Protein AF-0000000074670482 (afdb_homodimer)

pLDDT: mean 87.35, std 6.34, range [47.97, 95.31]

Secondary structure (DSSP, 8-state):
-EEE-TT-EEES-EEEEEEE-SS-EEES-EEEEEEE-SS-EEES-EEEEEEE-TT-EEES-EEEEEEE-TT-EEES-EEEEEEE-TT-EEES-EEEEEEE-TT-EEES-EEEEEEE-TT-EEES-EEEEEEE-TT-EEES-EEEEEEE-TT-EEES-EEEEEEE-TT-EEES-EEEEEEE-TT-EEES-EEEEEEE-TT-EEES-EEEEEEE-TT-EEE---/-EEE-TT-EEES-EEEEEEE-SS-EEES-EEEEEEE-TT-EEES-EEEEEEE-TT-EEES-EEEEEEE-TT-EEES-EEEEEEE-TT-EEES-EEEEEEE-TT-EEES-EEEEEEE-TT-EEES-EEEEEEE-TT-EEES-EEEEEEE-TT-EEES-EEEEEEE-TT-EEES-EEEEEEE-TT-EEES-EEEEEEE-TT-EEES-EEEEEEE-TT-EEE---

Sequence (444 aa):
MLVLDNRGVCEGGEFRMSWLDERGVCEGGKSRMVMLDERGVCEGGKLRMIILDERGVCEEGKSRMVMLDEKGLCEGGKSRMIILDERGVCEGGKSRMIILDERGVCEGGKSRMIILDERGVCEGGKSRMIILDERGVCEGGKSRMVMLDEKGLCEGGKSRMVMLDEKGLCEGGKSRMVMLDEKGLCEGGKSRKSLLNESGVCEGGKSRMFVLDERGVYERGEMLVLDNRGVCEGGEFRMSWLDERGVCEGGKSRMVMLDERGVCEGGKLRMIILDERGVCEEGKSRMVMLDEKGLCEGGKSRMIILDERGVCEGGKSRMIILDERGVCEGGKSRMIILDERGVCEGGKSRMIILDERGVCEGGKSRMVMLDEKGLCEGGKSRMVMLDEKGLCEGGKSRMVMLDEKGLCEGGKSRKSLLNESGVCEGGKSRMFVLDERGVYERGE

Foldseek 3Di:
DAEAADQDEAEEEEEAEYEFAHQYEYEEYEYAEYEYAHQHEYEEYEYAEYEYAHAHEYEQYEYAEYEYAHAHEYEEHEYAEYEYAHQYEYEEYEYAEYEYANAYEYEEYEYAEYEYAHAYEYEEYEYAEYEYANAYEYEEYEYAEYEFAHAHEYEEYEYAEYEYAHAHEYEEYEYAEYEYAHQYEYEAYEYAEYEFEHQYEYECYHYVYYHYDPRGYYYHYD/DAEAADCDEAEEEEEAEYEFAHQYEYEEYEYAEYEFAHQHEYEEYEYAEYEYAHAHEYEAYEYAEYEYAHQHEYEEHEYAEYEYAHQYEYEEYEYAEYEYANAYEYEEYEYAEYEYANAYEYEEYEYAEYEYANAHEYEEYEYAEYEYAHAHEYEEYEYAEYEYANAHEYEEYEYAEYEYAHAYEYEAYEYAEYEFEHQYEYECYHYVYYHYDPRGYYYHYD

Nearest PDB structures (foldseek):
  8c50-assembly1_A  TM=2.369E-01  e=5.495E+00  Pontibacter korlensis
  7muq-assembly1_IM  TM=2.214E-01  e=3.674E+00  Legionella pneumophila

Structure (mmCIF, N/CA/C/O backbone):
data_AF-0000000074670482-model_v1
#
loop_
_entity.id
_entity.type
_entity.pdbx_description
1 polymer 'Uncharacterized protein'
#
loop_
_atom_site.group_PDB
_atom_site.id
_atom_site.type_symbol
_atom_site.label_atom_id
_atom_site.label_alt_id
_atom_site.label_comp_id
_atom_site.label_asym_id
_atom_site.label_entity_id
_atom_site.label_seq_id
_atom_site.pdbx_PDB_ins_code
_atom_site.Cartn_x
_atom_site.Cartn_y
_atom_site.Cartn_z
_atom_site.occupancy
_atom_site.B_iso_or_equiv
_atom_site.auth_seq_id
_atom_site.auth_comp_id
_atom_site.auth_asym_id
_atom_site.auth_atom_id
_atom_site.pdbx_PDB_model_num
ATOM 1 N N . MET A 1 1 ? -5.156 -24.359 -16.969 1 80.06 1 MET A N 1
ATOM 2 C CA . MET A 1 1 ? -3.826 -23.859 -16.625 1 80.06 1 MET A CA 1
ATOM 3 C C . MET A 1 1 ? -2.908 -23.906 -17.844 1 80.06 1 MET A C 1
ATOM 5 O O . MET A 1 1 ? -2.914 -24.875 -18.594 1 80.06 1 MET A O 1
ATOM 9 N N . LEU A 1 2 ? -2.326 -22.766 -17.969 1 85.12 2 LEU A N 1
ATOM 10 C CA . LEU A 1 2 ? -1.362 -22.672 -19.062 1 85.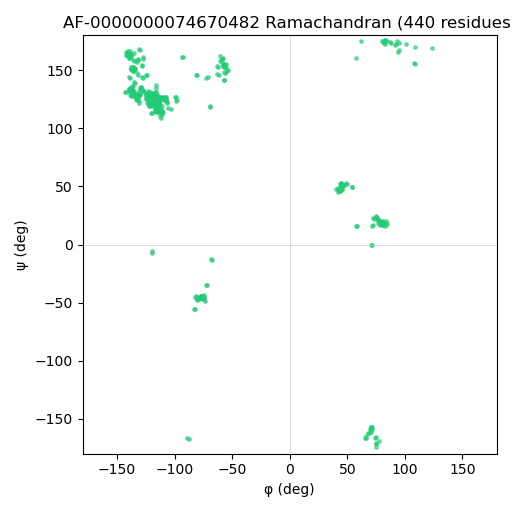12 2 LEU A CA 1
ATOM 11 C C . LEU A 1 2 ? 0.065 -22.656 -18.531 1 85.12 2 LEU A C 1
ATOM 13 O O . LEU A 1 2 ? 0.37 -21.906 -17.594 1 85.12 2 LEU A O 1
ATOM 17 N N . VAL A 1 3 ? 0.882 -23.562 -18.922 1 86 3 VAL A N 1
ATOM 18 C CA . VAL A 1 3 ? 2.305 -23.531 -18.594 1 86 3 VAL A CA 1
ATOM 19 C C . VAL A 1 3 ? 3.125 -23.422 -19.875 1 86 3 VAL A C 1
ATOM 21 O O . VAL A 1 3 ? 2.986 -24.25 -20.781 1 86 3 VAL A O 1
ATOM 24 N N . LEU A 1 4 ? 3.84 -22.328 -19.906 1 88.62 4 LEU A N 1
ATOM 25 C CA . LEU A 1 4 ? 4.711 -22.125 -21.062 1 88.62 4 LEU A CA 1
ATOM 26 C C . LEU A 1 4 ? 6.176 -22.078 -20.625 1 88.62 4 LEU A C 1
ATOM 28 O O . LEU A 1 4 ? 6.539 -21.328 -19.719 1 88.62 4 LEU A O 1
ATOM 32 N N . ASP A 1 5 ? 6.961 -22.953 -21.156 1 86.56 5 ASP A N 1
ATOM 33 C CA . ASP A 1 5 ? 8.398 -22.938 -20.922 1 86.56 5 ASP A CA 1
ATOM 34 C C . ASP A 1 5 ? 9.172 -23.047 -22.234 1 86.56 5 ASP A C 1
ATOM 36 O O . ASP A 1 5 ? 8.57 -23.094 -23.312 1 86.56 5 ASP A O 1
ATOM 40 N N . ASN A 1 6 ? 10.484 -22.812 -22.188 1 89.44 6 ASN A N 1
ATOM 41 C CA . ASN A 1 6 ? 11.391 -23 -23.312 1 89.44 6 ASN A CA 1
ATOM 42 C C . ASN A 1 6 ? 10.922 -22.234 -24.547 1 89.44 6 ASN A C 1
ATOM 44 O O . ASN A 1 6 ? 10.82 -22.797 -25.625 1 89.44 6 ASN A O 1
ATOM 48 N N . ARG A 1 7 ? 10.609 -21 -24.375 1 86.62 7 ARG A N 1
ATOM 49 C CA . ARG A 1 7 ? 10.289 -20.031 -25.422 1 86.62 7 ARG A CA 1
ATOM 50 C C . ARG A 1 7 ? 8.938 -20.328 -26.047 1 86.62 7 ARG A C 1
ATOM 52 O O . ARG A 1 7 ? 8.664 -19.906 -27.188 1 86.62 7 ARG A O 1
ATOM 59 N N . GLY A 1 8 ? 8.133 -21.188 -25.328 1 89.62 8 GLY A N 1
ATOM 60 C CA . GLY A 1 8 ? 6.773 -21.375 -25.828 1 89.62 8 GLY A CA 1
ATOM 61 C C . GLY A 1 8 ? 6.004 -20.062 -25.953 1 89.62 8 GLY A C 1
ATOM 62 O O . GLY A 1 8 ? 6.258 -19.109 -25.219 1 89.62 8 GLY A O 1
ATOM 63 N N . VAL A 1 9 ? 5.086 -19.875 -26.906 1 90.62 9 VAL A N 1
ATOM 64 C CA . VAL A 1 9 ? 4.316 -18.656 -27.156 1 90.62 9 VAL A CA 1
ATOM 65 C C . VAL A 1 9 ? 2.826 -18.984 -27.172 1 90.62 9 VAL A C 1
ATOM 67 O O . VAL A 1 9 ? 2.412 -20 -27.75 1 90.62 9 VAL A O 1
ATOM 70 N N . CYS A 1 10 ? 2.062 -18.344 -26.547 1 91.5 10 CYS A N 1
ATOM 71 C CA . CYS A 1 10 ? 0.607 -18.422 -26.578 1 91.5 10 CYS A CA 1
ATOM 72 C C . CYS A 1 10 ? -0.017 -17.094 -26.969 1 91.5 10 CYS A C 1
ATOM 74 O O . CYS A 1 10 ? 0.394 -16.047 -26.484 1 91.5 10 CYS A O 1
ATOM 76 N N . GLU A 1 11 ? -0.958 -17.172 -27.953 1 90.31 11 GLU A N 1
ATOM 77 C CA . GLU A 1 11 ? -1.669 -15.969 -28.391 1 90.31 11 GLU A CA 1
ATOM 78 C C . GLU A 1 11 ? -3.143 -16.031 -28 1 90.31 11 GLU A C 1
ATOM 80 O O . GLU A 1 11 ? -3.867 -16.922 -28.422 1 90.31 11 GLU A O 1
ATOM 85 N N . GLY A 1 12 ? -3.506 -15.172 -27.172 1 87.5 12 GLY A N 1
ATOM 86 C CA . GLY A 1 12 ? -4.887 -15.109 -26.719 1 87.5 12 GLY A CA 1
ATOM 87 C C . GLY A 1 12 ? -5.242 -16.219 -25.734 1 87.5 12 GLY A C 1
ATOM 88 O O . GLY A 1 12 ? -4.383 -16.703 -25 1 87.5 12 GLY A O 1
ATOM 89 N N . GLY A 1 13 ? -6.504 -16.391 -25.391 1 88.06 13 GLY A N 1
ATOM 90 C CA . GLY A 1 13 ? -6.992 -17.453 -24.531 1 88.06 13 GLY A CA 1
ATOM 91 C C . GLY A 1 13 ? -7.414 -16.969 -23.156 1 88.06 13 GLY A C 1
ATOM 92 O O . GLY A 1 13 ? -7.164 -15.82 -22.797 1 88.06 13 GLY A O 1
ATOM 93 N N . GLU A 1 14 ? -8.289 -17.781 -22.578 1 88.38 14 GLU A N 1
ATOM 94 C CA . GLU A 1 14 ? -8.727 -17.5 -21.219 1 88.38 14 GLU A CA 1
ATOM 95 C C . GLU A 1 14 ? -8.305 -18.625 -20.266 1 88.38 14 GLU A C 1
ATOM 97 O O . GLU A 1 14 ? -8.633 -19.781 -20.469 1 88.38 14 GLU A O 1
ATOM 102 N N . PHE A 1 15 ? -7.492 -18.203 -19.297 1 82.25 15 PHE A N 1
ATOM 103 C CA . PHE A 1 15 ? -6.941 -19.203 -18.391 1 82.25 15 PHE A CA 1
ATOM 104 C C . PHE A 1 15 ? -7.176 -18.812 -16.938 1 82.25 15 PHE A C 1
ATOM 106 O O . PHE A 1 15 ? -7.258 -17.625 -16.609 1 82.25 15 PHE A O 1
ATOM 113 N N . ARG A 1 16 ? -7.211 -19.797 -16.203 1 81.44 16 ARG A N 1
ATOM 114 C CA . ARG A 1 16 ? -7.242 -19.5 -14.773 1 81.44 16 ARG A CA 1
ATOM 115 C C . ARG A 1 16 ? -5.848 -19.172 -14.25 1 81.44 16 ARG A C 1
ATOM 117 O O . ARG A 1 16 ? -5.668 -18.203 -13.516 1 81.44 16 ARG A O 1
ATOM 124 N N . MET A 1 17 ? -4.906 -19.891 -14.586 1 81.12 17 MET A N 1
ATOM 125 C CA . MET A 1 17 ? -3.52 -19.656 -14.188 1 81.12 17 MET A CA 1
ATOM 126 C C . MET A 1 17 ? -2.576 -19.875 -15.367 1 81.12 17 MET A C 1
ATOM 128 O O . MET A 1 17 ? -2.736 -20.828 -16.141 1 81.12 17 MET A O 1
ATOM 132 N N . SER A 1 18 ? -1.693 -18.875 -15.492 1 84.19 18 SER A N 1
ATOM 133 C CA . SER A 1 18 ? -0.627 -18.984 -16.484 1 84.19 18 SER A CA 1
ATOM 134 C C . SER A 1 18 ? 0.747 -18.906 -15.82 1 84.19 18 SER A C 1
ATOM 136 O O . SER A 1 18 ? 0.999 -18.016 -15.008 1 84.19 18 SER A O 1
ATOM 138 N N . TRP A 1 19 ? 1.491 -19.844 -16.078 1 86.12 19 TRP A N 1
ATOM 139 C CA . TRP A 1 19 ? 2.883 -19.812 -15.648 1 86.12 19 TRP A CA 1
ATOM 140 C C . TRP A 1 19 ? 3.828 -19.766 -16.844 1 86.12 19 TRP A C 1
ATOM 142 O O . TRP A 1 19 ? 3.861 -20.703 -17.656 1 86.12 19 TRP A O 1
ATOM 152 N N . LEU A 1 20 ? 4.496 -18.672 -16.938 1 89.69 20 LEU A N 1
ATOM 153 C CA . LEU A 1 20 ? 5.434 -18.453 -18.047 1 89.69 20 LEU A CA 1
ATOM 154 C C . LEU A 1 20 ? 6.871 -18.469 -17.531 1 89.69 20 LEU A C 1
ATOM 156 O O . LEU A 1 20 ? 7.277 -17.562 -16.797 1 89.69 20 LEU A O 1
ATOM 160 N N . ASP A 1 21 ? 7.641 -19.516 -17.984 1 88.12 21 ASP A N 1
ATOM 161 C CA . ASP A 1 21 ? 9.016 -19.672 -17.516 1 88.12 21 ASP A CA 1
ATOM 162 C C . ASP A 1 21 ? 9.961 -19.906 -18.703 1 88.12 21 ASP A C 1
ATOM 164 O O . ASP A 1 21 ? 9.523 -20.266 -19.797 1 88.12 21 ASP A O 1
ATOM 168 N N . GLU A 1 22 ? 11.281 -19.625 -18.484 1 89.62 22 GLU A N 1
ATOM 169 C CA . GLU A 1 22 ? 12.32 -19.828 -19.484 1 89.62 22 GLU A CA 1
ATOM 170 C C . GLU A 1 22 ? 11.922 -19.219 -20.828 1 89.62 22 GLU A C 1
ATOM 172 O O . GLU A 1 22 ? 11.93 -19.906 -21.859 1 89.62 22 GLU A O 1
ATOM 177 N N . ARG A 1 23 ? 11.57 -17.938 -20.719 1 89.06 23 ARG A N 1
ATOM 178 C CA . ARG A 1 23 ? 11.32 -17.047 -21.844 1 89.06 23 ARG A CA 1
ATOM 179 C C . ARG A 1 23 ? 10.008 -17.406 -22.531 1 89.06 23 ARG A C 1
ATOM 181 O O . ARG A 1 23 ? 9.852 -17.188 -23.734 1 89.06 23 ARG A O 1
ATOM 188 N N . GLY A 1 24 ? 9.133 -18.078 -21.781 1 90.69 24 GLY A N 1
ATOM 189 C CA . GLY A 1 24 ? 7.789 -18.203 -22.312 1 90.69 24 GLY A CA 1
ATOM 190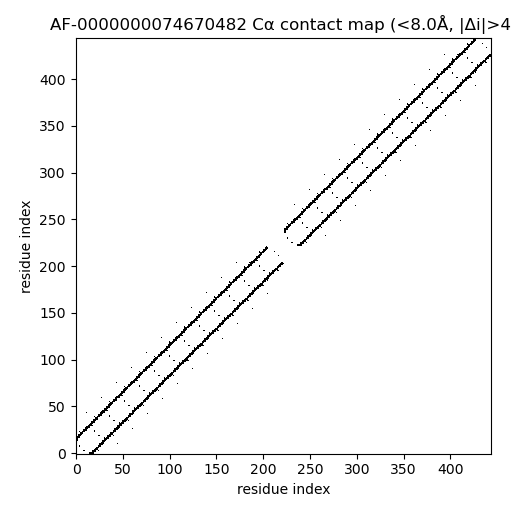 C C . GLY A 1 24 ? 7.09 -16.875 -22.516 1 90.69 24 GLY A C 1
ATOM 191 O O . GLY A 1 24 ? 7.277 -15.945 -21.719 1 90.69 24 GLY A O 1
ATOM 192 N N . VAL A 1 25 ? 6.242 -16.688 -23.531 1 90.88 25 VAL A N 1
ATOM 193 C CA . VAL A 1 25 ? 5.621 -15.406 -23.875 1 90.88 25 VAL A CA 1
ATOM 194 C C . VAL A 1 25 ? 4.117 -15.602 -24.062 1 90.88 25 VAL A C 1
ATOM 196 O O . VAL A 1 25 ? 3.684 -16.547 -24.719 1 90.88 25 VAL A O 1
ATOM 199 N N . CYS A 1 26 ? 3.338 -14.852 -23.438 1 91.06 26 CYS A N 1
ATOM 200 C CA . CYS A 1 26 ? 1.902 -14.805 -23.688 1 91.06 26 CYS A CA 1
ATOM 201 C C . CYS A 1 26 ? 1.481 -13.422 -24.172 1 91.06 26 CYS A C 1
ATOM 203 O O . CYS A 1 26 ? 1.764 -12.414 -23.516 1 91.06 26 CYS A O 1
ATOM 205 N N . GLU A 1 27 ? 0.784 -13.398 -25.359 1 90.94 27 GLU A N 1
ATOM 206 C CA . GLU A 1 27 ? 0.324 -12.148 -25.953 1 90.94 27 GLU A CA 1
ATOM 207 C C . GLU A 1 27 ? -1.197 -12.031 -25.891 1 90.94 27 GLU A C 1
ATOM 209 O O . GLU A 1 27 ? -1.905 -12.844 -26.5 1 90.94 27 GLU A O 1
ATOM 214 N N . GLY A 1 28 ? -1.51 -11.117 -25.188 1 87.56 28 GLY A N 1
ATOM 215 C CA . GLY A 1 28 ? -2.947 -10.945 -25.062 1 87.56 28 GLY A CA 1
ATOM 216 C C . GLY A 1 28 ? -3.586 -11.945 -24.109 1 87.56 28 GLY A C 1
ATOM 217 O O . GLY A 1 28 ? -2.943 -12.43 -23.172 1 87.56 28 GLY A O 1
ATOM 218 N N . GLY A 1 29 ? -4.906 -12.078 -24.031 1 85.06 29 GLY A N 1
ATOM 219 C CA . GLY A 1 29 ? -5.652 -13.086 -23.281 1 85.06 29 GLY A CA 1
ATOM 220 C C . GLY A 1 29 ? -6.07 -12.617 -21.906 1 85.06 29 GLY A C 1
ATOM 221 O O . GLY A 1 29 ? -5.863 -11.453 -21.547 1 85.06 29 GLY A O 1
ATOM 222 N N . LYS A 1 30 ? -6.844 -13.461 -21.312 1 87.38 30 LYS A N 1
ATOM 223 C CA . LYS A 1 30 ? -7.336 -13.203 -19.969 1 87.38 30 LYS A CA 1
ATOM 224 C C . LYS A 1 30 ? -6.867 -14.281 -18.984 1 87.38 30 LYS A C 1
ATOM 226 O O . LYS A 1 30 ? -6.883 -15.469 -19.312 1 87.38 30 LYS A O 1
ATOM 231 N N . SER A 1 31 ? -6.289 -13.875 -17.953 1 84.75 31 SER A N 1
ATOM 232 C CA . SER A 1 31 ? -5.887 -14.828 -16.922 1 84.75 31 SER A CA 1
ATOM 233 C C . SER A 1 31 ? -6.156 -14.289 -15.531 1 84.75 31 SER A C 1
ATOM 235 O O . SER A 1 31 ? -6.008 -13.086 -15.281 1 84.75 31 SER A O 1
ATOM 237 N N . ARG A 1 32 ? -6.527 -15.211 -14.75 1 82.06 32 ARG A N 1
ATOM 238 C CA . ARG A 1 32 ? -6.719 -14.789 -13.367 1 82.06 32 ARG A CA 1
ATOM 239 C C . ARG A 1 32 ? -5.379 -14.57 -12.664 1 82.06 32 ARG A C 1
ATOM 241 O O . ARG A 1 32 ? -5.199 -13.578 -11.961 1 82.06 32 ARG A O 1
ATOM 248 N N . MET A 1 33 ? -4.508 -15.477 -12.859 1 83.19 33 MET A N 1
ATOM 249 C CA . MET A 1 33 ? -3.178 -15.344 -12.273 1 83.19 33 MET A CA 1
ATOM 250 C C . MET A 1 33 ? -2.096 -15.695 -13.289 1 83.19 33 MET A C 1
ATOM 252 O O . MET A 1 33 ? -2.188 -16.719 -13.969 1 83.19 33 MET A O 1
ATOM 256 N N . VAL A 1 34 ? -1.128 -14.742 -13.344 1 86.62 34 VAL A N 1
ATOM 257 C CA . VAL A 1 34 ? 0.016 -15 -14.211 1 86.62 34 VAL A CA 1
ATOM 258 C C . VAL A 1 34 ? 1.308 -14.93 -13.406 1 86.62 34 VAL A C 1
ATOM 260 O O . VAL A 1 34 ? 1.531 -13.969 -12.664 1 86.62 34 VAL A O 1
ATOM 263 N N . MET A 1 35 ? 2.111 -15.945 -13.523 1 86.38 35 MET A N 1
ATOM 264 C CA . MET A 1 35 ? 3.451 -15.953 -12.938 1 86.38 35 MET A CA 1
ATOM 265 C C . MET A 1 35 ? 4.52 -15.945 -14.031 1 86.38 35 MET A C 1
ATOM 267 O O . MET A 1 35 ? 4.508 -16.797 -14.922 1 86.38 35 MET A O 1
ATOM 271 N N . LEU A 1 36 ? 5.27 -14.938 -13.914 1 89.44 36 LEU A N 1
ATOM 272 C CA . LEU A 1 36 ? 6.371 -14.812 -14.859 1 89.44 36 LEU A CA 1
ATOM 273 C C . LEU A 1 36 ? 7.711 -15.008 -14.164 1 89.44 36 LEU A C 1
ATOM 275 O O . LEU A 1 36 ? 8.047 -14.266 -13.234 1 89.44 36 LEU A O 1
ATOM 279 N N . ASP A 1 37 ? 8.438 -16.047 -14.625 1 86.31 37 ASP A N 1
ATOM 280 C CA . ASP A 1 37 ? 9.758 -16.328 -14.07 1 86.31 37 ASP A CA 1
ATOM 281 C C . ASP A 1 37 ? 10.766 -16.625 -15.172 1 86.31 37 ASP A C 1
ATOM 283 O O . ASP A 1 37 ? 10.391 -16.984 -16.297 1 86.31 37 ASP A O 1
ATOM 287 N N . GLU A 1 38 ? 12.094 -16.438 -14.859 1 88.25 38 GLU A N 1
ATOM 288 C CA . GLU A 1 38 ? 13.195 -16.719 -15.773 1 88.25 38 GLU A CA 1
ATOM 289 C C . GLU A 1 38 ? 12.922 -16.125 -17.156 1 88.25 38 GLU A C 1
ATOM 291 O O . GLU A 1 38 ? 12.938 -16.859 -18.156 1 88.25 38 GLU A O 1
ATOM 296 N N . ARG A 1 39 ? 12.578 -14.828 -17.188 1 88.94 39 ARG A N 1
ATOM 297 C CA . ARG A 1 39 ? 12.461 -13.977 -18.359 1 88.94 39 ARG A CA 1
ATOM 298 C C . ARG A 1 39 ? 11.188 -14.289 -19.141 1 88.94 39 ARG A C 1
ATOM 300 O O . ARG A 1 39 ? 11.133 -14.117 -20.359 1 88.94 39 ARG A O 1
ATOM 307 N N . GLY A 1 40 ? 10.219 -14.844 -18.422 1 90.69 40 GLY A N 1
ATOM 308 C CA . GLY A 1 40 ? 8.914 -14.914 -19.062 1 90.69 40 GLY A CA 1
ATOM 309 C C . GLY A 1 40 ? 8.336 -13.547 -19.391 1 90.69 40 GLY A C 1
ATOM 310 O O . GLY A 1 40 ? 8.617 -12.562 -18.688 1 90.69 40 GLY A O 1
ATOM 311 N N . VAL A 1 41 ? 7.461 -13.359 -20.406 1 92.12 41 VAL A N 1
ATOM 312 C CA . VAL A 1 41 ? 6.98 -12.062 -20.875 1 92.12 41 VAL A CA 1
ATOM 313 C C . VAL A 1 41 ? 5.473 -12.125 -21.094 1 92.12 41 VAL A C 1
ATOM 315 O O . VAL A 1 41 ? 4.965 -13.086 -21.688 1 92.12 41 VAL A O 1
ATOM 318 N N . CYS A 1 42 ? 4.762 -11.219 -20.562 1 92.25 42 CYS A N 1
ATOM 319 C CA . CYS A 1 42 ? 3.342 -11.031 -20.859 1 92.25 42 CYS A CA 1
ATOM 320 C C . CYS A 1 42 ? 3.098 -9.68 -21.531 1 92.25 42 CYS A C 1
ATOM 322 O O . CYS A 1 42 ? 3.428 -8.641 -20.969 1 92.25 42 CYS A O 1
ATOM 324 N N . GLU A 1 43 ? 2.48 -9.758 -22.766 1 92.06 43 GLU A N 1
ATOM 325 C CA . GLU A 1 43 ? 2.215 -8.531 -23.516 1 92.06 43 GLU A CA 1
ATOM 326 C C . GLU A 1 43 ? 0.716 -8.312 -23.703 1 92.06 43 GLU A C 1
ATOM 328 O O . GLU A 1 43 ? 0.039 -9.102 -24.344 1 92.06 43 GLU A O 1
ATOM 333 N N . GLY A 1 44 ? 0.371 -7.289 -23.125 1 89.38 44 GLY A N 1
ATOM 334 C CA . GLY A 1 44 ? -1.048 -6.992 -23.234 1 89.38 44 GLY A CA 1
ATOM 335 C C . GLY A 1 44 ? -1.914 -7.883 -22.359 1 89.38 44 GLY A C 1
ATOM 336 O O . GLY A 1 44 ? -1.474 -8.344 -21.312 1 89.38 44 GLY A O 1
ATOM 337 N N . GLY A 1 45 ? -3.25 -7.922 -22.578 1 87.56 45 GLY A N 1
ATOM 338 C CA . GLY A 1 45 ? -4.184 -8.805 -21.891 1 87.56 45 GLY A CA 1
ATOM 339 C C . GLY A 1 45 ? -4.836 -8.172 -20.688 1 87.56 45 GLY A C 1
ATOM 340 O O . GLY A 1 45 ? -4.543 -7.016 -20.344 1 87.56 45 GLY A O 1
ATOM 341 N N . LYS A 1 46 ? -5.832 -8.797 -20.25 1 87.75 46 LYS A N 1
ATOM 342 C CA . LYS A 1 46 ? -6.551 -8.398 -19.047 1 87.75 46 LYS A CA 1
ATOM 343 C C . LYS A 1 46 ? -6.352 -9.422 -17.922 1 87.75 46 LYS A C 1
ATOM 345 O O . LYS A 1 46 ? -6.859 -10.539 -18 1 87.75 46 LYS A O 1
ATOM 350 N N . LEU A 1 47 ? -5.609 -9.047 -16.922 1 87 47 LEU A N 1
ATOM 351 C CA . LEU A 1 47 ? -5.188 -10.008 -15.922 1 87 47 LEU A CA 1
ATOM 352 C C . LEU A 1 47 ? -5.605 -9.555 -14.523 1 87 47 LEU A C 1
ATOM 354 O O . LEU A 1 47 ? -5.656 -8.359 -14.25 1 87 47 LEU A O 1
ATOM 358 N N . ARG A 1 48 ? -5.914 -10.531 -13.766 1 86.44 48 ARG A N 1
ATOM 359 C CA . ARG A 1 48 ? -6.258 -10.156 -12.398 1 86.44 48 ARG A CA 1
ATOM 360 C C . ARG A 1 48 ? -5.004 -9.969 -11.547 1 86.44 48 ARG A C 1
ATOM 362 O O . ARG A 1 48 ? -4.789 -8.898 -10.977 1 86.44 48 ARG A O 1
ATOM 369 N N . MET A 1 49 ? -4.133 -10.961 -11.453 1 87.12 49 MET A N 1
ATOM 370 C CA . MET A 1 49 ? -2.908 -10.891 -10.664 1 87.12 49 MET A CA 1
ATOM 371 C C . MET A 1 49 ? -1.704 -11.336 -11.484 1 87.12 49 MET A C 1
ATOM 373 O O . MET A 1 49 ? -1.738 -12.398 -12.117 1 87.12 49 MET A O 1
ATOM 377 N N . ILE A 1 50 ? -0.721 -10.5 -11.445 1 89.44 50 ILE A N 1
ATOM 378 C CA . ILE A 1 50 ? 0.534 -10.836 -12.109 1 89.44 50 ILE A CA 1
ATOM 379 C C . ILE A 1 50 ? 1.67 -10.859 -11.086 1 89.44 50 ILE A C 1
ATOM 381 O O . ILE A 1 50 ? 1.814 -9.93 -10.289 1 89.44 50 ILE A O 1
ATOM 385 N N . ILE A 1 51 ? 2.418 -11.875 -11.047 1 87.31 51 ILE A N 1
ATOM 386 C CA . ILE A 1 51 ? 3.625 -11.969 -10.227 1 87.31 51 ILE A CA 1
ATOM 387 C C . ILE A 1 51 ? 4.848 -12.102 -11.133 1 87.31 51 ILE A C 1
ATOM 389 O O . ILE A 1 51 ? 4.934 -13.031 -11.938 1 87.31 51 ILE A O 1
ATOM 393 N N . LEU A 1 52 ? 5.699 -11.109 -11.031 1 89.5 52 LEU A N 1
ATOM 394 C CA . LEU A 1 52 ? 6.934 -11.133 -11.812 1 89.5 52 LEU A CA 1
ATOM 395 C C . LEU A 1 52 ? 8.141 -11.414 -10.922 1 89.5 52 LEU A C 1
ATOM 397 O O . LEU A 1 52 ? 8.367 -10.711 -9.93 1 89.5 52 LEU A O 1
ATOM 401 N N . ASP A 1 53 ? 8.859 -12.469 -11.336 1 84.25 53 ASP A N 1
ATOM 402 C CA . ASP A 1 53 ? 10.102 -12.812 -10.648 1 84.25 53 ASP A CA 1
ATOM 403 C C . ASP A 1 53 ? 11.195 -13.195 -11.648 1 84.25 53 ASP A C 1
ATOM 405 O O . ASP A 1 53 ? 10.906 -13.508 -12.805 1 84.25 53 ASP A O 1
ATOM 409 N N . GLU A 1 54 ? 12.484 -13.172 -11.172 1 84.94 54 GLU A N 1
ATOM 410 C CA . GLU A 1 54 ? 13.641 -13.586 -11.953 1 84.94 54 GLU A CA 1
ATOM 411 C C . GLU A 1 54 ? 13.578 -13.016 -13.367 1 84.94 54 GLU A C 1
ATOM 413 O O . GLU A 1 54 ? 13.633 -13.766 -14.352 1 84.94 54 GLU A O 1
ATOM 418 N N . ARG A 1 55 ? 13.375 -11.656 -13.508 1 88.19 55 ARG A N 1
ATOM 419 C CA . ARG A 1 55 ? 13.492 -10.836 -14.711 1 88.19 55 ARG A CA 1
ATOM 420 C C . ARG A 1 55 ? 12.297 -11.039 -15.633 1 88.19 55 ARG A C 1
ATOM 422 O O . ARG A 1 55 ? 12.406 -10.891 -16.844 1 88.19 55 ARG A O 1
ATOM 429 N N . GLY A 1 56 ? 11.164 -11.5 -15.047 1 89.69 56 GLY A N 1
ATOM 430 C CA . GLY A 1 56 ? 9.953 -11.492 -15.852 1 89.69 56 GLY A CA 1
ATOM 431 C C . GLY A 1 56 ? 9.555 -10.102 -16.312 1 89.69 56 GLY A C 1
ATOM 432 O O . GLY A 1 56 ? 9.891 -9.109 -15.672 1 89.69 56 GLY A O 1
ATOM 433 N N . VAL A 1 57 ? 8.742 -9.914 -17.422 1 92.31 57 VAL A N 1
ATOM 434 C CA . VAL A 1 57 ? 8.414 -8.617 -18 1 92.31 57 VAL A CA 1
ATOM 435 C C . VAL A 1 57 ? 6.934 -8.57 -18.359 1 92.31 57 VAL A C 1
ATOM 437 O O . VAL A 1 57 ? 6.402 -9.508 -18.969 1 92.31 57 VAL A O 1
ATOM 440 N N . CYS A 1 58 ? 6.25 -7.551 -17.891 1 92.56 58 CYS A N 1
ATOM 441 C CA . CYS A 1 58 ? 4.875 -7.293 -18.312 1 92.56 58 CYS A CA 1
ATOM 442 C C . CYS A 1 58 ? 4.77 -5.961 -19.047 1 92.56 58 CYS A C 1
ATOM 444 O O . CYS A 1 58 ? 5.207 -4.93 -18.531 1 92.56 58 CYS A O 1
ATOM 446 N N . GLU A 1 59 ? 4.039 -5.957 -20.344 1 92.06 59 GLU A N 1
ATOM 447 C CA . GLU A 1 59 ? 3.949 -4.75 -21.156 1 92.06 59 GLU A CA 1
ATOM 448 C C . GLU A 1 59 ? 2.504 -4.457 -21.547 1 92.06 59 GLU A C 1
ATOM 450 O O . GLU A 1 59 ? 1.81 -5.328 -22.078 1 92.06 59 GLU A O 1
ATOM 455 N N . GLU A 1 60 ? 1.969 -3.135 -21.469 1 83.44 60 GLU A N 1
ATOM 456 C CA . GLU A 1 60 ? 0.781 -2.488 -22.016 1 83.44 60 GLU A CA 1
ATOM 457 C C . GLU A 1 60 ? -0.492 -3.207 -21.578 1 83.44 60 GLU A C 1
ATOM 459 O O . GLU A 1 60 ? -1.552 -3.023 -22.172 1 83.44 60 GLU A O 1
ATOM 464 N N . GLY A 1 61 ? -0.606 -4.07 -20.609 1 86.69 61 GLY A N 1
ATOM 465 C CA . GLY A 1 61 ? -1.774 -4.812 -20.156 1 86.69 61 GLY A CA 1
ATOM 466 C C . GLY A 1 61 ? -2.529 -4.125 -19.031 1 86.69 61 GLY A C 1
ATOM 467 O O . GLY A 1 61 ? -2.137 -3.045 -18.594 1 86.69 61 GLY A O 1
ATOM 468 N N . LYS A 1 62 ? -3.803 -4.539 -18.828 1 90.62 62 LYS A N 1
ATOM 469 C CA . LYS A 1 62 ? -4.609 -4.098 -17.688 1 90.62 62 LYS A CA 1
ATOM 470 C C . LYS A 1 62 ? -4.613 -5.148 -16.578 1 90.62 62 LYS A C 1
ATOM 472 O O . LYS A 1 62 ? -4.816 -6.332 -16.844 1 90.62 62 LYS A O 1
ATOM 477 N N . SER A 1 63 ? -4.285 -4.738 -15.414 1 90.12 63 SER A N 1
ATOM 478 C CA . SER A 1 63 ? -4.223 -5.695 -14.312 1 90.12 63 SER A CA 1
ATOM 479 C C . SER A 1 63 ? -4.832 -5.117 -13.039 1 90.12 63 SER A C 1
ATOM 481 O O . SER A 1 63 ? -4.914 -3.898 -12.883 1 90.12 63 SER A O 1
ATOM 483 N N . ARG A 1 64 ? -5.324 -6.023 -12.289 1 88.12 64 ARG A N 1
ATOM 484 C CA . ARG A 1 64 ? -5.738 -5.582 -10.961 1 88.12 64 ARG A CA 1
ATOM 485 C C . ARG A 1 64 ? -4.539 -5.445 -10.023 1 88.12 64 ARG A C 1
ATOM 487 O O . ARG A 1 64 ? -4.371 -4.414 -9.375 1 88.12 64 ARG A O 1
ATOM 494 N N . MET A 1 65 ? -3.686 -6.422 -10 1 89.5 65 MET A N 1
ATOM 495 C CA . MET A 1 65 ? -2.529 -6.395 -9.102 1 89.5 65 MET A CA 1
ATOM 496 C C . MET A 1 65 ? -1.281 -6.906 -9.812 1 89.5 65 MET A C 1
ATOM 498 O O . MET A 1 65 ? -1.32 -7.949 -10.469 1 89.5 65 MET A O 1
ATOM 502 N N . VAL A 1 66 ? -0.179 -6.199 -9.68 1 91.62 66 VAL A N 1
ATOM 503 C CA . VAL A 1 66 ? 1.126 -6.613 -10.188 1 91.62 66 VAL A CA 1
ATOM 504 C C . VAL A 1 66 ? 2.139 -6.641 -9.047 1 91.62 66 VAL A C 1
ATOM 506 O O . VAL A 1 66 ? 2.297 -5.656 -8.32 1 91.62 66 VAL A O 1
ATOM 509 N N . MET A 1 67 ? 2.797 -7.711 -8.852 1 90.12 67 MET A N 1
ATOM 510 C CA . MET A 1 67 ? 3.889 -7.844 -7.891 1 90.12 67 MET A CA 1
ATOM 511 C C . MET A 1 67 ? 5.207 -8.125 -8.602 1 90.12 67 MET A C 1
ATOM 513 O O . MET A 1 67 ? 5.328 -9.117 -9.328 1 90.12 67 MET A O 1
ATOM 517 N N . LEU A 1 68 ? 6.094 -7.23 -8.391 1 90.25 68 LEU A N 1
ATOM 518 C CA . LEU A 1 68 ? 7.406 -7.379 -9.008 1 90.25 68 LEU A CA 1
ATOM 519 C C . LEU A 1 68 ? 8.469 -7.684 -7.953 1 90.25 68 LEU A C 1
ATOM 521 O O . LEU A 1 68 ? 8.602 -6.953 -6.969 1 90.25 68 LEU A O 1
ATOM 525 N N . ASP A 1 69 ? 9.18 -8.773 -8.227 1 83.94 69 ASP A N 1
ATOM 526 C CA . ASP A 1 69 ? 10.32 -9.141 -7.391 1 83.94 69 ASP A CA 1
ATOM 527 C C . ASP A 1 69 ? 11.5 -9.609 -8.242 1 83.94 69 ASP A C 1
ATOM 529 O O . ASP A 1 69 ? 11.328 -9.93 -9.422 1 83.94 69 ASP A O 1
ATOM 533 N N . GLU A 1 70 ? 12.727 -9.648 -7.633 1 81.81 70 GLU A N 1
ATOM 534 C CA . GLU A 1 70 ? 13.945 -10.156 -8.25 1 81.81 70 GLU A CA 1
ATOM 535 C C . GLU A 1 70 ? 14.102 -9.641 -9.68 1 81.81 70 GLU A C 1
ATOM 537 O O . GLU A 1 70 ? 14.188 -10.43 -10.625 1 81.81 70 GLU A O 1
ATOM 542 N N . LYS A 1 71 ? 14.023 -8.312 -9.875 1 86.56 71 LYS A N 1
ATOM 543 C CA . LYS A 1 71 ? 14.352 -7.566 -11.086 1 86.56 71 LYS A CA 1
ATOM 544 C C . LYS A 1 71 ? 13.258 -7.703 -12.141 1 86.56 71 LYS A C 1
ATOM 546 O O . LYS A 1 71 ? 13.539 -7.699 -13.336 1 86.56 71 LYS A O 1
ATOM 551 N N . GLY A 1 72 ? 12.039 -8.047 -11.68 1 89 72 GLY A N 1
ATOM 552 C CA . GLY A 1 72 ? 10.938 -7.969 -12.617 1 89 72 GLY A CA 1
ATOM 553 C C . GLY A 1 72 ? 10.734 -6.578 -13.195 1 89 72 GLY A C 1
ATOM 554 O O . GLY A 1 72 ? 11.109 -5.582 -12.57 1 89 72 GLY A O 1
ATOM 555 N N . LEU A 1 73 ? 10.023 -6.457 -14.391 1 94.06 73 LEU A N 1
ATOM 556 C CA . LEU A 1 73 ? 9.836 -5.176 -15.062 1 94.06 73 LEU A CA 1
ATOM 557 C C . LEU A 1 73 ? 8.406 -5.031 -15.57 1 94.06 73 LEU A C 1
ATOM 559 O O . LEU A 1 73 ? 7.871 -5.949 -16.188 1 94.06 73 LEU A O 1
ATOM 563 N N . CYS A 1 74 ? 7.797 -3.938 -15.203 1 93.44 74 CYS A N 1
ATOM 564 C CA . CYS A 1 74 ? 6.492 -3.576 -15.742 1 93.44 74 CYS A CA 1
ATOM 565 C C . CYS A 1 74 ? 6.566 -2.279 -16.547 1 93.44 74 CYS A C 1
ATOM 567 O O . CYS A 1 74 ? 6.98 -1.245 -16.016 1 93.44 74 CYS A O 1
ATOM 569 N N . GLU A 1 75 ? 6.121 -2.328 -17.859 1 93.5 75 GLU A N 1
ATOM 570 C CA . GLU A 1 75 ? 6.207 -1.162 -18.734 1 93.5 75 GLU A CA 1
ATOM 571 C C . GLU A 1 75 ? 4.832 -0.779 -19.266 1 93.5 75 GLU A C 1
ATOM 573 O O . GLU A 1 75 ? 4.188 -1.575 -19.953 1 93.5 75 GLU A O 1
ATOM 578 N N . GLY A 1 76 ? 4.578 0.409 -18.906 1 91.69 76 GLY A N 1
ATOM 579 C CA . GLY A 1 76 ? 3.289 0.881 -19.391 1 91.69 76 GLY A CA 1
ATOM 580 C C . GLY A 1 76 ? 2.113 0.207 -18.703 1 91.69 76 GLY A C 1
ATOM 581 O O . GLY A 1 76 ? 2.195 -0.159 -17.531 1 91.69 76 GLY A O 1
ATOM 582 N N . GLY A 1 77 ? 0.884 0.162 -19.234 1 89.69 77 GLY A N 1
ATOM 583 C CA . GLY A 1 77 ? -0.316 -0.532 -18.797 1 89.69 77 GLY A CA 1
ATOM 584 C C . GLY A 1 77 ? -1.077 0.215 -17.719 1 89.69 77 GLY A C 1
ATOM 585 O O . GLY A 1 77 ? -0.688 1.317 -17.328 1 89.69 77 GLY A O 1
ATOM 586 N N . LYS A 1 78 ? -2.141 -0.264 -17.422 1 92.94 78 LYS A N 1
ATOM 587 C CA . LYS A 1 78 ? -2.998 0.269 -16.375 1 92.94 78 LYS A CA 1
ATOM 588 C C . LYS A 1 78 ? -3.213 -0.76 -15.258 1 92.94 78 LYS A C 1
ATOM 590 O O . LYS A 1 78 ? -3.576 -1.905 -15.531 1 92.94 78 LYS A O 1
ATOM 595 N N . SER A 1 79 ? -2.867 -0.399 -14.055 1 91.81 79 SER A N 1
ATOM 596 C CA . SER A 1 79 ? -3.018 -1.337 -12.945 1 91.81 79 SER A CA 1
ATOM 597 C C . SER A 1 79 ? -3.705 -0.679 -11.75 1 91.81 79 SER A C 1
ATOM 599 O O . SER A 1 79 ? -3.523 0.516 -11.508 1 91.81 79 SER A O 1
ATOM 601 N N . ARG A 1 80 ? -4.434 -1.438 -11.109 1 90.38 80 ARG A N 1
ATOM 602 C CA . ARG A 1 80 ? -4.98 -0.923 -9.859 1 90.38 80 ARG A CA 1
ATOM 603 C C . ARG A 1 80 ? -3.906 -0.851 -8.781 1 90.38 80 ARG A C 1
ATOM 605 O O . ARG A 1 80 ? -3.725 0.191 -8.148 1 90.38 80 ARG A O 1
ATOM 612 N N . MET A 1 81 ? -3.146 -1.879 -8.578 1 91.94 81 MET A N 1
ATOM 613 C CA . MET A 1 81 ? -2.111 -1.907 -7.551 1 91.94 81 MET A CA 1
ATOM 614 C C . MET A 1 81 ? -0.826 -2.527 -8.086 1 91.94 81 MET A C 1
ATOM 616 O O . MET A 1 81 ? -0.862 -3.574 -8.742 1 91.94 81 MET A O 1
ATOM 620 N N . ILE A 1 82 ? 0.298 -1.922 -7.871 1 93.5 82 ILE A N 1
ATOM 621 C CA . ILE A 1 82 ? 1.617 -2.449 -8.203 1 93.5 82 ILE A CA 1
ATOM 622 C C . ILE A 1 82 ? 2.48 -2.506 -6.945 1 93.5 82 ILE A C 1
ATOM 624 O O . ILE A 1 82 ? 2.584 -1.52 -6.211 1 93.5 82 ILE A O 1
ATOM 628 N N . ILE A 1 83 ? 3.023 -3.564 -6.676 1 92.44 83 ILE A N 1
ATOM 629 C CA . ILE A 1 83 ? 3.975 -3.729 -5.582 1 92.44 83 ILE A CA 1
ATOM 630 C C . ILE A 1 83 ? 5.355 -4.062 -6.141 1 92.44 83 ILE A C 1
ATOM 632 O O . ILE A 1 83 ? 5.516 -5.051 -6.863 1 92.44 83 ILE A O 1
ATOM 636 N N . LEU A 1 84 ? 6.328 -3.234 -5.867 1 92.31 84 LEU A N 1
ATOM 637 C CA . LEU A 1 84 ? 7.703 -3.432 -6.312 1 92.31 84 LEU A CA 1
ATOM 638 C C . LEU A 1 84 ? 8.609 -3.789 -5.141 1 92.31 84 LEU A C 1
ATOM 640 O O . LEU A 1 84 ? 8.688 -3.045 -4.164 1 92.31 84 LEU A O 1
ATOM 644 N N . ASP A 1 85 ? 9.266 -4.93 -5.316 1 85.25 85 ASP A N 1
ATOM 645 C CA . ASP A 1 85 ? 10.234 -5.371 -4.32 1 85.25 85 ASP A CA 1
ATOM 646 C C . ASP A 1 85 ? 11.492 -5.938 -4.988 1 85.25 85 ASP A C 1
ATOM 648 O O . ASP A 1 85 ? 11.461 -6.289 -6.168 1 85.25 85 ASP A O 1
ATOM 652 N N . GLU A 1 86 ? 12.641 -6.047 -4.168 1 83.69 86 GLU A N 1
ATOM 653 C CA . GLU A 1 86 ? 13.891 -6.664 -4.602 1 83.69 86 GLU A CA 1
ATOM 654 C C . GLU A 1 86 ? 14.273 -6.203 -6.008 1 83.69 86 GLU A C 1
ATOM 656 O O . GLU A 1 86 ? 14.492 -7.027 -6.895 1 83.69 86 GLU A O 1
ATOM 661 N N . ARG A 1 87 ? 14.273 -4.852 -6.27 1 88 87 ARG A N 1
ATOM 662 C CA . ARG A 1 87 ? 14.789 -4.156 -7.441 1 88 87 ARG A CA 1
ATOM 663 C C . ARG A 1 87 ? 13.836 -4.281 -8.625 1 88 87 ARG A C 1
ATOM 665 O O . ARG A 1 87 ? 14.258 -4.215 -9.781 1 88 87 ARG A O 1
ATOM 672 N N . GLY A 1 88 ? 12.57 -4.621 -8.328 1 89.81 88 GLY A N 1
ATOM 673 C CA . GLY A 1 88 ? 11.602 -4.496 -9.398 1 89.81 88 GLY A CA 1
ATOM 674 C C . GLY A 1 88 ? 11.516 -3.094 -9.969 1 89.81 88 GLY A C 1
ATOM 675 O O . GLY A 1 88 ? 11.758 -2.115 -9.258 1 89.81 88 GLY A O 1
ATOM 676 N N . VAL A 1 89 ? 11.094 -2.936 -11.242 1 93.69 89 VAL A N 1
ATOM 677 C CA . VAL A 1 89 ? 11.07 -1.635 -11.898 1 93.69 89 VAL A CA 1
ATOM 678 C C . VAL A 1 89 ? 9.742 -1.448 -12.633 1 93.69 89 VAL A C 1
ATOM 680 O O . VAL A 1 89 ? 9.25 -2.373 -13.281 1 93.69 89 VAL A O 1
ATOM 683 N N . CYS A 1 90 ? 9.102 -0.384 -12.414 1 94 90 CYS A N 1
ATOM 684 C CA . CYS A 1 90 ? 7.918 0.003 -13.18 1 94 90 CYS A CA 1
ATOM 685 C C . CYS A 1 90 ? 8.164 1.297 -13.945 1 94 90 CYS A C 1
ATOM 687 O O . CYS A 1 90 ? 8.57 2.303 -13.359 1 94 90 CYS A O 1
ATOM 689 N N . GLU A 1 91 ? 7.875 1.266 -15.32 1 94.25 91 GLU A N 1
ATOM 690 C CA . GLU A 1 91 ? 8.109 2.432 -16.172 1 94.25 91 GLU A CA 1
ATOM 691 C C . GLU A 1 91 ? 6.828 2.879 -16.859 1 94.25 91 GLU A C 1
ATOM 693 O O . GLU A 1 91 ? 6.215 2.107 -17.609 1 94.25 91 GLU A O 1
ATOM 698 N N . GLY A 1 92 ? 6.555 4.078 -16.562 1 93.5 92 GLY A N 1
ATOM 699 C CA . GLY A 1 92 ? 5.363 4.621 -17.188 1 93.5 92 GLY A CA 1
ATOM 700 C C . GLY A 1 92 ? 4.078 4.027 -16.656 1 93.5 92 GLY A C 1
ATOM 701 O O . GLY A 1 92 ? 3.984 3.699 -15.469 1 93.5 92 GLY A O 1
ATOM 702 N N . GLY A 1 93 ? 2.93 4.051 -17.391 1 91.75 93 GLY A N 1
ATOM 703 C CA . GLY A 1 93 ? 1.643 3.447 -17.078 1 91.75 93 GLY A CA 1
ATOM 704 C C . GLY A 1 93 ? 0.817 4.27 -16.109 1 91.75 93 GLY A C 1
ATOM 705 O O . GLY A 1 93 ? 1.222 5.363 -15.711 1 91.75 93 GLY A O 1
ATOM 706 N N . LYS A 1 94 ? -0.302 3.861 -15.883 1 94.31 94 LYS A N 1
ATOM 707 C CA . LYS A 1 94 ? -1.234 4.473 -14.945 1 94.31 94 LYS A CA 1
ATOM 708 C C . LYS A 1 94 ? -1.634 3.488 -13.844 1 94.31 94 LYS A C 1
ATOM 710 O O . LYS A 1 94 ? -1.967 2.336 -14.133 1 94.31 94 LYS A O 1
ATOM 715 N N . SER A 1 95 ? -1.497 3.902 -12.594 1 92.75 95 SER A N 1
ATOM 716 C CA . SER A 1 95 ? -1.842 3.01 -11.492 1 92.75 95 SER A CA 1
ATOM 717 C C . SER A 1 95 ? -2.629 3.744 -10.406 1 92.75 95 SER A C 1
ATOM 719 O O . SER A 1 95 ? -2.477 4.953 -10.234 1 92.75 95 SER A O 1
ATOM 721 N N . ARG A 1 96 ? -3.424 3.051 -9.789 1 91.5 96 ARG A N 1
ATOM 722 C CA . ARG A 1 96 ? -4.074 3.631 -8.617 1 91.5 96 ARG A CA 1
ATOM 723 C C . ARG A 1 96 ? -3.129 3.664 -7.422 1 91.5 96 ARG A C 1
ATOM 725 O O . ARG A 1 96 ? -2.977 4.699 -6.77 1 91.5 96 ARG A O 1
ATOM 732 N N . MET A 1 97 ? -2.445 2.637 -7.156 1 92.12 97 MET A N 1
ATOM 733 C CA . MET A 1 97 ? -1.542 2.561 -6.012 1 92.12 97 MET A CA 1
ATOM 734 C C . MET A 1 97 ? -0.247 1.847 -6.387 1 92.12 97 MET A C 1
ATOM 736 O O . MET A 1 97 ? -0.276 0.792 -7.023 1 92.12 97 MET A O 1
ATOM 740 N N . ILE A 1 98 ? 0.903 2.354 -6.031 1 93.69 98 ILE A N 1
ATOM 741 C CA . ILE A 1 98 ? 2.213 1.729 -6.18 1 93.69 98 ILE A CA 1
ATOM 742 C C . ILE A 1 98 ? 2.9 1.643 -4.816 1 93.69 98 ILE A C 1
ATOM 744 O O . ILE A 1 98 ? 2.973 2.635 -4.086 1 93.69 98 ILE A O 1
ATOM 748 N N . ILE A 1 99 ? 3.342 0.578 -4.484 1 93.31 99 ILE A N 1
ATOM 749 C CA . ILE A 1 99 ? 4.129 0.374 -3.273 1 93.31 99 ILE A CA 1
ATOM 750 C C . ILE A 1 99 ? 5.543 -0.071 -3.646 1 93.31 99 ILE A C 1
ATOM 752 O O . ILE A 1 99 ? 5.723 -1.074 -4.34 1 93.31 99 ILE A O 1
ATOM 756 N N . LEU A 1 100 ? 6.52 0.673 -3.262 1 92.94 100 LEU A N 1
ATOM 757 C CA . LEU A 1 100 ? 7.926 0.37 -3.52 1 92.94 100 LEU A CA 1
ATOM 758 C C . LEU A 1 100 ? 8.641 -0.035 -2.232 1 92.94 100 LEU A C 1
ATOM 760 O O . LEU A 1 100 ? 8.617 0.707 -1.248 1 92.94 100 LEU A O 1
ATOM 764 N N . ASP A 1 101 ? 9.258 -1.202 -2.332 1 85.56 101 ASP A N 1
ATOM 765 C CA . ASP A 1 101 ? 10.07 -1.691 -1.219 1 85.56 101 ASP A CA 1
ATOM 766 C C . ASP A 1 101 ? 11.352 -2.342 -1.721 1 85.56 101 ASP A C 1
ATOM 768 O O . ASP A 1 101 ? 11.453 -2.703 -2.895 1 85.56 101 ASP A O 1
ATOM 772 N N . GLU A 1 102 ? 12.367 -2.539 -0.751 1 84.81 102 GLU A N 1
ATOM 773 C CA . GLU A 1 102 ? 13.625 -3.242 -1.012 1 84.81 102 GLU A CA 1
ATOM 774 C C . GLU A 1 102 ? 14.203 -2.854 -2.369 1 84.81 102 GLU A C 1
ATOM 776 O O . GLU A 1 102 ? 14.461 -3.717 -3.211 1 84.81 102 GLU A O 1
ATOM 781 N N . ARG A 1 103 ? 14.297 -1.496 -2.701 1 88.44 103 ARG A N 1
ATOM 782 C CA . ARG A 1 103 ? 15.008 -0.864 -3.809 1 88.44 103 ARG A CA 1
ATOM 783 C C . ARG A 1 103 ? 14.195 -0.953 -5.098 1 88.44 103 ARG A C 1
ATOM 785 O O . ARG A 1 103 ? 14.758 -0.954 -6.195 1 88.44 103 ARG A O 1
ATOM 792 N N . GLY A 1 104 ? 12.883 -1.184 -4.965 1 90.31 104 GLY A N 1
ATOM 793 C CA . GLY A 1 104 ? 12.055 -1.024 -6.148 1 90.31 104 GLY A CA 1
ATOM 794 C C . GLY A 1 104 ? 12.141 0.363 -6.754 1 90.31 104 GLY A C 1
ATOM 795 O O . GLY A 1 104 ? 12.375 1.343 -6.043 1 90.31 104 GLY A O 1
ATOM 796 N N . VAL A 1 105 ? 11.883 0.506 -8.078 1 94.38 105 VAL A N 1
ATOM 797 C CA . VAL A 1 105 ? 12.039 1.786 -8.758 1 94.38 105 VAL A CA 1
ATOM 798 C C . VAL A 1 105 ? 10.82 2.053 -9.648 1 94.38 105 VAL A C 1
ATOM 800 O O . VAL A 1 105 ? 10.367 1.164 -10.367 1 94.38 105 VAL A O 1
ATOM 803 N N . CYS A 1 106 ? 10.227 3.146 -9.508 1 94.75 106 CYS A N 1
ATOM 804 C CA . CYS A 1 106 ? 9.156 3.605 -10.383 1 94.75 106 CYS A CA 1
ATOM 805 C C . CYS A 1 106 ? 9.578 4.859 -11.141 1 94.75 106 CYS A C 1
ATOM 807 O O . CYS A 1 106 ? 9.961 5.859 -10.539 1 94.75 106 CYS A O 1
ATOM 809 N N . GLU A 1 107 ? 9.461 4.777 -12.547 1 94.5 107 GLU A N 1
ATOM 810 C CA . GLU A 1 107 ? 9.891 5.895 -13.383 1 94.5 107 GLU A CA 1
ATOM 811 C C . GLU A 1 107 ? 8.734 6.41 -14.242 1 94.5 107 GLU A C 1
ATOM 813 O O . GLU A 1 107 ? 8.195 5.672 -15.07 1 94.5 107 GLU A O 1
ATOM 818 N N . GLY A 1 108 ? 8.516 7.621 -13.984 1 93.88 108 GLY A N 1
ATOM 819 C CA . GLY A 1 108 ? 7.449 8.227 -14.766 1 93.88 108 GLY A CA 1
ATOM 820 C C . GLY A 1 108 ? 6.07 7.727 -14.383 1 93.88 108 GLY A C 1
ATOM 821 O O . GLY A 1 108 ? 5.82 7.422 -13.211 1 93.88 108 GLY A O 1
ATOM 822 N N . GLY A 1 109 ? 5.023 7.824 -15.242 1 92.06 109 GLY A N 1
ATOM 823 C CA . GLY A 1 109 ? 3.67 7.316 -15.078 1 92.06 109 GLY A CA 1
ATOM 824 C C . GLY A 1 109 ? 2.791 8.227 -14.242 1 92.06 109 GLY A C 1
ATOM 825 O O . GLY A 1 109 ? 3.225 9.297 -13.812 1 92.06 109 GLY A O 1
ATOM 826 N N . LYS A 1 110 ? 1.631 7.898 -14.172 1 94.94 110 LYS A N 1
ATOM 827 C CA . LYS A 1 110 ? 0.634 8.594 -13.367 1 94.94 110 LYS A CA 1
ATOM 828 C C . LYS A 1 110 ? 0.029 7.668 -12.312 1 94.94 110 LYS A C 1
ATOM 830 O O . LYS A 1 110 ? -0.367 6.543 -12.625 1 94.94 110 LYS A O 1
ATOM 835 N N . SER A 1 111 ? 0.044 8.094 -11.031 1 93.06 111 SER A N 1
ATOM 836 C CA . SER A 1 111 ? -0.494 7.254 -9.961 1 93.06 111 SER A CA 1
ATOM 837 C C . SER A 1 111 ? -1.345 8.07 -8.992 1 93.06 111 SER A C 1
ATOM 839 O O . SER A 1 111 ? -1.101 9.258 -8.797 1 93.06 111 SER A O 1
ATOM 841 N N . ARG A 1 112 ? -2.26 7.5 -8.453 1 91.44 112 ARG A N 1
ATOM 842 C CA . ARG A 1 112 ? -3.006 8.156 -7.383 1 91.44 112 ARG A CA 1
ATOM 843 C C . ARG A 1 112 ? -2.217 8.141 -6.078 1 91.44 112 ARG A C 1
ATOM 845 O O . ARG A 1 112 ? -2.068 9.18 -5.43 1 91.44 112 ARG A O 1
ATOM 852 N N . MET A 1 113 ? -1.661 7.082 -5.754 1 92.12 113 MET A N 1
ATOM 853 C CA . MET A 1 113 ? -0.921 6.969 -4.5 1 92.12 113 MET A CA 1
ATOM 854 C C . MET A 1 113 ? 0.359 6.164 -4.695 1 92.12 113 MET A C 1
ATOM 856 O O . MET A 1 113 ? 0.342 5.105 -5.328 1 92.12 113 MET A O 1
ATOM 860 N N . ILE A 1 114 ? 1.493 6.574 -4.207 1 93.5 114 ILE A N 1
ATOM 861 C CA . ILE A 1 114 ? 2.768 5.863 -4.18 1 93.5 114 ILE A CA 1
ATOM 862 C C . ILE A 1 114 ? 3.273 5.77 -2.74 1 93.5 114 ILE A C 1
ATOM 864 O O . ILE A 1 114 ? 3.334 6.777 -2.031 1 93.5 114 ILE A O 1
ATOM 868 N N . ILE A 1 115 ? 3.561 4.703 -2.324 1 93 115 ILE A N 1
ATOM 869 C CA . ILE A 1 115 ? 4.168 4.477 -1.019 1 93 115 ILE A CA 1
ATOM 870 C C . ILE A 1 115 ? 5.578 3.918 -1.195 1 93 115 ILE A C 1
ATOM 872 O O . ILE A 1 115 ? 5.77 2.879 -1.833 1 93 115 ILE A O 1
ATOM 876 N N . LEU A 1 116 ? 6.57 4.578 -0.746 1 92.5 116 LEU A N 1
ATOM 877 C CA . LEU A 1 116 ? 7.969 4.168 -0.816 1 92.5 116 LEU A CA 1
ATOM 878 C C . LEU A 1 116 ? 8.477 3.744 0.556 1 92.5 116 LEU A C 1
ATOM 880 O O . LEU A 1 116 ? 8.422 4.52 1.513 1 92.5 116 LEU A O 1
ATOM 884 N N . ASP A 1 117 ? 8.992 2.506 0.566 1 85 117 ASP A N 1
ATOM 885 C CA . ASP A 1 117 ? 9.609 1.987 1.781 1 85 117 ASP A CA 1
ATOM 886 C C . ASP A 1 117 ? 10.93 1.282 1.468 1 85 117 ASP A C 1
ATOM 888 O O . ASP A 1 117 ? 11.164 0.882 0.326 1 85 117 ASP A O 1
ATOM 892 N N . GLU A 1 118 ? 11.82 0.997 2.541 1 83.44 118 GLU A N 1
ATOM 893 C CA . GLU A 1 118 ? 13.062 0.236 2.482 1 83.44 118 GLU A CA 1
ATOM 894 C C . GLU A 1 118 ? 13.844 0.556 1.213 1 83.44 118 GLU A C 1
ATOM 896 O O . GLU A 1 118 ? 14.148 -0.34 0.422 1 83.44 118 GLU A O 1
ATOM 901 N N . ARG A 1 119 ? 14.047 1.896 0.832 1 87.62 119 ARG A N 1
ATOM 902 C CA . ARG A 1 119 ? 14.938 2.451 -0.184 1 87.62 119 ARG A CA 1
ATOM 903 C C . ARG A 1 119 ? 14.289 2.393 -1.565 1 87.62 119 ARG A C 1
ATOM 905 O O . ARG A 1 119 ? 14.992 2.318 -2.578 1 87.62 119 ARG A O 1
ATOM 912 N N . GLY A 1 120 ? 12.961 2.271 -1.602 1 90.69 120 GLY A N 1
ATOM 913 C CA . GLY A 1 120 ? 12.305 2.455 -2.887 1 90.69 120 GLY A CA 1
ATOM 914 C C . GLY A 1 120 ? 12.57 3.811 -3.508 1 90.69 120 GLY A C 1
ATOM 915 O O . GLY A 1 120 ? 12.805 4.789 -2.797 1 90.69 120 GLY A O 1
ATOM 916 N N . VAL A 1 121 ? 12.5 3.926 -4.848 1 95 121 VAL A N 1
ATOM 917 C CA . VAL A 1 121 ? 12.828 5.168 -5.539 1 95 121 VAL A CA 1
ATOM 918 C C . VAL A 1 121 ? 11.742 5.492 -6.562 1 95 121 VAL A C 1
ATOM 920 O O . VAL A 1 121 ? 11.328 4.625 -7.332 1 95 121 VAL A O 1
ATOM 923 N N . CYS A 1 122 ? 11.203 6.605 -6.504 1 94.56 122 CYS A N 1
ATOM 924 C CA . CYS A 1 122 ? 10.281 7.113 -7.516 1 94.56 122 CYS A CA 1
ATOM 925 C C . CYS A 1 122 ? 10.875 8.312 -8.242 1 94.56 122 CYS A C 1
ATOM 927 O O . CYS A 1 122 ? 11.242 9.305 -7.613 1 94.56 122 CYS A O 1
ATOM 929 N N . GLU A 1 123 ? 10.93 8.219 -9.641 1 94.75 123 GLU A N 1
ATOM 930 C CA . GLU A 1 123 ? 11.531 9.281 -10.445 1 94.75 123 GLU A CA 1
ATOM 931 C C . GLU A 1 123 ? 10.531 9.852 -11.445 1 94.75 123 GLU A C 1
ATOM 933 O O . GLU A 1 123 ? 10.062 9.141 -12.336 1 94.75 123 GLU A O 1
ATOM 938 N N . GLY A 1 124 ? 10.344 11.062 -11.242 1 94.06 124 GLY A N 1
ATOM 939 C CA . GLY A 1 124 ? 9.43 11.727 -12.148 1 94.06 124 GLY A CA 1
ATOM 940 C C . GLY A 1 124 ? 7.98 11.32 -11.938 1 94.06 124 GLY A C 1
ATOM 941 O O . GLY A 1 124 ? 7.566 11.055 -10.805 1 94.06 124 GLY A O 1
ATOM 942 N N . GLY A 1 125 ? 7.086 11.5 -12.93 1 92.12 125 GLY A N 1
ATOM 943 C CA . GLY A 1 125 ? 5.691 11.094 -12.93 1 92.12 125 GLY A CA 1
ATOM 944 C C . GLY A 1 125 ? 4.773 12.07 -12.227 1 92.12 125 GLY A C 1
ATOM 945 O O . GLY A 1 125 ? 5.219 13.133 -11.781 1 92.12 125 GLY A O 1
ATOM 946 N N . LYS A 1 126 ? 3.576 11.812 -12.273 1 94.81 126 LYS A N 1
ATOM 947 C CA . LYS A 1 126 ? 2.535 12.594 -11.609 1 94.81 126 LYS A CA 1
ATOM 948 C C . LYS A 1 126 ? 1.744 11.734 -10.625 1 94.81 126 LYS A C 1
ATOM 950 O O . LYS A 1 126 ? 1.3 10.641 -10.969 1 94.81 126 LYS A O 1
ATOM 955 N N . SER A 1 127 ? 1.623 12.203 -9.328 1 92.81 127 SER A N 1
ATOM 956 C CA . SER A 1 127 ? 0.902 11.422 -8.328 1 92.81 127 SER A CA 1
ATOM 957 C C . SER A 1 127 ? -0.001 12.312 -7.48 1 92.81 127 SER A C 1
ATOM 959 O O . SER A 1 127 ? 0.282 13.5 -7.301 1 92.81 127 SER A O 1
ATOM 961 N N . ARG A 1 128 ? -1 11.844 -7.016 1 90.69 128 ARG A N 1
ATOM 962 C CA . ARG A 1 128 ? -1.821 12.586 -6.059 1 90.69 128 ARG A CA 1
ATOM 963 C C . ARG A 1 128 ? -1.192 12.57 -4.672 1 90.69 128 ARG A C 1
ATOM 965 O O . ARG A 1 128 ? -1.059 13.617 -4.035 1 90.69 128 ARG A O 1
ATOM 972 N N . MET A 1 129 ? -0.761 11.477 -4.23 1 90.81 129 MET A N 1
ATOM 973 C CA . MET A 1 129 ? -0.186 11.352 -2.895 1 90.81 129 MET A CA 1
ATOM 974 C C . MET A 1 129 ? 1.053 10.461 -2.916 1 90.81 129 MET A C 1
ATOM 976 O O . MET A 1 129 ? 1.036 9.383 -3.508 1 90.81 129 MET A O 1
ATOM 980 N N . ILE A 1 130 ? 2.129 10.82 -2.342 1 93.06 130 ILE A N 1
ATOM 981 C CA . ILE A 1 130 ? 3.346 10.039 -2.141 1 93.06 130 ILE A CA 1
ATOM 982 C C . ILE A 1 130 ? 3.664 9.953 -0.649 1 93.06 130 ILE A C 1
ATOM 984 O O . ILE A 1 130 ? 3.688 10.969 0.046 1 93.06 130 ILE A O 1
ATOM 988 N N . ILE A 1 131 ? 3.822 8.883 -0.162 1 92.12 131 ILE A N 1
ATOM 989 C CA . ILE A 1 131 ? 4.25 8.648 1.212 1 92.12 131 ILE A CA 1
ATOM 990 C C . ILE A 1 131 ? 5.629 7.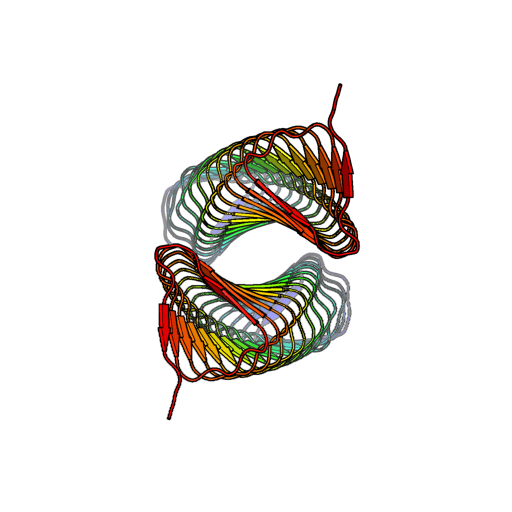992 1.219 1 92.12 131 ILE A C 1
ATOM 992 O O . ILE A 1 131 ? 5.82 6.926 0.629 1 92.12 131 ILE A O 1
ATOM 996 N N . LEU A 1 132 ? 6.609 8.57 1.738 1 91.94 132 LEU A N 1
ATOM 997 C CA . LEU A 1 132 ? 7.977 8.07 1.833 1 91.94 132 LEU A CA 1
ATOM 998 C C . LEU A 1 132 ? 8.312 7.668 3.266 1 91.94 132 LEU A C 1
ATOM 1000 O O . LEU A 1 132 ? 8.227 8.492 4.184 1 91.94 132 LEU A O 1
ATOM 1004 N N . ASP A 1 133 ? 8.758 6.434 3.391 1 84.5 133 ASP A N 1
ATOM 1005 C CA . ASP A 1 133 ? 9.219 5.926 4.68 1 84.5 133 ASP A CA 1
ATOM 1006 C C . ASP A 1 133 ? 10.477 5.078 4.523 1 84.5 133 ASP A C 1
ATOM 1008 O O . ASP A 1 133 ? 10.82 4.664 3.412 1 84.5 133 ASP A O 1
ATOM 1012 N N . GLU A 1 134 ? 11.219 4.75 5.711 1 84.38 134 GLU A N 1
ATOM 1013 C CA . GLU A 1 134 ? 12.375 3.854 5.797 1 84.38 134 GLU A CA 1
ATOM 1014 C C . GLU A 1 134 ? 13.336 4.078 4.633 1 84.38 134 GLU A C 1
ATOM 1016 O O . GLU A 1 134 ? 13.695 3.133 3.93 1 84.38 134 GLU A O 1
ATOM 1021 N N . ARG A 1 135 ? 13.672 5.402 4.266 1 87.94 135 ARG A N 1
ATOM 1022 C CA . ARG A 1 135 ? 14.719 5.863 3.359 1 87.94 135 ARG A CA 1
ATOM 1023 C C . ARG A 1 135 ? 14.25 5.82 1.909 1 87.94 135 ARG A C 1
ATOM 1025 O O . ARG A 1 135 ? 15.062 5.699 0.991 1 87.94 135 ARG A O 1
ATOM 1032 N N . GLY A 1 136 ? 12.906 5.77 1.675 1 90.44 136 GLY A N 1
ATOM 1033 C CA . GLY A 1 136 ? 12.414 5.957 0.318 1 90.44 136 GLY A CA 1
ATOM 1034 C C . GLY A 1 136 ? 12.852 7.273 -0.296 1 90.44 136 GLY A C 1
ATOM 1035 O O . GLY A 1 136 ? 13.07 8.258 0.418 1 90.44 136 GLY A O 1
ATOM 1036 N N . VAL A 1 137 ? 12.977 7.367 -1.63 1 94.12 137 VAL A N 1
ATOM 1037 C CA . VAL A 1 137 ? 13.469 8.562 -2.307 1 94.12 137 VAL A CA 1
ATOM 1038 C C . VAL A 1 137 ? 12.531 8.93 -3.455 1 94.12 137 VAL A C 1
ATOM 1040 O O . VAL A 1 137 ? 12.148 8.07 -4.25 1 94.12 137 VAL A O 1
ATOM 1043 N N . CYS A 1 138 ? 12.078 10.094 -3.477 1 93.75 138 CYS A N 1
ATOM 1044 C CA . CYS A 1 138 ? 11.32 10.625 -4.602 1 93.75 138 CYS A CA 1
ATOM 1045 C C . CYS A 1 138 ? 12.078 11.773 -5.27 1 93.75 138 CYS A C 1
ATOM 1047 O O . CYS A 1 138 ? 12.414 12.758 -4.613 1 93.75 138 CYS A O 1
ATOM 1049 N N . GLU A 1 139 ? 12.289 11.617 -6.637 1 94.12 139 GLU A N 1
ATOM 1050 C CA . GLU A 1 139 ? 13.047 12.617 -7.375 1 94.12 139 GLU A CA 1
ATOM 1051 C C . GLU A 1 139 ? 12.219 13.227 -8.5 1 94.12 139 GLU A C 1
ATOM 1053 O O . GLU A 1 139 ? 11.797 12.516 -9.414 1 94.12 139 GLU A O 1
ATOM 1058 N N . GLY A 1 140 ? 12.094 14.469 -8.359 1 93.06 140 GLY A N 1
ATOM 1059 C CA . GLY A 1 140 ? 11.328 15.164 -9.391 1 93.06 140 GLY A CA 1
ATOM 1060 C C . GLY A 1 140 ? 9.844 14.844 -9.344 1 93.06 140 GLY A C 1
ATOM 1061 O O . GLY A 1 140 ? 9.289 14.586 -8.273 1 93.06 140 GLY A O 1
ATOM 1062 N N . GLY A 1 141 ? 9.078 15.062 -10.375 1 91.19 141 GLY A N 1
ATOM 1063 C CA . GLY A 1 141 ? 7.668 14.734 -10.547 1 91.19 141 GLY A CA 1
ATOM 1064 C C . GLY A 1 141 ? 6.738 15.789 -9.977 1 91.19 141 GLY A C 1
ATOM 1065 O O . GLY A 1 141 ? 7.191 16.812 -9.477 1 91.19 141 GLY A O 1
ATOM 1066 N N . LYS A 1 142 ? 5.551 15.617 -10.18 1 93.88 142 LYS A N 1
ATOM 1067 C CA . LYS A 1 142 ? 4.492 16.484 -9.664 1 93.88 142 LYS A CA 1
ATOM 1068 C C . LYS A 1 142 ? 3.525 15.703 -8.781 1 93.88 142 LYS A C 1
ATOM 1070 O O . LYS A 1 142 ? 3.07 14.617 -9.156 1 93.88 142 LYS A O 1
ATOM 1075 N N . SER A 1 143 ? 3.242 16.203 -7.504 1 92 143 SER A N 1
ATOM 1076 C CA . SER A 1 143 ? 2.34 15.5 -6.594 1 92 143 SER A CA 1
ATOM 1077 C C . SER A 1 143 ? 1.409 16.469 -5.883 1 92 143 SER A C 1
ATOM 1079 O O . SER A 1 143 ? 1.749 17.641 -5.703 1 92 143 SER A O 1
ATOM 1081 N N . ARG A 1 144 ? 0.329 16.094 -5.543 1 88.81 144 ARG A N 1
ATOM 1082 C CA . ARG A 1 144 ? -0.537 16.906 -4.699 1 88.81 144 ARG A CA 1
ATOM 1083 C C . ARG A 1 144 ? -0.063 16.891 -3.25 1 88.81 144 ARG A C 1
ATOM 1085 O O . ARG A 1 144 ? 0.073 17.953 -2.625 1 88.81 144 ARG A O 1
ATOM 1092 N N . MET A 1 145 ? 0.23 15.789 -2.732 1 88.75 145 MET A N 1
ATOM 1093 C CA . MET A 1 145 ? 0.672 15.672 -1.346 1 88.75 145 MET A CA 1
ATOM 1094 C C . MET A 1 145 ? 1.853 14.711 -1.23 1 88.75 145 MET A C 1
ATOM 1096 O O . MET A 1 145 ? 1.832 13.617 -1.807 1 88.75 145 MET A O 1
ATOM 1100 N N . VAL A 1 146 ? 2.908 15 -0.519 1 91.44 146 VAL A N 1
ATOM 1101 C CA . VAL A 1 146 ? 4.051 14.156 -0.177 1 91.44 146 VAL A CA 1
ATOM 1102 C C . VAL A 1 146 ? 4.223 14.109 1.34 1 91.44 146 VAL A C 1
ATOM 1104 O O . VAL A 1 146 ? 4.289 15.148 1.996 1 91.44 146 VAL A O 1
ATOM 1107 N N . MET A 1 147 ? 4.254 13.031 1.895 1 90.81 147 MET A N 1
ATOM 1108 C CA . MET A 1 147 ? 4.508 12.812 3.316 1 90.81 147 MET A CA 1
ATOM 1109 C C . MET A 1 147 ? 5.82 12.062 3.529 1 90.81 147 MET A C 1
ATOM 1111 O O . MET A 1 147 ? 6.004 10.969 2.994 1 90.81 147 MET A O 1
ATOM 1115 N N . LEU A 1 148 ? 6.688 12.555 4.148 1 90.75 148 LEU A N 1
ATOM 1116 C CA . LEU A 1 148 ? 7.992 11.969 4.426 1 90.75 148 LEU A CA 1
ATOM 1117 C C . LEU A 1 148 ? 8.125 11.609 5.906 1 90.75 148 LEU A C 1
ATOM 1119 O O . LEU A 1 148 ? 7.977 12.477 6.77 1 90.75 148 LEU A O 1
ATOM 1123 N N . ASP A 1 149 ? 8.461 10.383 6.141 1 83.75 149 ASP A N 1
ATOM 1124 C CA . ASP A 1 149 ? 8.734 9.922 7.496 1 83.75 149 ASP A CA 1
ATOM 1125 C C . ASP A 1 149 ? 9.922 8.961 7.52 1 83.75 149 ASP A C 1
ATOM 1127 O O . ASP A 1 149 ? 10.344 8.461 6.473 1 83.75 149 ASP A O 1
ATOM 1131 N N . GLU A 1 150 ? 10.508 8.641 8.781 1 82.19 150 GLU A N 1
ATOM 1132 C CA . GLU A 1 150 ? 11.57 7.668 9.031 1 82.19 150 GLU A CA 1
ATOM 1133 C C . GLU A 1 150 ? 12.672 7.773 7.988 1 82.19 150 GLU A C 1
ATOM 1135 O O . GLU A 1 150 ? 13 6.789 7.324 1 82.19 150 GLU A O 1
ATOM 1140 N N . LYS A 1 151 ? 13.141 9.031 7.664 1 85.81 151 LYS A N 1
ATOM 1141 C CA . LYS A 1 151 ? 14.328 9.367 6.879 1 85.81 151 LYS A CA 1
ATOM 1142 C C . LYS A 1 151 ? 14.023 9.336 5.387 1 85.81 151 LYS A C 1
ATOM 1144 O O . LYS A 1 151 ? 14.914 9.109 4.566 1 85.81 151 LYS A O 1
ATOM 1149 N N . GLY A 1 152 ? 12.727 9.375 4.965 1 89.25 152 GLY A N 1
ATOM 1150 C CA . GLY A 1 152 ? 12.414 9.555 3.559 1 89.25 152 GLY A CA 1
ATOM 1151 C C . GLY A 1 152 ? 13.039 10.805 2.963 1 89.25 152 GLY A C 1
ATOM 1152 O O . GLY A 1 152 ? 13.273 11.781 3.672 1 89.25 152 GLY A O 1
ATOM 1153 N N . LEU A 1 153 ? 13.266 10.82 1.607 1 93.94 153 LEU A N 1
ATOM 1154 C CA . LEU A 1 153 ? 13.914 11.945 0.941 1 93.94 153 LEU A CA 1
ATOM 1155 C C . LEU A 1 153 ? 13.141 12.359 -0.306 1 93.94 153 LEU A C 1
ATOM 1157 O O . LEU A 1 153 ? 12.797 11.516 -1.139 1 93.94 153 LEU A O 1
ATOM 1161 N N . CYS A 1 154 ? 12.773 13.516 -0.396 1 92.69 154 CYS A N 1
ATOM 1162 C CA . CYS A 1 154 ? 12.18 14.086 -1.602 1 92.69 154 CYS A CA 1
ATOM 1163 C C . CYS A 1 154 ? 13.086 15.164 -2.195 1 92.69 154 CYS A C 1
ATOM 1165 O O . CYS A 1 154 ? 13.398 16.156 -1.53 1 92.69 154 CYS A O 1
ATOM 1167 N N . GLU A 1 155 ? 13.461 14.953 -3.539 1 93.31 155 GLU A N 1
ATOM 1168 C CA . GLU A 1 155 ? 14.367 15.883 -4.203 1 93.31 155 GLU A CA 1
ATOM 1169 C C . GLU A 1 155 ? 13.719 16.5 -5.434 1 93.31 155 GLU A C 1
ATOM 1171 O O . GLU A 1 155 ? 13.375 15.797 -6.383 1 93.31 155 GLU A O 1
ATOM 1176 N N . GLY A 1 156 ? 13.688 17.75 -5.355 1 91.75 156 GLY A N 1
ATOM 1177 C CA . GLY A 1 156 ? 13.086 18.469 -6.477 1 91.75 156 GLY A CA 1
ATOM 1178 C C . GLY A 1 156 ? 11.594 18.234 -6.602 1 91.75 156 GLY A C 1
ATOM 1179 O O . GLY A 1 156 ? 10.914 18 -5.602 1 91.75 156 GLY A O 1
ATOM 1180 N N . GLY A 1 157 ? 10.938 18.484 -7.672 1 89.88 157 GLY A N 1
ATOM 1181 C CA . GLY A 1 157 ? 9.539 18.234 -7.988 1 89.88 157 GLY A CA 1
ATOM 1182 C C . GLY A 1 157 ? 8.625 19.375 -7.566 1 89.88 157 GLY A C 1
ATOM 1183 O O . GLY A 1 157 ? 9.086 20.375 -7.016 1 89.88 157 GLY A O 1
ATOM 1184 N N . LYS A 1 158 ? 7.477 19.281 -7.918 1 92.94 158 LYS A N 1
ATOM 1185 C CA . LYS A 1 158 ? 6.43 20.234 -7.562 1 92.94 158 LYS A CA 1
ATOM 1186 C C . LYS A 1 158 ? 5.293 19.547 -6.809 1 92.94 158 LYS A C 1
ATOM 1188 O O . LYS A 1 158 ? 4.785 18.516 -7.246 1 92.94 158 LYS A O 1
ATOM 1193 N N . SER A 1 159 ? 4.906 20.094 -5.547 1 90.31 159 SER A N 1
ATOM 1194 C CA . SER A 1 159 ? 3.842 19.484 -4.754 1 90.31 159 SER A CA 1
ATOM 1195 C C . SER A 1 159 ? 2.902 20.547 -4.188 1 90.31 159 SER A C 1
ATOM 1197 O O . SER A 1 159 ? 3.311 21.688 -3.969 1 90.31 159 SER A O 1
ATOM 1199 N N . ARG A 1 160 ? 1.771 20.25 -4.012 1 87.06 160 ARG A N 1
ATOM 1200 C CA . ARG A 1 160 ? 0.873 21.156 -3.309 1 87.06 160 ARG A CA 1
ATOM 1201 C C . ARG A 1 160 ? 1.16 21.172 -1.811 1 87.06 160 ARG A C 1
ATOM 1203 O O . ARG A 1 160 ? 1.274 22.234 -1.199 1 87.06 160 ARG A O 1
ATOM 1210 N N . MET A 1 161 ? 1.33 20.047 -1.233 1 86.25 161 MET A N 1
ATOM 1211 C CA . MET A 1 161 ? 1.587 19.953 0.201 1 86.25 161 MET A CA 1
ATOM 1212 C C . MET A 1 161 ? 2.672 18.922 0.489 1 86.25 161 MET A C 1
ATOM 1214 O O . MET A 1 161 ? 2.645 17.812 -0.057 1 86.25 161 MET A O 1
ATOM 1218 N N . VAL A 1 162 ? 3.646 19.219 1.323 1 89.44 162 VAL A N 1
ATOM 1219 C CA . VAL A 1 162 ? 4.68 18.312 1.819 1 89.44 162 VAL A CA 1
ATOM 1220 C C . VAL A 1 162 ? 4.641 18.266 3.346 1 89.44 162 VAL A C 1
ATOM 1222 O O . VAL A 1 162 ? 4.641 19.312 4 1 89.44 162 VAL A O 1
ATOM 1225 N N . MET A 1 163 ? 4.535 17.172 3.891 1 88.69 163 MET A N 1
ATOM 1226 C CA . MET A 1 163 ? 4.594 16.953 5.332 1 88.69 163 MET A CA 1
ATOM 1227 C C . MET A 1 163 ? 5.832 16.141 5.711 1 88.69 163 MET A C 1
ATOM 1229 O O . MET A 1 163 ? 6.039 15.039 5.195 1 88.69 163 MET A O 1
ATOM 1233 N N . LEU A 1 164 ? 6.641 16.609 6.488 1 89.69 164 LEU A N 1
ATOM 1234 C CA . LEU A 1 164 ? 7.867 15.953 6.945 1 89.69 164 LEU A CA 1
ATOM 1235 C C . LEU A 1 164 ? 7.781 15.609 8.43 1 89.69 164 LEU A C 1
ATOM 1237 O O . LEU A 1 164 ? 7.551 16.5 9.266 1 89.69 164 LEU A O 1
ATOM 1241 N N . ASP A 1 165 ? 8.023 14.367 8.742 1 83.38 165 ASP A N 1
ATOM 1242 C CA . ASP A 1 165 ? 8.055 13.898 10.125 1 83.38 165 ASP A CA 1
ATOM 1243 C C . ASP A 1 165 ? 9.164 12.867 10.328 1 83.38 165 ASP A C 1
ATOM 1245 O O . ASP A 1 165 ? 9.672 12.297 9.359 1 83.38 165 ASP A O 1
ATOM 1249 N N . GLU A 1 166 ? 9.57 12.594 11.688 1 81.06 166 GLU A N 1
ATOM 1250 C CA . GLU A 1 166 ? 10.531 11.578 12.094 1 81.06 166 GLU A CA 1
ATOM 1251 C C . GLU A 1 166 ? 11.766 11.586 11.195 1 81.06 166 GLU A C 1
ATOM 1253 O O . GLU A 1 166 ? 12.109 10.562 10.602 1 81.06 166 GLU A O 1
ATOM 1258 N N . LYS A 1 167 ? 12.367 12.789 10.938 1 85.12 167 LYS A N 1
ATOM 1259 C CA . LYS A 1 167 ? 13.648 13.023 10.289 1 85.12 167 LYS A CA 1
ATOM 1260 C C . LYS A 1 167 ? 13.523 12.945 8.766 1 85.12 167 LYS A C 1
ATOM 1262 O O . LYS A 1 167 ? 14.492 12.633 8.07 1 85.12 167 LYS A O 1
ATOM 1267 N N . GLY A 1 168 ? 12.281 13.031 8.18 1 88.31 168 GLY A N 1
ATOM 1268 C CA . GLY A 1 168 ? 12.141 13.188 6.738 1 88.31 168 GLY A CA 1
ATOM 1269 C C . GLY A 1 168 ? 12.891 14.391 6.203 1 88.31 168 GLY A C 1
ATOM 1270 O O . GLY A 1 168 ? 13.047 15.398 6.898 1 88.31 168 GLY A O 1
ATOM 1271 N N . LEU A 1 169 ? 13.32 14.32 4.895 1 92.5 169 LEU A N 1
ATOM 1272 C CA . LEU A 1 169 ? 14.125 15.383 4.312 1 92.5 169 LEU A CA 1
ATOM 1273 C C . LEU A 1 169 ? 13.578 15.797 2.947 1 92.5 169 LEU A C 1
ATOM 1275 O O . LEU A 1 169 ? 13.297 14.938 2.107 1 92.5 169 LEU A O 1
ATOM 1279 N N . CYS A 1 170 ? 13.328 17 2.734 1 91.56 170 CYS A N 1
ATOM 1280 C CA . CYS A 1 170 ? 12.961 17.531 1.43 1 91.56 170 CYS A CA 1
ATOM 1281 C C . CYS A 1 170 ? 14.008 18.531 0.946 1 91.56 170 CYS A C 1
ATOM 1283 O O . CYS A 1 170 ? 14.289 19.531 1.626 1 91.56 170 CYS A O 1
ATOM 1285 N N . GLU A 1 171 ? 14.586 18.25 -0.337 1 92.19 171 GLU A N 1
ATOM 1286 C CA . GLU A 1 171 ? 15.625 19.109 -0.908 1 92.19 171 GLU A CA 1
ATOM 1287 C C . GLU A 1 171 ? 15.164 19.719 -2.225 1 92.19 171 GLU A C 1
ATOM 1289 O O . GLU A 1 171 ? 14.875 19.016 -3.186 1 92.19 171 GLU A O 1
ATOM 1294 N N . GLY A 1 172 ? 15.227 20.969 -2.215 1 90 172 GLY A N 1
ATOM 1295 C CA . GLY A 1 172 ? 14.781 21.672 -3.412 1 90 172 GLY A CA 1
ATOM 1296 C C . GLY A 1 172 ? 13.297 21.531 -3.668 1 90 172 GLY A C 1
ATOM 1297 O O . GLY A 1 172 ? 12.508 21.391 -2.729 1 90 172 GLY A O 1
ATOM 1298 N N . GLY A 1 173 ? 12.75 21.828 -4.793 1 88.19 173 GLY A N 1
ATOM 1299 C CA . GLY A 1 173 ? 11.367 21.672 -5.219 1 88.19 173 GLY A CA 1
ATOM 1300 C C . GLY A 1 173 ? 10.516 22.891 -4.949 1 88.19 173 GLY A C 1
ATOM 1301 O O . GLY A 1 173 ? 10.984 23.875 -4.359 1 88.19 173 GLY A O 1
ATOM 1302 N N . LYS A 1 174 ? 9.391 22.859 -5.438 1 91.06 174 LYS A N 1
ATOM 1303 C CA . LYS A 1 174 ? 8.398 23.906 -5.242 1 91.06 174 LYS A CA 1
ATOM 1304 C C . LYS A 1 174 ? 7.109 23.344 -4.641 1 91.06 174 LYS A C 1
ATOM 1306 O O . LYS A 1 174 ? 6.582 22.344 -5.121 1 91.06 174 L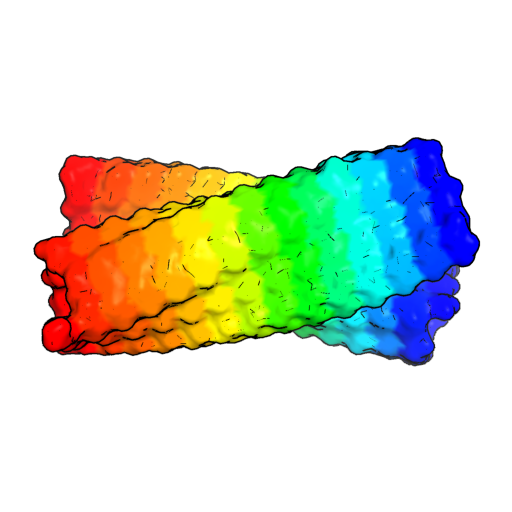YS A O 1
ATOM 1311 N N . SER A 1 175 ? 6.617 23.953 -3.467 1 88.62 175 SER A N 1
ATOM 1312 C CA . SER A 1 175 ? 5.406 23.453 -2.822 1 88.62 175 SER A CA 1
ATOM 1313 C C . SER A 1 175 ? 4.488 24.609 -2.42 1 88.62 175 SER A C 1
ATOM 1315 O O . SER A 1 175 ? 4.953 25.734 -2.195 1 88.62 175 SER A O 1
ATOM 1317 N N . ARG A 1 176 ? 3.299 24.422 -2.344 1 84 176 ARG A N 1
ATOM 1318 C CA . ARG A 1 176 ? 2.389 25.438 -1.797 1 84 176 ARG A CA 1
ATOM 1319 C C . ARG A 1 176 ? 2.469 25.469 -0.275 1 84 176 ARG A C 1
ATOM 1321 O O . ARG A 1 176 ? 2.539 26.547 0.322 1 84 176 ARG A O 1
ATOM 1328 N N . MET A 1 177 ? 2.473 24.375 0.327 1 82.94 177 MET A N 1
ATOM 1329 C CA . MET A 1 177 ? 2.525 24.297 1.784 1 82.94 177 MET A CA 1
ATOM 1330 C C . MET A 1 177 ? 3.5 23.203 2.236 1 82.94 177 MET A C 1
ATOM 1332 O O . MET A 1 177 ? 3.494 22.094 1.698 1 82.94 177 MET A O 1
ATOM 1336 N N . VAL A 1 178 ? 4.348 23.469 3.244 1 86.19 178 VAL A N 1
ATOM 1337 C CA . VAL A 1 178 ? 5.258 22.531 3.879 1 86.19 178 VAL A CA 1
ATOM 1338 C C . VAL A 1 178 ? 4.996 22.484 5.383 1 86.19 178 VAL A C 1
ATOM 1340 O O . VAL A 1 178 ? 4.902 23.531 6.031 1 86.19 178 VAL A O 1
ATOM 1343 N N . MET A 1 179 ? 4.805 21.391 5.914 1 84.25 179 MET A N 1
ATOM 1344 C CA . MET A 1 179 ? 4.652 21.188 7.352 1 84.25 179 MET A CA 1
ATOM 1345 C C . MET A 1 179 ? 5.777 20.312 7.902 1 84.25 179 MET A C 1
ATOM 1347 O O . MET A 1 179 ? 5.969 19.188 7.457 1 84.25 179 MET A O 1
ATOM 1351 N N . LEU A 1 180 ? 6.516 20.781 8.773 1 86.75 180 LEU A N 1
ATOM 1352 C CA . LEU A 1 180 ? 7.629 20.062 9.406 1 86.75 180 LEU A CA 1
ATOM 1353 C C . LEU A 1 180 ? 7.312 19.75 10.859 1 86.75 180 LEU A C 1
ATOM 1355 O O . LEU A 1 180 ? 6.996 20.641 11.648 1 86.75 180 LEU A O 1
ATOM 1359 N N . ASP A 1 181 ? 7.426 18.469 11.195 1 81.56 181 ASP A N 1
ATOM 1360 C CA . ASP A 1 181 ? 7.234 18 12.57 1 81.56 181 ASP A CA 1
ATOM 1361 C C . ASP A 1 181 ? 8.258 16.938 12.938 1 81.56 181 ASP A C 1
ATOM 1363 O O . ASP A 1 181 ? 8.82 16.281 12.055 1 81.56 181 ASP A O 1
ATOM 1367 N N . GLU A 1 182 ? 8.477 16.703 14.367 1 78.94 182 GLU A N 1
ATOM 1368 C CA . GLU A 1 182 ? 9.328 15.664 14.938 1 78.94 182 GLU A CA 1
ATOM 1369 C C . GLU A 1 182 ? 10.648 15.562 14.188 1 78.94 182 GLU A C 1
ATOM 1371 O O . GLU A 1 182 ? 11 14.5 13.664 1 78.94 182 GLU A O 1
ATOM 1376 N N . LYS A 1 183 ? 11.383 16.75 14.008 1 82.44 183 LYS A N 1
ATOM 1377 C CA . LYS A 1 183 ? 12.742 16.875 13.5 1 82.44 183 LYS A CA 1
ATOM 1378 C C . LYS A 1 183 ? 12.773 16.75 11.984 1 82.44 183 LYS A C 1
ATOM 1380 O O . LYS A 1 183 ? 13.781 16.328 11.406 1 82.44 183 LYS A O 1
ATOM 1385 N N . GLY A 1 184 ? 11.641 16.906 11.242 1 84.38 184 GLY A N 1
ATOM 1386 C CA . GLY A 1 184 ? 11.672 17.047 9.797 1 84.38 184 GLY A CA 1
ATOM 1387 C C . GLY A 1 184 ? 12.578 18.172 9.32 1 84.38 184 GLY A C 1
ATOM 1388 O O . GLY A 1 184 ? 12.703 19.203 10 1 84.38 184 GLY A O 1
ATOM 1389 N N . LEU A 1 185 ? 13.18 17.969 8.047 1 89.56 185 LEU A N 1
ATOM 1390 C CA . LEU A 1 185 ? 14.141 18.953 7.559 1 89.56 185 LEU A CA 1
ATOM 1391 C C . LEU A 1 185 ? 13.828 19.359 6.125 1 89.56 185 LEU A C 1
ATOM 1393 O O . LEU A 1 185 ? 13.602 18.5 5.27 1 89.56 185 LEU A O 1
ATOM 1397 N N . CYS A 1 186 ? 13.75 20.578 5.793 1 89.38 186 CYS A N 1
ATOM 1398 C CA . CYS A 1 186 ? 13.617 21.109 4.441 1 89.38 186 CYS A CA 1
ATOM 1399 C C . CYS A 1 186 ? 14.828 21.969 4.07 1 89.38 186 CYS A C 1
ATOM 1401 O O . CYS A 1 186 ? 15.172 22.906 4.781 1 89.38 186 CYS A O 1
ATOM 1403 N N . GLU A 1 187 ? 15.492 21.562 2.865 1 89.19 187 GLU A N 1
ATOM 1404 C CA . GLU A 1 187 ? 16.656 22.297 2.395 1 89.19 187 GLU A CA 1
ATOM 1405 C C . GLU A 1 187 ? 16.422 22.875 1.002 1 89.19 187 GLU A C 1
ATOM 1407 O O . GLU A 1 187 ? 16.203 22.125 0.045 1 89.19 187 GLU A O 1
ATOM 1412 N N . GLY A 1 188 ? 16.625 24.062 0.962 1 83.19 188 GLY A N 1
ATOM 1413 C CA . GLY A 1 188 ? 16.359 24.703 -0.318 1 83.19 188 GLY A CA 1
ATOM 1414 C C . GLY A 1 188 ? 14.906 24.594 -0.738 1 83.19 188 GLY A C 1
ATOM 1415 O O . GLY A 1 188 ? 14.031 24.328 0.09 1 83.19 188 GLY A O 1
ATOM 1416 N N . GLY A 1 189 ? 14.391 25.109 -1.731 1 84.12 189 GLY A N 1
ATOM 1417 C CA . GLY A 1 189 ? 13.047 25.031 -2.283 1 84.12 189 GLY A CA 1
ATOM 1418 C C . GLY A 1 189 ? 12.258 26.312 -2.119 1 84.12 189 GLY A C 1
ATOM 1419 O O . GLY A 1 189 ? 12.711 27.25 -1.458 1 84.12 189 GLY A O 1
ATOM 1420 N N . LYS A 1 190 ? 11.234 26.312 -2.74 1 87.88 190 LYS A N 1
ATOM 1421 C CA . LYS A 1 190 ? 10.32 27.453 -2.658 1 87.88 190 LYS A CA 1
ATOM 1422 C C . LYS A 1 190 ? 8.93 27 -2.221 1 87.88 190 LYS A C 1
ATOM 1424 O O . LYS A 1 190 ? 8.406 26 -2.717 1 87.88 190 LYS A O 1
ATOM 1429 N N . SER A 1 191 ? 8.352 27.688 -1.125 1 84.19 191 SER A N 1
ATOM 1430 C CA . SER A 1 191 ? 7 27.359 -0.687 1 84.19 191 SER A CA 1
ATOM 1431 C C . SER A 1 191 ? 6.16 28.609 -0.479 1 84.19 191 SER A C 1
ATOM 1433 O O . SER A 1 191 ? 6.699 29.719 -0.336 1 84.19 191 SER A O 1
ATOM 1435 N N . ARG A 1 192 ? 4.922 28.531 -0.496 1 80.12 192 ARG A N 1
ATOM 1436 C CA . ARG A 1 192 ? 4.055 29.641 -0.144 1 80.12 192 ARG A CA 1
ATOM 1437 C C . ARG A 1 192 ? 3.883 29.75 1.368 1 80.12 192 ARG A C 1
ATOM 1439 O O . ARG A 1 192 ? 3.906 30.844 1.926 1 80.12 192 ARG A O 1
ATOM 1446 N N . LYS A 1 193 ? 3.654 28.625 1.958 1 76.5 193 LYS A N 1
ATOM 1447 C CA . LYS A 1 193 ? 3.512 28.578 3.41 1 76.5 193 LYS A CA 1
ATOM 1448 C C . LYS A 1 193 ? 4.301 27.422 4.012 1 76.5 193 LYS A C 1
ATOM 1450 O O . LYS A 1 193 ? 4.266 26.312 3.492 1 76.5 193 LYS A O 1
ATOM 1455 N N . SER A 1 194 ? 4.996 27.641 5.176 1 81.62 194 SER A N 1
ATOM 1456 C CA . SER A 1 194 ? 5.719 26.609 5.91 1 81.62 194 SER A CA 1
ATOM 1457 C C . SER A 1 194 ? 5.363 26.625 7.391 1 81.62 194 SER A C 1
ATOM 1459 O O . SER A 1 194 ? 5.457 27.672 8.047 1 81.62 194 SER A O 1
ATOM 1461 N N . LEU A 1 195 ? 4.879 25.562 7.898 1 78.12 195 LEU A N 1
ATOM 1462 C CA . LEU A 1 195 ? 4.578 25.375 9.312 1 78.12 195 LEU A CA 1
ATOM 1463 C C . LEU A 1 195 ? 5.637 24.516 9.992 1 78.12 195 LEU A C 1
ATOM 1465 O O . LEU A 1 195 ? 5.812 23.344 9.633 1 78.12 195 LEU A O 1
ATOM 1469 N N . LEU A 1 196 ? 6.359 25.016 10.922 1 83.44 196 LEU A N 1
ATOM 1470 C CA . LEU A 1 196 ? 7.441 24.312 11.609 1 83.44 196 LEU A CA 1
ATOM 1471 C C . LEU A 1 196 ? 7.066 24.031 13.062 1 83.44 196 LEU A C 1
ATOM 1473 O O . LEU A 1 196 ? 6.891 24.953 13.852 1 83.44 196 LEU A O 1
ATOM 1477 N N . ASN A 1 197 ? 6.879 22.734 13.375 1 77.25 197 ASN A N 1
ATOM 1478 C CA . ASN A 1 197 ? 6.543 22.297 14.727 1 77.25 197 ASN A CA 1
ATOM 1479 C C . ASN A 1 197 ? 7.484 21.203 15.219 1 77.25 197 ASN A C 1
ATOM 1481 O O . ASN A 1 197 ? 8.133 20.531 14.414 1 77.25 197 ASN A O 1
ATOM 1485 N N . GLU A 1 198 ? 7.535 20.984 16.641 1 77.44 198 GLU A N 1
ATOM 1486 C CA . GLU A 1 198 ? 8.219 19.891 17.328 1 77.44 198 GLU A CA 1
ATOM 1487 C C . GLU A 1 198 ? 9.617 19.656 16.734 1 77.44 198 GLU A C 1
ATOM 1489 O O . GLU A 1 198 ? 9.969 18.547 16.375 1 77.44 198 GLU A O 1
ATOM 1494 N N . SER A 1 199 ? 10.453 20.844 16.547 1 79.19 199 SER A N 1
ATOM 1495 C CA . SER A 1 199 ? 11.867 20.875 16.188 1 79.19 199 SER A CA 1
ATOM 1496 C C . SER A 1 199 ? 12.062 20.688 14.68 1 79.19 199 SER A C 1
ATOM 1498 O O . SER A 1 199 ? 13.086 20.188 14.234 1 79.19 199 SER A O 1
ATOM 1500 N N . GLY A 1 200 ? 11.023 20.859 13.906 1 81.19 200 GLY A N 1
ATOM 1501 C CA . GLY A 1 200 ? 11.227 20.953 12.469 1 81.19 200 GLY A CA 1
ATOM 1502 C C . GLY A 1 200 ? 12.172 22.062 12.078 1 81.19 200 GLY A C 1
ATOM 1503 O O . GLY A 1 200 ? 12.156 23.141 12.672 1 81.19 200 GLY A O 1
ATOM 1504 N N . VAL A 1 201 ? 13.039 21.781 11.023 1 84.12 201 VAL A N 1
ATOM 1505 C CA . VAL A 1 201 ? 14.078 22.75 10.641 1 84.12 201 VAL A CA 1
ATOM 1506 C C . VAL A 1 201 ? 13.977 23.047 9.148 1 84.12 201 VAL A C 1
ATOM 1508 O O . VAL A 1 201 ? 13.836 22.141 8.328 1 84.12 201 VAL A O 1
ATOM 1511 N N . CYS A 1 202 ? 13.984 24.281 8.688 1 85.81 202 CYS A N 1
ATOM 1512 C CA . CYS A 1 202 ? 14.086 24.688 7.289 1 85.81 202 CYS A CA 1
ATOM 1513 C C . CYS A 1 202 ? 15.344 25.5 7.055 1 85.81 202 CYS A C 1
ATOM 1515 O O . CYS A 1 202 ? 15.57 26.516 7.715 1 85.81 202 CYS A O 1
ATOM 1517 N N . GLU A 1 203 ? 16.203 25.062 5.938 1 83.56 203 GLU A N 1
ATOM 1518 C CA . GLU A 1 203 ? 17.453 25.734 5.609 1 83.56 203 GLU A CA 1
ATOM 1519 C C . GLU A 1 203 ? 17.469 26.188 4.156 1 83.56 203 GLU A C 1
ATOM 1521 O O . GLU A 1 203 ? 17.328 25.375 3.24 1 83.56 203 GLU A O 1
ATOM 1526 N N . GLY A 1 204 ? 17.719 27.469 3.91 1 79.12 204 GLY A N 1
ATOM 1527 C CA . GLY A 1 204 ? 17.922 28.031 2.582 1 79.12 204 GLY A CA 1
ATOM 1528 C C . GLY A 1 204 ? 16.656 28.078 1.751 1 79.12 204 GLY A C 1
ATOM 1529 O O . GLY A 1 204 ? 16.688 28.516 0.599 1 79.12 204 GLY A O 1
ATOM 1530 N N . GLY A 1 205 ? 15.641 27.672 2.199 1 73.88 205 GLY A N 1
ATOM 1531 C CA . GLY A 1 205 ? 14.398 27.688 1.45 1 73.88 205 GLY A CA 1
ATOM 1532 C C . GLY A 1 205 ? 13.711 29.047 1.469 1 73.88 205 GLY A C 1
ATOM 1533 O O . GLY A 1 205 ? 13.977 29.875 2.342 1 73.88 205 GLY A O 1
ATOM 1534 N N . LYS A 1 206 ? 13.047 29.406 0.376 1 79.38 206 LYS A N 1
ATOM 1535 C CA . LYS A 1 206 ? 12.234 30.625 0.327 1 79.38 206 LYS A CA 1
ATOM 1536 C C . LYS A 1 206 ? 10.758 30.297 0.554 1 79.38 206 LYS A C 1
ATOM 1538 O O . LYS A 1 206 ? 10.219 29.375 -0.047 1 79.38 206 LYS A O 1
ATOM 1543 N N . SER A 1 207 ? 10.062 30.984 1.657 1 79.62 207 SER A N 1
ATOM 1544 C CA . SER A 1 207 ? 8.633 30.828 1.907 1 79.62 207 SER A CA 1
ATOM 1545 C C . SER A 1 207 ? 7.941 32.188 1.996 1 79.62 207 SER A C 1
ATOM 1547 O O . SER A 1 207 ? 8.508 33.156 2.525 1 79.62 207 SER A O 1
ATOM 1549 N N . ARG A 1 208 ? 6.812 32.281 1.526 1 76.69 208 ARG A N 1
ATOM 1550 C CA . ARG A 1 208 ? 6.062 33.531 1.647 1 76.69 208 ARG A CA 1
ATOM 1551 C C . ARG A 1 208 ? 5.602 33.75 3.084 1 76.69 208 ARG A C 1
ATOM 1553 O O . ARG A 1 208 ? 5.539 34.906 3.551 1 76.69 208 ARG A O 1
ATOM 1560 N N . MET A 1 209 ? 5.281 32.656 3.727 1 76.62 209 MET A N 1
ATOM 1561 C CA . MET A 1 209 ? 4.812 32.688 5.109 1 76.62 209 MET A CA 1
ATOM 1562 C C . MET A 1 209 ? 5.355 31.516 5.91 1 76.62 209 MET A C 1
ATOM 1564 O O . MET A 1 209 ? 5.289 30.375 5.461 1 76.62 209 MET A O 1
ATOM 1568 N N . PHE A 1 210 ? 5.945 31.844 7.184 1 78.06 210 PHE A N 1
ATOM 1569 C CA . PHE A 1 210 ? 6.395 30.828 8.125 1 78.06 210 PHE A CA 1
ATOM 1570 C C . PHE A 1 210 ? 5.574 30.875 9.414 1 78.06 210 PHE A C 1
ATOM 1572 O O . PHE A 1 210 ? 5.32 31.953 9.945 1 78.06 210 PHE A O 1
ATOM 1579 N N . VAL A 1 211 ? 5.09 29.734 9.812 1 73.31 211 VAL A N 1
ATOM 1580 C CA . VAL A 1 211 ? 4.434 29.594 11.109 1 73.31 211 VAL A CA 1
ATOM 1581 C C . VAL A 1 211 ? 5.234 28.625 11.992 1 73.31 211 VAL A C 1
ATOM 1583 O O . VAL A 1 211 ? 5.398 27.453 11.648 1 73.31 211 VAL A O 1
ATOM 1586 N N . LEU A 1 212 ? 5.805 29.109 13.055 1 77.44 212 LEU A N 1
ATOM 1587 C CA . LEU A 1 212 ? 6.648 28.297 13.922 1 77.44 212 LEU A CA 1
ATOM 1588 C C . LEU A 1 212 ? 6.031 28.172 15.312 1 77.44 212 LEU A C 1
ATOM 1590 O O . LEU A 1 212 ? 5.383 29.094 15.797 1 77.44 212 LEU A O 1
ATOM 1594 N N . ASP A 1 213 ? 6.082 27 15.836 1 73.81 213 ASP A N 1
ATOM 1595 C CA . ASP A 1 213 ? 5.809 26.906 17.266 1 73.81 213 ASP A CA 1
ATOM 1596 C C . ASP A 1 213 ? 7.086 27.078 18.078 1 73.81 213 ASP A C 1
ATOM 1598 O O . ASP A 1 213 ? 8.102 27.547 17.562 1 73.81 213 ASP A O 1
ATOM 1602 N N . GLU A 1 214 ? 7.047 26.703 19.531 1 67.88 214 GLU A N 1
ATOM 1603 C CA . GLU A 1 214 ? 8.156 27.031 20.422 1 67.88 214 GLU A CA 1
ATOM 1604 C C . GLU A 1 214 ? 9.406 26.219 20.062 1 67.88 214 GLU A C 1
ATOM 1606 O O . GLU A 1 214 ? 10.516 26.578 20.453 1 67.88 214 GLU A O 1
ATOM 1611 N N . ARG A 1 215 ? 9.383 25.219 19.266 1 75.19 215 ARG A N 1
ATOM 1612 C CA . ARG A 1 215 ? 10.531 24.359 19.047 1 75.19 215 ARG A CA 1
ATOM 1613 C C . ARG A 1 215 ? 10.961 24.375 17.578 1 75.19 215 ARG A C 1
ATOM 1615 O O . ARG A 1 215 ? 11.984 23.797 17.219 1 75.19 215 ARG A O 1
ATOM 1622 N N . GLY A 1 216 ? 10.148 25.047 16.641 1 71.5 216 GLY A N 1
ATOM 1623 C CA . GLY A 1 216 ? 10.492 25.156 15.242 1 71.5 216 GLY A CA 1
ATOM 1624 C C . GLY A 1 216 ? 11.656 26.094 14.977 1 71.5 216 GLY A C 1
ATOM 1625 O O . GLY A 1 216 ? 11.781 27.125 15.633 1 71.5 216 GLY A O 1
ATOM 1626 N N . VAL A 1 217 ? 12.57 25.719 13.898 1 77.25 217 VAL A N 1
ATOM 1627 C CA . VAL A 1 217 ? 13.758 26.516 13.617 1 77.25 217 VAL A CA 1
ATOM 1628 C C . VAL A 1 217 ? 13.828 26.828 12.125 1 77.25 217 VAL A C 1
ATOM 1630 O O . VAL A 1 217 ? 13.625 25.953 11.289 1 77.25 217 VAL A O 1
ATOM 1633 N N . TYR A 1 218 ? 14.094 28.016 11.664 1 80.19 218 TYR A N 1
ATOM 1634 C CA . TYR A 1 218 ? 14.344 28.438 10.289 1 80.19 218 TYR A CA 1
ATOM 1635 C C . TYR A 1 218 ? 15.711 29.109 10.164 1 80.19 218 TYR A C 1
ATOM 1637 O O . TYR A 1 218 ? 16.016 30.047 10.906 1 80.19 218 TYR A O 1
ATOM 1645 N N . GLU A 1 219 ? 16.469 28.625 9.188 1 76.94 219 GLU A N 1
ATOM 1646 C CA . GLU A 1 219 ? 17.766 29.219 8.906 1 76.94 219 GLU A CA 1
ATOM 1647 C C . GLU A 1 219 ? 17.844 29.734 7.477 1 76.94 219 GLU A C 1
ATOM 1649 O O . GLU A 1 219 ? 17.75 28.969 6.523 1 76.94 219 GLU A O 1
ATOM 1654 N N . ARG A 1 220 ? 17.953 31.141 7.188 1 72.44 220 ARG A N 1
ATOM 1655 C CA . ARG A 1 220 ? 18.016 31.766 5.871 1 72.44 220 ARG A CA 1
ATOM 1656 C C . ARG A 1 220 ? 19.328 31.453 5.172 1 72.44 220 ARG A C 1
ATOM 1658 O O . ARG A 1 220 ? 20.375 31.344 5.816 1 72.44 220 ARG A O 1
ATOM 1665 N N . GLY A 1 221 ? 19.297 30.766 3.99 1 57.78 221 GLY A N 1
ATOM 1666 C CA . GLY A 1 221 ? 20.531 30.562 3.236 1 57.78 221 GLY A CA 1
ATOM 1667 C C . GLY A 1 221 ? 21.219 31.875 2.869 1 57.78 221 GLY A C 1
ATOM 1668 O O . GLY A 1 221 ? 20.578 32.938 2.873 1 57.78 221 GLY A O 1
ATOM 1669 N N . GLU A 1 222 ? 22.438 31.828 2.564 1 48.12 222 GLU A N 1
ATOM 1670 C CA . GLU A 1 222 ? 23.219 32.969 2.107 1 48.12 222 GLU A CA 1
ATOM 1671 C C . GLU A 1 222 ? 22.781 33.438 0.716 1 48.12 222 GLU A C 1
ATOM 1673 O O . GLU A 1 222 ? 22.297 32.625 -0.081 1 48.12 222 GLU A O 1
ATOM 1678 N N . MET B 1 1 ? 8.336 -27.562 -4.984 1 79.38 1 MET B N 1
ATOM 1679 C CA . MET B 1 1 ? 6.961 -27.078 -4.969 1 79.38 1 MET B CA 1
ATOM 1680 C C . MET B 1 1 ? 6.051 -28.047 -4.234 1 79.38 1 MET B C 1
ATOM 1682 O O . MET B 1 1 ? 6.16 -29.266 -4.406 1 79.38 1 MET B O 1
ATOM 1686 N N . LEU B 1 2 ? 5.34 -27.406 -3.389 1 84.38 2 LEU B N 1
ATOM 1687 C CA . LEU B 1 2 ? 4.367 -28.188 -2.648 1 84.38 2 LEU B CA 1
ATOM 1688 C C . LEU B 1 2 ? 2.947 -27.906 -3.121 1 84.38 2 LEU B C 1
ATOM 1690 O O . LEU B 1 2 ? 2.57 -26.734 -3.271 1 84.38 2 LEU B O 1
ATOM 1694 N N . VAL B 1 3 ? 2.223 -28.906 -3.549 1 85.12 3 VAL B N 1
ATOM 1695 C CA . VAL B 1 3 ? 0.806 -28.75 -3.869 1 85.12 3 VAL B CA 1
ATOM 1696 C C . VAL B 1 3 ? -0.023 -29.656 -2.961 1 85.12 3 VAL B C 1
ATOM 1698 O O . VAL B 1 3 ? 0.204 -30.875 -2.904 1 85.12 3 VAL B O 1
ATOM 1701 N N . LEU B 1 4 ? -0.902 -28.984 -2.225 1 88.81 4 LEU B N 1
ATOM 1702 C CA . LEU B 1 4 ? -1.795 -29.734 -1.347 1 88.81 4 LEU B CA 1
ATOM 1703 C C . LEU B 1 4 ? -3.254 -29.5 -1.728 1 88.81 4 LEU B C 1
ATOM 1705 O O . LEU B 1 4 ? -3.695 -28.359 -1.835 1 88.81 4 LEU B O 1
ATOM 1709 N N . ASP B 1 5 ? -3.926 -30.578 -2.068 1 86.62 5 ASP B N 1
ATOM 1710 C CA . ASP B 1 5 ? -5.355 -30.5 -2.348 1 86.62 5 ASP B CA 1
ATOM 1711 C C . ASP B 1 5 ? -6.121 -31.578 -1.568 1 86.62 5 ASP B C 1
ATOM 1713 O O . ASP B 1 5 ? -5.527 -32.344 -0.815 1 86.62 5 ASP B O 1
ATOM 1717 N N . ASN B 1 6 ? -7.48 -31.453 -1.53 1 89.31 6 ASN B N 1
ATOM 1718 C CA . ASN B 1 6 ? -8.375 -32.438 -0.956 1 89.31 6 ASN B CA 1
ATOM 1719 C C . ASN B 1 6 ? -7.992 -32.781 0.484 1 89.31 6 ASN B C 1
ATOM 1721 O O . ASN B 1 6 ? -7.832 -33.938 0.836 1 89.31 6 ASN B O 1
ATOM 1725 N N . ARG B 1 7 ? -7.785 -31.812 1.312 1 86.62 7 ARG B N 1
ATOM 1726 C CA . ARG B 1 7 ? -7.574 -31.875 2.756 1 86.62 7 ARG B CA 1
ATOM 1727 C C . ARG B 1 7 ? -6.195 -32.438 3.09 1 86.62 7 ARG B C 1
ATOM 1729 O O . ARG B 1 7 ? -5.969 -32.906 4.195 1 86.62 7 ARG B O 1
ATOM 1736 N N . GLY B 1 8 ? -5.301 -32.438 2.031 1 89.62 8 GLY B N 1
ATOM 1737 C CA . GLY B 1 8 ? -3.932 -32.812 2.346 1 89.62 8 GLY B CA 1
ATOM 1738 C C . GLY B 1 8 ? -3.311 -31.938 3.424 1 89.62 8 GLY B C 1
ATOM 1739 O O . GLY B 1 8 ? -3.664 -30.75 3.566 1 89.62 8 GLY B O 1
ATOM 1740 N N . VAL B 1 9 ? -2.387 -32.406 4.301 1 90.62 9 VAL B N 1
ATOM 1741 C CA . VAL B 1 9 ? -1.765 -31.672 5.402 1 90.62 9 VAL B CA 1
ATOM 1742 C C . VAL B 1 9 ? -0.245 -31.797 5.312 1 90.62 9 VAL B C 1
ATOM 1744 O O . VAL B 1 9 ? 0.279 -32.875 5.023 1 90.62 9 VAL B O 1
ATOM 1747 N N . CYS B 1 10 ? 0.445 -30.844 5.418 1 91.5 10 CYS B N 1
ATOM 1748 C CA . CYS B 1 10 ? 1.901 -30.828 5.496 1 91.5 10 CYS B CA 1
ATOM 1749 C C . CYS B 1 10 ? 2.367 -30.125 6.77 1 91.5 10 CYS B C 1
ATOM 1751 O O . CYS B 1 10 ? 1.848 -29.062 7.133 1 91.5 10 CYS B O 1
ATOM 1753 N N . GLU B 1 11 ? 3.336 -30.797 7.504 1 90.56 11 GLU B N 1
ATOM 1754 C CA . GLU B 1 11 ? 3.906 -30.219 8.719 1 90.56 11 GLU B CA 1
ATOM 1755 C C . GLU B 1 11 ? 5.379 -29.875 8.523 1 90.56 11 GLU B C 1
ATOM 1757 O O . GLU B 1 11 ? 6.199 -30.75 8.242 1 90.56 11 GLU B O 1
ATOM 1762 N N . GLY B 1 12 ? 5.656 -28.641 8.586 1 87.69 12 GLY B N 1
ATOM 1763 C CA . GLY B 1 12 ? 7.023 -28.172 8.422 1 87.69 12 GLY B CA 1
ATOM 1764 C C . GLY B 1 12 ? 7.5 -28.219 6.984 1 87.69 12 GLY B C 1
ATOM 1765 O O . GLY B 1 12 ? 6.695 -28.109 6.055 1 87.69 12 GLY B O 1
ATOM 1766 N N . GLY B 1 13 ? 8.781 -27.969 6.73 1 88.12 13 GLY B N 1
ATOM 1767 C CA . GLY B 1 13 ? 9.383 -28.062 5.41 1 88.12 13 GLY B CA 1
ATOM 1768 C C . GLY B 1 13 ? 9.742 -26.703 4.824 1 88.12 13 GLY B C 1
ATOM 1769 O O . GLY B 1 13 ? 9.359 -25.672 5.367 1 88.12 13 GLY B O 1
ATOM 1770 N N . GLU B 1 14 ? 10.727 -26.797 3.906 1 88.62 14 GLU B N 1
ATOM 1771 C CA . GLU B 1 14 ? 11.133 -25.594 3.186 1 88.62 14 GLU B CA 1
ATOM 1772 C C . GLU B 1 14 ? 10.844 -25.719 1.693 1 88.62 14 GLU B C 1
ATOM 1774 O O . GLU B 1 14 ? 11.297 -26.672 1.043 1 88.62 14 GLU B O 1
ATOM 1779 N N . PHE B 1 15 ? 9.992 -24.797 1.263 1 82.31 15 PHE B N 1
ATOM 1780 C CA . PHE B 1 15 ? 9.57 -24.875 -0.13 1 82.31 15 PHE B CA 1
ATOM 1781 C C . PHE B 1 15 ? 9.766 -23.547 -0.841 1 82.31 15 PHE B C 1
ATOM 1783 O O . PHE B 1 15 ? 9.734 -22.484 -0.207 1 82.31 15 PHE B O 1
ATOM 1790 N N . ARG B 1 16 ? 9.914 -23.719 -2.08 1 81.44 16 ARG B N 1
ATOM 1791 C CA . ARG B 1 16 ? 9.922 -22.484 -2.863 1 81.44 16 ARG B CA 1
ATOM 1792 C C . ARG B 1 16 ? 8.508 -21.984 -3.109 1 81.44 16 ARG B C 1
ATOM 1794 O O . ARG B 1 16 ? 8.227 -20.797 -2.934 1 81.44 16 ARG B O 1
ATOM 1801 N N . MET B 1 17 ? 7.633 -22.766 -3.486 1 80.62 17 MET B N 1
ATOM 1802 C CA . MET B 1 17 ? 6.23 -22.422 -3.719 1 80.62 17 MET B CA 1
ATOM 1803 C C . MET B 1 17 ? 5.305 -23.484 -3.133 1 80.62 17 MET B C 1
ATOM 1805 O O . MET B 1 17 ? 5.566 -24.688 -3.264 1 80.62 17 MET B O 1
ATOM 1809 N N . SER B 1 18 ? 4.301 -22.938 -2.42 1 83.12 18 SER B N 1
ATOM 1810 C CA . SER B 1 18 ? 3.248 -23.812 -1.9 1 83.12 18 SER B CA 1
ATOM 1811 C C . SER B 1 18 ? 1.877 -23.375 -2.41 1 83.12 18 SER B C 1
ATOM 1813 O O . SER B 1 18 ? 1.537 -22.188 -2.369 1 83.12 18 SER B O 1
ATOM 1815 N N . TRP B 1 19 ? 1.221 -24.297 -2.928 1 85.44 19 TRP B N 1
ATOM 1816 C CA . TRP B 1 19 ? -0.166 -24.078 -3.326 1 85.44 19 TRP B CA 1
ATOM 1817 C C . TRP B 1 19 ? -1.111 -24.984 -2.539 1 85.44 19 TRP B C 1
ATOM 1819 O O . TRP B 1 19 ? -1.042 -26.203 -2.645 1 85.44 19 TRP B O 1
ATOM 1829 N N . LEU B 1 20 ? -1.935 -24.328 -1.743 1 89.5 20 LEU B N 1
ATOM 1830 C CA . LEU B 1 20 ? -2.896 -25.031 -0.905 1 89.5 20 LEU B CA 1
ATOM 1831 C C . LEU B 1 20 ? -4.324 -24.781 -1.379 1 89.5 20 LEU B C 1
ATOM 1833 O O . LEU B 1 20 ? -4.824 -23.656 -1.271 1 89.5 20 LEU B O 1
ATOM 1837 N N . ASP B 1 21 ? -4.984 -25.891 -1.9 1 87.88 21 ASP B N 1
ATOM 1838 C CA . ASP B 1 21 ? -6.34 -25.75 -2.424 1 87.88 21 ASP B CA 1
ATOM 1839 C C . ASP B 1 21 ? -7.258 -26.844 -1.878 1 87.88 21 ASP B C 1
ATOM 1841 O O . ASP B 1 21 ? -6.781 -27.859 -1.354 1 87.88 21 ASP B O 1
ATOM 1845 N N . GLU B 1 22 ? -8.602 -26.594 -1.933 1 89.25 22 GLU B N 1
ATOM 1846 C CA . GLU B 1 22 ? -9.609 -27.547 -1.474 1 89.25 22 GLU B CA 1
ATOM 1847 C C . GLU B 1 22 ? -9.289 -28.062 -0.077 1 89.25 22 GLU B C 1
ATOM 1849 O O . GLU B 1 22 ? -9.211 -29.281 0.136 1 89.25 22 GLU B O 1
ATOM 1854 N N . ARG B 1 23 ? -9.07 -27.094 0.825 1 89.25 23 ARG B N 1
ATOM 1855 C CA . ARG B 1 23 ? -8.922 -27.297 2.264 1 89.25 23 ARG B CA 1
ATOM 1856 C C . ARG B 1 23 ? -7.574 -27.938 2.596 1 89.25 23 ARG B C 1
ATOM 1858 O O . ARG B 1 23 ? -7.449 -28.641 3.6 1 89.25 23 ARG B O 1
ATOM 1865 N N . GLY B 1 24 ? -6.633 -27.766 1.659 1 90.44 24 GLY B N 1
ATOM 1866 C CA . GLY B 1 24 ? -5.277 -28.141 2.045 1 90.44 24 GLY B CA 1
ATOM 1867 C C . GLY B 1 24 ? -4.734 -27.312 3.189 1 90.44 24 GLY B C 1
ATOM 1868 O O . GLY B 1 24 ? -5.035 -26.109 3.293 1 90.44 24 GLY B O 1
ATOM 1869 N N . VAL B 1 25 ? -3.891 -27.828 4.113 1 91.06 25 VAL B N 1
ATOM 1870 C CA . VAL B 1 25 ? -3.42 -27.156 5.312 1 91.06 25 VAL B CA 1
ATOM 1871 C C . VAL B 1 25 ? -1.905 -27.297 5.434 1 91.06 25 VAL B C 1
ATOM 1873 O O . VAL B 1 25 ? -1.367 -28.391 5.246 1 91.06 25 VAL B O 1
ATOM 1876 N N . CYS B 1 26 ? -1.206 -26.25 5.613 1 90.94 26 CYS B N 1
ATOM 1877 C CA . CYS B 1 26 ? 0.214 -26.281 5.945 1 90.94 26 CYS B CA 1
ATOM 1878 C C . CYS B 1 26 ? 0.472 -25.656 7.305 1 90.94 26 CYS B C 1
ATOM 1880 O O . CYS B 1 26 ? 0.078 -24.5 7.547 1 90.94 26 CYS B O 1
ATOM 1882 N N . GLU B 1 27 ? 1.178 -26.453 8.211 1 91 27 GLU B N 1
ATOM 1883 C CA . GLU B 1 27 ? 1.488 -25.969 9.555 1 91 27 GLU B CA 1
ATOM 1884 C C . GLU B 1 27 ? 2.986 -25.734 9.727 1 91 27 GLU B C 1
ATOM 1886 O O . GLU B 1 27 ? 3.777 -26.688 9.641 1 91 27 GLU B O 1
ATOM 1891 N N . GLY B 1 28 ? 3.182 -24.594 9.922 1 87.5 28 GLY B N 1
ATOM 1892 C CA . GLY B 1 28 ? 4.59 -24.266 10.07 1 87.5 28 GLY B CA 1
ATOM 1893 C C . GLY B 1 28 ? 5.344 -24.266 8.758 1 87.5 28 GLY B C 1
ATOM 1894 O O . GLY B 1 28 ? 4.754 -24.016 7.699 1 87.5 28 GLY B O 1
ATOM 1895 N N . GLY B 1 29 ? 6.672 -24.109 8.664 1 83.75 29 GLY B N 1
ATOM 1896 C CA . GLY B 1 29 ? 7.531 -24.219 7.492 1 83.75 29 GLY B CA 1
ATOM 1897 C C . GLY B 1 29 ? 7.91 -22.875 6.906 1 83.75 29 GLY B C 1
ATOM 1898 O O . GLY B 1 29 ? 7.574 -21.828 7.465 1 83.75 29 GLY B O 1
ATOM 1899 N N . LYS B 1 30 ? 8.789 -23 5.965 1 87.25 30 LYS B N 1
ATOM 1900 C CA . LYS B 1 30 ? 9.273 -21.812 5.254 1 87.25 30 LYS B CA 1
ATOM 1901 C C . LYS B 1 30 ? 8.945 -21.906 3.766 1 87.25 30 LYS B C 1
ATOM 1903 O O . LYS B 1 30 ? 9.086 -22.953 3.15 1 87.25 30 LYS B O 1
ATOM 1908 N N . SER B 1 31 ? 8.328 -20.906 3.283 1 84.56 31 SER B N 1
ATOM 1909 C CA . SER B 1 31 ? 8.055 -20.859 1.852 1 84.56 31 SER B CA 1
ATOM 1910 C C . SER B 1 31 ? 8.273 -19.453 1.293 1 84.56 31 SER B C 1
ATOM 1912 O O . SER B 1 31 ? 7.984 -18.469 1.965 1 84.56 31 SER B O 1
ATOM 1914 N N . ARG B 1 32 ? 8.75 -19.516 0.116 1 82.31 32 ARG B N 1
ATOM 1915 C CA . ARG B 1 32 ? 8.898 -18.203 -0.527 1 82.31 32 ARG B CA 1
ATOM 1916 C C . ARG B 1 32 ? 7.543 -17.656 -0.967 1 82.31 32 ARG B C 1
ATOM 1918 O O . ARG B 1 32 ? 7.254 -16.469 -0.773 1 82.31 32 ARG B O 1
ATOM 1925 N N . MET B 1 33 ? 6.754 -18.5 -1.541 1 82.94 33 MET B N 1
ATOM 1926 C CA . MET B 1 33 ? 5.422 -18.078 -1.976 1 82.94 33 MET B CA 1
ATOM 1927 C C . MET B 1 33 ? 4.383 -19.141 -1.609 1 82.94 33 MET B C 1
ATOM 1929 O O . MET B 1 33 ? 4.586 -20.328 -1.852 1 82.94 33 MET B O 1
ATOM 1933 N N . VAL B 1 34 ? 3.295 -18.578 -0.976 1 86.44 34 VAL B N 1
ATOM 1934 C CA . VAL B 1 34 ? 2.184 -19.469 -0.654 1 86.44 34 VAL B CA 1
ATOM 1935 C C . VAL B 1 34 ? 0.895 -18.938 -1.271 1 86.44 34 VAL B C 1
ATOM 1937 O O . VAL B 1 34 ? 0.572 -17.75 -1.114 1 86.44 34 VAL B O 1
ATOM 1940 N N . MET B 1 35 ? 0.195 -19.797 -1.976 1 86.31 35 MET B N 1
ATOM 1941 C CA . MET B 1 35 ? -1.133 -19.469 -2.496 1 86.31 35 MET B CA 1
ATOM 1942 C C . MET B 1 35 ? -2.199 -20.328 -1.817 1 86.31 35 MET B C 1
ATOM 1944 O O . MET B 1 35 ? -2.096 -21.562 -1.795 1 86.31 35 MET B O 1
ATOM 1948 N N . LEU B 1 36 ? -3.088 -19.594 -1.253 1 89.69 36 LEU B N 1
ATOM 1949 C CA . LEU B 1 36 ? -4.199 -20.266 -0.587 1 89.69 36 LEU B CA 1
ATOM 1950 C C . LEU B 1 36 ? -5.512 -19.984 -1.317 1 89.69 36 LEU B C 1
ATOM 1952 O O . LEU B 1 36 ? -5.922 -18.828 -1.461 1 89.69 36 LEU B O 1
ATOM 1956 N N . ASP B 1 37 ? -6.125 -21.125 -1.797 1 85.81 37 ASP B N 1
ATOM 1957 C CA . ASP B 1 37 ? -7.402 -21 -2.49 1 85.81 37 ASP B CA 1
ATOM 1958 C C . ASP B 1 37 ? -8.383 -22.078 -2.029 1 85.81 37 ASP B C 1
ATOM 1960 O O . ASP B 1 37 ? -7.965 -23.109 -1.494 1 85.81 37 ASP B O 1
ATOM 1964 N N . GLU B 1 38 ? -9.727 -21.828 -2.234 1 87.88 38 GLU B N 1
ATOM 1965 C CA . GLU B 1 38 ? -10.789 -22.781 -1.895 1 87.88 38 GLU B CA 1
ATOM 1966 C C . GLU B 1 38 ? -10.586 -23.359 -0.497 1 87.88 38 GLU B C 1
ATOM 1968 O O . GLU B 1 38 ? -10.508 -24.578 -0.328 1 87.88 38 GLU B O 1
ATOM 1973 N N . ARG B 1 39 ? -10.398 -22.453 0.493 1 89.06 39 ARG B N 1
ATOM 1974 C CA . ARG B 1 39 ? -10.375 -22.703 1.931 1 89.06 39 ARG B CA 1
ATOM 1975 C C . ARG B 1 39 ? -9.078 -23.375 2.352 1 89.06 39 ARG B C 1
ATOM 1977 O O . ARG B 1 39 ? -9.047 -24.109 3.334 1 89.06 39 ARG B O 1
ATOM 1984 N N . GLY B 1 40 ? -8.039 -23.172 1.527 1 90.12 40 GLY B N 1
ATOM 1985 C CA . GLY B 1 40 ? -6.738 -23.594 2.029 1 90.12 40 GLY B CA 1
ATOM 1986 C C . GLY B 1 40 ? -6.312 -22.828 3.275 1 90.12 40 GLY B C 1
ATOM 1987 O O . GLY B 1 40 ? -6.691 -21.672 3.463 1 90.12 40 GLY B O 1
ATOM 1988 N N . VAL B 1 41 ? -5.449 -23.375 4.18 1 92.12 41 VAL B N 1
ATOM 1989 C CA . VAL B 1 41 ? -5.121 -22.766 5.469 1 92.12 41 VAL B CA 1
ATOM 1990 C C . VAL B 1 41 ? -3.617 -22.859 5.711 1 92.12 41 VAL B C 1
ATOM 1992 O O . VAL B 1 41 ? -3.01 -23.922 5.484 1 92.12 41 VAL B O 1
ATOM 1995 N N . CYS B 1 42 ? -3.014 -21.781 6.051 1 92.19 42 CYS B N 1
ATOM 1996 C CA . CYS B 1 42 ? -1.631 -21.75 6.512 1 92.19 42 CYS B CA 1
ATOM 1997 C C . CYS B 1 42 ? -1.545 -21.281 7.957 1 92.19 42 CYS B C 1
ATOM 1999 O O . CYS B 1 42 ? -1.999 -20.188 8.281 1 92.19 42 CYS B O 1
ATOM 2001 N N . GLU B 1 43 ? -0.889 -22.156 8.844 1 92.12 43 GLU B N 1
ATOM 2002 C CA . GLU B 1 43 ? -0.77 -21.844 10.258 1 92.12 43 GLU B CA 1
ATOM 2003 C C . GLU B 1 43 ? 0.693 -21.688 10.672 1 92.12 43 GLU B C 1
ATOM 2005 O O . GLU B 1 43 ? 1.451 -22.672 10.633 1 92.12 43 GLU B O 1
ATOM 2010 N N . GLY B 1 44 ? 0.935 -20.547 11.031 1 89.56 44 GLY B N 1
ATOM 2011 C CA . GLY B 1 44 ? 2.309 -20.312 11.438 1 89.56 44 GLY B CA 1
ATOM 2012 C C . GLY B 1 44 ? 3.277 -20.25 10.273 1 89.56 44 GLY B C 1
ATOM 2013 O O . GLY B 1 44 ? 2.895 -19.875 9.164 1 89.56 44 GLY B O 1
ATOM 2014 N N . GLY B 1 45 ? 4.633 -20.312 10.531 1 87.12 45 GLY B N 1
ATOM 2015 C CA . GLY B 1 45 ? 5.672 -20.375 9.516 1 87.12 45 GLY B CA 1
ATOM 2016 C C . GLY B 1 45 ? 6.242 -19.016 9.164 1 87.12 45 GLY B C 1
ATOM 2017 O O . GLY B 1 45 ? 5.84 -18 9.734 1 87.12 45 GLY B O 1
ATOM 2018 N N . LYS B 1 46 ? 7.297 -19.062 8.477 1 88.12 46 LYS B N 1
ATOM 2019 C CA . LYS B 1 46 ? 7.965 -17.859 7.969 1 88.12 46 LYS B CA 1
ATOM 2020 C C . LYS B 1 46 ? 7.883 -17.797 6.449 1 88.12 46 LYS B C 1
ATOM 2022 O O . LYS B 1 46 ? 8.516 -18.594 5.746 1 88.12 46 LYS B O 1
ATOM 2027 N N . LEU B 1 47 ? 7.109 -16.859 5.945 1 87.25 47 LEU B N 1
ATOM 2028 C CA . LEU B 1 47 ? 6.797 -16.844 4.523 1 87.25 47 LEU B CA 1
ATOM 2029 C C . LEU B 1 47 ? 7.164 -15.492 3.91 1 87.25 47 LEU B C 1
ATOM 2031 O O . LEU B 1 47 ? 7.074 -14.453 4.574 1 87.25 47 LEU B O 1
ATOM 2035 N N . ARG B 1 48 ? 7.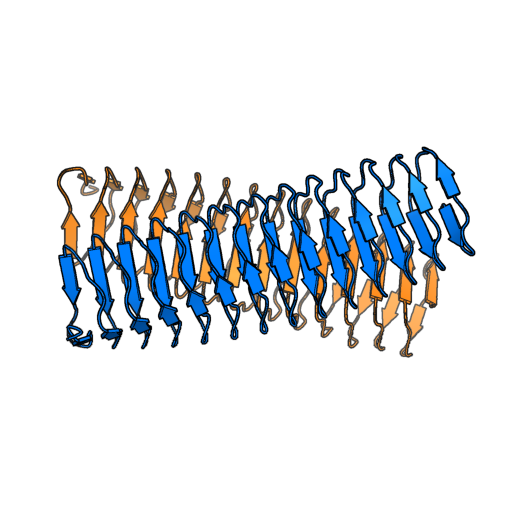57 -15.602 2.719 1 85.81 48 ARG B N 1
ATOM 2036 C CA . ARG B 1 48 ? 7.879 -14.336 2.064 1 85.81 48 ARG B CA 1
ATOM 2037 C C . ARG B 1 48 ? 6.621 -13.688 1.493 1 85.81 48 ARG B C 1
ATOM 2039 O O . ARG B 1 48 ? 6.285 -12.555 1.838 1 85.81 48 ARG B O 1
ATOM 2046 N N . MET B 1 49 ? 5.871 -14.383 0.637 1 87 49 MET B N 1
ATOM 2047 C CA . MET B 1 49 ? 4.652 -13.859 0.028 1 87 49 MET B CA 1
ATOM 2048 C C . MET B 1 49 ? 3.5 -14.852 0.185 1 87 49 MET B C 1
ATOM 2050 O O . MET B 1 49 ? 3.645 -16.031 -0.122 1 87 49 MET B O 1
ATOM 2054 N N . ILE B 1 50 ? 2.432 -14.305 0.679 1 89.62 50 ILE B N 1
ATOM 2055 C CA . ILE B 1 50 ? 1.217 -15.102 0.804 1 89.62 50 ILE B CA 1
ATOM 2056 C C . ILE B 1 50 ? 0.099 -14.469 -0.024 1 89.62 50 ILE B C 1
ATOM 2058 O O . ILE B 1 50 ? -0.137 -13.266 0.058 1 89.62 50 ILE B O 1
ATOM 2062 N N . ILE B 1 51 ? -0.55 -15.227 -0.823 1 87.75 51 ILE B N 1
ATOM 2063 C CA . ILE B 1 51 ? -1.732 -14.797 -1.563 1 87.75 51 ILE B CA 1
ATOM 2064 C C . ILE B 1 51 ? -2.939 -15.625 -1.124 1 87.75 51 ILE B C 1
ATOM 2066 O O . ILE B 1 51 ? -2.928 -16.859 -1.219 1 87.75 51 ILE B O 1
ATOM 2070 N N . LEU B 1 52 ? -3.93 -14.906 -0.567 1 90.25 52 LEU B N 1
ATOM 2071 C CA . LEU B 1 52 ? -5.156 -15.562 -0.131 1 90.25 52 LEU B CA 1
ATOM 2072 C C . LEU B 1 52 ? -6.32 -15.211 -1.051 1 90.25 52 LEU B C 1
ATOM 2074 O O . LEU B 1 52 ? -6.621 -14.031 -1.253 1 90.25 52 LEU B O 1
ATOM 2078 N N . ASP B 1 53 ? -6.934 -16.281 -1.584 1 84.12 53 ASP B N 1
ATOM 2079 C CA . ASP B 1 53 ? -8.125 -16.094 -2.404 1 84.12 53 ASP B CA 1
ATOM 2080 C C . ASP B 1 53 ? -9.172 -17.156 -2.092 1 84.12 53 ASP B C 1
ATOM 2082 O O . ASP B 1 53 ? -8.859 -18.203 -1.504 1 84.12 53 ASP B O 1
ATOM 2086 N N . GLU B 1 54 ? -10.453 -16.875 -2.49 1 84.69 54 GLU B N 1
ATOM 2087 C CA . GLU B 1 54 ? -11.562 -17.812 -2.344 1 84.69 54 GLU B CA 1
ATOM 2088 C C . GLU B 1 54 ? -11.57 -18.438 -0.954 1 84.69 54 GLU B C 1
ATOM 2090 O O . GLU B 1 54 ? -11.562 -19.672 -0.822 1 84.69 54 GLU B O 1
ATOM 2095 N N . ARG B 1 55 ? -11.516 -17.609 0.14 1 87.75 55 ARG B N 1
ATOM 2096 C CA . ARG B 1 55 ? -11.727 -17.938 1.547 1 87.75 55 ARG B CA 1
ATOM 2097 C C . ARG B 1 55 ? -10.516 -18.656 2.135 1 87.75 55 ARG B C 1
ATOM 2099 O O . ARG B 1 55 ? -10.648 -19.453 3.066 1 87.75 55 ARG B O 1
ATOM 2106 N N . GLY B 1 56 ? -9.312 -18.5 1.484 1 89.19 56 GLY B N 1
ATOM 2107 C CA . GLY B 1 56 ? -8.109 -18.969 2.145 1 89.19 56 GLY B CA 1
ATOM 2108 C C . GLY B 1 56 ? -7.863 -18.312 3.486 1 89.19 56 GLY B C 1
ATOM 2109 O O . GLY B 1 56 ? -8.289 -17.172 3.713 1 89.19 56 GLY B O 1
ATOM 2110 N N . VAL B 1 57 ? -7.086 -18.922 4.453 1 92.62 57 VAL B N 1
ATOM 2111 C CA . VAL B 1 57 ? -6.91 -18.406 5.805 1 92.62 57 VAL B CA 1
ATOM 2112 C C . VAL B 1 57 ? -5.445 -18.531 6.219 1 92.62 57 VAL B C 1
ATOM 2114 O O . VAL B 1 57 ? -4.816 -19.562 6.008 1 92.62 57 VAL B O 1
ATOM 2117 N N . CYS B 1 58 ? -4.883 -17.438 6.68 1 92.56 58 CYS B N 1
ATOM 2118 C CA . CYS B 1 58 ? -3.551 -17.453 7.273 1 92.56 58 CYS B CA 1
ATOM 2119 C C . CYS B 1 58 ? -3.6 -17.047 8.742 1 92.56 58 CYS B C 1
ATOM 2121 O O . CYS B 1 58 ? -4.156 -16 9.078 1 92.56 58 CYS B O 1
ATOM 2123 N N . GLU B 1 59 ? -2.871 -17.922 9.719 1 92.19 59 GLU B N 1
ATOM 2124 C CA . GLU B 1 59 ? -2.922 -17.656 11.148 1 92.19 59 GLU B CA 1
ATOM 2125 C C . GLU B 1 59 ? -1.521 -17.641 11.758 1 92.19 59 GLU B C 1
ATOM 2127 O O . GLU B 1 59 ? -0.736 -18.562 11.57 1 92.19 59 GLU B O 1
ATOM 2132 N N . GLU B 1 60 ? -1.117 -16.594 12.68 1 83 60 GLU B N 1
ATOM 2133 C CA . GLU B 1 60 ? -0.013 -16.438 13.617 1 83 60 GLU B CA 1
ATOM 2134 C C . GLU B 1 60 ? 1.335 -16.531 12.914 1 83 60 GLU B C 1
ATOM 2136 O O . GLU B 1 60 ? 2.367 -16.734 13.547 1 83 60 GLU B O 1
ATOM 2141 N N . GLY B 1 61 ? 1.565 -16.438 11.648 1 86.12 61 GLY B N 1
ATOM 2142 C CA . GLY B 1 61 ? 2.809 -16.547 10.898 1 86.12 61 GLY B CA 1
ATOM 2143 C C . GLY B 1 61 ? 3.486 -15.203 10.664 1 86.12 61 GLY B C 1
ATOM 2144 O O . GLY B 1 61 ? 2.977 -14.164 11.078 1 86.12 61 GLY B O 1
ATOM 2145 N N . LYS B 1 62 ? 4.801 -15.227 10.336 1 90.56 62 LYS B N 1
ATOM 2146 C CA . LYS B 1 62 ? 5.555 -14.047 9.93 1 90.56 62 LYS B CA 1
ATOM 2147 C C . LYS B 1 62 ? 5.684 -13.969 8.406 1 90.56 62 LYS B C 1
ATOM 2149 O O . LYS B 1 62 ? 6.02 -14.969 7.762 1 90.56 62 LYS B O 1
ATOM 2154 N N . SER B 1 63 ? 5.316 -12.875 7.84 1 89.88 63 SER B N 1
ATOM 2155 C CA . SER B 1 63 ? 5.371 -12.75 6.387 1 89.88 63 SER B CA 1
ATOM 2156 C C . SER B 1 63 ? 5.918 -11.383 5.969 1 89.88 63 SER B C 1
ATOM 2158 O O . SER B 1 63 ? 5.867 -10.43 6.742 1 89.88 63 SER B O 1
ATOM 2160 N N . ARG B 1 64 ? 6.48 -11.43 4.852 1 87.38 64 ARG B N 1
ATOM 2161 C CA . ARG B 1 64 ? 6.852 -10.133 4.281 1 87.38 64 ARG B CA 1
ATOM 2162 C C . ARG B 1 64 ? 5.648 -9.461 3.633 1 87.38 64 ARG B C 1
ATOM 2164 O O . ARG B 1 64 ? 5.359 -8.297 3.912 1 87.38 64 ARG B O 1
ATOM 2171 N N . MET B 1 65 ? 4.895 -10.188 2.826 1 89.25 65 MET B N 1
ATOM 2172 C CA . MET B 1 65 ? 3.748 -9.617 2.125 1 89.25 65 MET B CA 1
ATOM 2173 C C . MET B 1 65 ? 2.561 -10.57 2.152 1 89.25 65 MET B C 1
ATOM 2175 O O . MET B 1 65 ? 2.707 -11.766 1.869 1 89.25 65 MET B O 1
ATOM 2179 N N . VAL B 1 66 ? 1.398 -10.062 2.473 1 91.88 66 VAL B N 1
ATOM 2180 C CA . VAL B 1 66 ? 0.146 -10.812 2.434 1 91.88 66 VAL B CA 1
ATOM 2181 C C . VAL B 1 66 ? -0.857 -10.094 1.534 1 91.88 66 VAL B C 1
ATOM 2183 O O . VAL B 1 66 ? -1.112 -8.898 1.708 1 91.88 66 VAL B O 1
ATOM 2186 N N . MET B 1 67 ? -1.397 -10.758 0.605 1 90.62 67 MET B N 1
ATOM 2187 C CA . MET B 1 67 ? -2.463 -10.242 -0.25 1 90.62 67 MET B CA 1
ATOM 2188 C C . MET B 1 67 ? -3.746 -11.047 -0.062 1 90.62 67 MET B C 1
ATOM 2190 O O . MET B 1 67 ? -3.758 -12.266 -0.258 1 90.62 67 MET B O 1
ATOM 2194 N N . LEU B 1 68 ? -4.742 -10.328 0.339 1 91.12 68 LEU B N 1
ATOM 2195 C CA . LEU B 1 68 ? -6.035 -10.969 0.56 1 91.12 68 LEU B CA 1
ATOM 2196 C C . LEU B 1 68 ? -7.055 -10.508 -0.475 1 91.12 68 LEU B C 1
ATOM 2198 O O . LEU B 1 68 ? -7.262 -9.305 -0.655 1 91.12 68 LEU B O 1
ATOM 2202 N N . ASP B 1 69 ? -7.633 -11.492 -1.132 1 84.56 69 ASP B N 1
ATOM 2203 C CA . ASP B 1 69 ? -8.727 -11.227 -2.066 1 84.56 69 ASP B CA 1
ATOM 2204 C C . ASP B 1 69 ? -9.836 -12.258 -1.918 1 84.56 69 ASP B C 1
ATOM 2206 O O . ASP B 1 69 ? -9.633 -13.32 -1.338 1 84.56 69 ASP B O 1
ATOM 2210 N N . GLU B 1 70 ? -11.039 -11.93 -2.484 1 82.44 70 GLU B N 1
ATOM 2211 C CA . GLU B 1 70 ? -12.195 -12.82 -2.531 1 82.44 70 GLU B CA 1
ATOM 2212 C C . GLU B 1 70 ? -12.414 -13.516 -1.189 1 82.44 70 GLU B C 1
ATOM 2214 O O . GLU B 1 70 ? -12.406 -14.75 -1.112 1 82.44 70 GLU B O 1
ATOM 2219 N N . LYS B 1 71 ? -12.492 -12.75 -0.075 1 86.25 71 LYS B N 1
ATOM 2220 C CA . LYS B 1 71 ? -12.898 -13.133 1.272 1 86.25 71 LYS B CA 1
ATOM 2221 C C . LYS B 1 71 ? -11.797 -13.898 1.986 1 86.25 71 LYS B C 1
ATOM 2223 O O . LYS B 1 71 ? -12.07 -14.781 2.805 1 86.25 71 LYS B O 1
ATOM 2228 N N . GLY B 1 72 ? -10.539 -13.734 1.527 1 88.62 72 GLY B N 1
ATOM 2229 C CA . GLY B 1 72 ? -9.445 -14.273 2.322 1 88.62 72 GLY B CA 1
ATOM 2230 C C . GLY B 1 72 ? -9.398 -13.703 3.729 1 88.62 72 GLY B C 1
ATOM 2231 O O . GLY B 1 72 ? -9.883 -12.594 3.975 1 88.62 72 GLY B O 1
ATOM 2232 N N . LEU B 1 73 ? -8.703 -14.422 4.688 1 94.06 73 LEU B N 1
ATOM 2233 C CA . LEU B 1 73 ? -8.672 -14 6.082 1 94.06 73 LEU B CA 1
ATOM 2234 C C . LEU B 1 73 ? -7.27 -14.172 6.668 1 94.06 73 LEU B C 1
ATOM 2236 O O . LEU B 1 73 ? -6.648 -15.227 6.504 1 94.06 73 LEU B O 1
ATOM 2240 N N . CYS B 1 74 ? -6.797 -13.117 7.25 1 93.5 74 CYS B N 1
ATOM 2241 C CA . CYS B 1 74 ? -5.543 -13.172 7.996 1 93.5 74 CYS B CA 1
ATOM 2242 C C . CYS B 1 74 ? -5.77 -12.844 9.469 1 93.5 74 CYS B C 1
ATOM 2244 O O . CYS B 1 74 ? -6.27 -11.766 9.797 1 93.5 74 CYS B O 1
ATOM 2246 N N . GLU B 1 75 ? -5.332 -13.789 10.398 1 93.62 75 GLU B N 1
ATOM 2247 C CA . GLU B 1 75 ? -5.551 -13.602 11.828 1 93.62 75 GLU B CA 1
ATOM 2248 C C . GLU B 1 75 ? -4.23 -13.617 12.594 1 93.62 75 GLU B C 1
ATOM 2250 O O . GLU B 1 75 ? -3.5 -14.617 12.57 1 93.62 75 GLU B O 1
ATOM 2255 N N . GLY B 1 76 ? -4.105 -12.516 13.195 1 92 76 GLY B N 1
ATOM 2256 C CA . GLY B 1 76 ? -2.879 -12.43 13.977 1 92 76 GLY B CA 1
ATOM 2257 C C . GLY B 1 76 ? -1.636 -12.32 13.109 1 92 76 GLY B C 1
ATOM 2258 O O . GLY B 1 76 ? -1.681 -11.758 12.016 1 92 76 GLY B O 1
ATOM 2259 N N . GLY B 1 77 ? -0.394 -12.625 13.555 1 89.81 77 GLY B N 1
ATOM 2260 C CA . GLY B 1 77 ? 0.878 -12.695 12.852 1 89.81 77 GLY B CA 1
ATOM 2261 C C . GLY B 1 77 ? 1.55 -11.344 12.695 1 89.81 77 GLY B C 1
ATOM 2262 O O . GLY B 1 77 ? 1.032 -10.328 13.172 1 89.81 77 GLY B O 1
ATOM 2263 N N . LYS B 1 78 ? 2.66 -11.375 12.242 1 93.19 78 LYS B N 1
ATOM 2264 C CA . LYS B 1 78 ? 3.451 -10.18 11.961 1 93.19 78 LYS B CA 1
ATOM 2265 C C . LYS B 1 78 ? 3.785 -10.078 10.477 1 93.19 78 LYS B C 1
ATOM 2267 O O . LYS B 1 78 ? 4.254 -11.047 9.875 1 93.19 78 LYS B O 1
ATOM 2272 N N . SER B 1 79 ? 3.43 -8.992 9.836 1 91.81 79 SER B N 1
ATOM 2273 C CA . SER B 1 79 ? 3.697 -8.82 8.414 1 91.81 79 SER B CA 1
ATOM 2274 C C . SER B 1 79 ? 4.305 -7.457 8.125 1 91.81 79 SER B C 1
ATOM 2276 O O . SER B 1 79 ? 4 -6.477 8.805 1 91.81 79 SER B O 1
ATOM 2278 N N . ARG B 1 80 ? 5.086 -7.445 7.184 1 89.75 80 ARG B N 1
ATOM 2279 C CA . ARG B 1 80 ? 5.566 -6.141 6.734 1 89.75 80 ARG B CA 1
ATOM 2280 C C . ARG B 1 80 ? 4.488 -5.398 5.957 1 89.75 80 ARG B C 1
ATOM 2282 O O . ARG B 1 80 ? 4.195 -4.238 6.242 1 89.75 80 ARG B O 1
ATOM 2289 N N . MET B 1 81 ? 3.846 -6.039 5.039 1 91.25 81 MET B N 1
ATOM 2290 C CA . MET B 1 81 ? 2.82 -5.402 4.219 1 91.25 81 MET B CA 1
ATOM 2291 C C . MET B 1 81 ? 1.611 -6.316 4.051 1 91.25 81 MET B C 1
ATOM 2293 O O . MET B 1 81 ? 1.761 -7.504 3.766 1 91.25 81 MET B O 1
ATOM 2297 N N . ILE B 1 82 ? 0.423 -5.82 4.238 1 93.62 82 ILE B N 1
ATOM 2298 C CA . ILE B 1 82 ? -0.831 -6.523 3.98 1 93.62 82 ILE B CA 1
ATOM 2299 C C . ILE B 1 82 ? -1.676 -5.723 2.99 1 93.62 82 ILE B C 1
ATOM 2301 O O . ILE B 1 82 ? -1.881 -4.52 3.168 1 93.62 82 ILE B O 1
ATOM 2305 N N . ILE B 1 83 ? -2.098 -6.316 2.004 1 92.75 83 ILE B N 1
ATOM 2306 C CA . ILE B 1 83 ? -3.016 -5.715 1.044 1 92.75 83 ILE B CA 1
ATOM 2307 C C . ILE B 1 83 ? -4.352 -6.453 1.071 1 92.75 83 ILE B C 1
ATOM 2309 O O . ILE B 1 83 ? -4.398 -7.668 0.868 1 92.75 83 ILE B O 1
ATOM 2313 N N . LEU B 1 84 ? -5.438 -5.75 1.377 1 93.12 84 LEU B N 1
ATOM 2314 C CA . LEU B 1 84 ? -6.777 -6.32 1.432 1 93.12 84 LEU B CA 1
ATOM 2315 C C . LEU B 1 84 ? -7.641 -5.789 0.291 1 93.12 84 LEU B C 1
ATOM 2317 O O . LEU B 1 84 ? -7.781 -4.574 0.128 1 93.12 84 LEU B O 1
ATOM 2321 N N . ASP B 1 85 ? -8.18 -6.734 -0.431 1 86.75 85 ASP B N 1
ATOM 2322 C CA . ASP B 1 85 ? -9.109 -6.391 -1.505 1 86.75 85 ASP B CA 1
ATOM 2323 C C . ASP B 1 85 ? -10.273 -7.375 -1.56 1 86.75 85 ASP B C 1
ATOM 2325 O O . ASP B 1 85 ? -10.195 -8.477 -1.016 1 86.75 85 ASP B O 1
ATOM 2329 N N . GLU B 1 86 ? -11.398 -6.957 -2.291 1 85.94 86 GLU B N 1
ATOM 2330 C CA . GLU B 1 86 ? -12.57 -7.801 -2.533 1 85.94 86 GLU B CA 1
ATOM 2331 C C . GLU B 1 86 ? -13 -8.531 -1.263 1 85.94 86 GLU B C 1
ATOM 2333 O O . GLU B 1 86 ? -13.117 -9.758 -1.253 1 85.94 86 GLU B O 1
ATOM 2338 N N . ARG B 1 87 ? -13.156 -7.766 -0.115 1 88.56 87 ARG B N 1
ATOM 2339 C CA . ARG B 1 87 ? -13.742 -8.172 1.158 1 88.56 87 ARG B CA 1
ATOM 2340 C C . ARG B 1 87 ? -12.781 -9.039 1.959 1 88.56 87 ARG B C 1
ATOM 2342 O O . ARG B 1 87 ? -13.203 -9.852 2.779 1 88.56 87 ARG B O 1
ATOM 2349 N N . GLY B 1 88 ? -11.477 -8.977 1.605 1 89.62 88 GLY B N 1
ATOM 2350 C CA . GLY B 1 88 ? -10.516 -9.586 2.512 1 89.62 88 GLY B CA 1
ATOM 2351 C C . GLY B 1 88 ? -10.578 -9.016 3.92 1 89.62 88 GLY B C 1
ATOM 2352 O O . GLY B 1 88 ? -10.938 -7.855 4.109 1 89.62 88 GLY B O 1
ATOM 2353 N N . VAL B 1 89 ? -10.18 -9.789 4.938 1 94.06 89 VAL B N 1
ATOM 2354 C CA . VAL B 1 89 ? -10.305 -9.367 6.324 1 94.06 89 VAL B CA 1
ATOM 2355 C C . VAL B 1 89 ? -9.008 -9.656 7.078 1 94.06 89 VAL B C 1
ATOM 2357 O O . VAL B 1 89 ? -8.422 -10.734 6.918 1 94.06 89 VAL B O 1
ATOM 2360 N N . CYS B 1 90 ? -8.508 -8.719 7.742 1 94.19 90 CYS B N 1
ATOM 2361 C CA . CYS B 1 90 ? -7.391 -8.922 8.656 1 94.19 90 CYS B CA 1
ATOM 2362 C C . CYS B 1 90 ? -7.793 -8.602 10.086 1 94.19 90 CYS B C 1
ATOM 2364 O O . CYS B 1 90 ? -8.328 -7.531 10.367 1 94.19 90 CYS B O 1
ATOM 2366 N N . GLU B 1 91 ? -7.461 -9.594 11.047 1 94.19 91 GLU B N 1
ATOM 2367 C CA . GLU B 1 91 ? -7.836 -9.414 12.453 1 94.19 91 GLU B CA 1
ATOM 2368 C C . GLU B 1 91 ? -6.617 -9.508 13.359 1 94.19 91 GLU B C 1
ATOM 2370 O O . GLU B 1 91 ? -5.914 -10.516 13.375 1 94.19 91 GLU B O 1
ATOM 2375 N N . GLY B 1 92 ? -6.496 -8.43 14.031 1 93.5 92 GLY B N 1
ATOM 2376 C CA . GLY B 1 92 ? -5.375 -8.406 14.953 1 93.5 92 GLY B CA 1
ATOM 2377 C C . GLY B 1 92 ? -4.031 -8.328 14.258 1 93.5 92 GLY B C 1
ATOM 2378 O O . GLY B 1 92 ? -3.908 -7.715 13.195 1 93.5 92 GLY B O 1
ATOM 2379 N N . GLY B 1 93 ? -2.889 -8.75 14.875 1 91.75 93 GLY B N 1
ATOM 2380 C CA . GLY B 1 93 ? -1.544 -8.844 14.328 1 91.75 93 GLY B CA 1
ATOM 2381 C C . GLY B 1 93 ? -0.812 -7.516 14.312 1 91.75 93 GLY B C 1
ATOM 2382 O O . GLY B 1 93 ? -1.331 -6.508 14.805 1 91.75 93 GLY B O 1
ATOM 2383 N N . LYS B 1 94 ? 0.34 -7.555 13.961 1 94.56 94 LYS B N 1
ATOM 2384 C CA . LYS B 1 94 ? 1.202 -6.383 13.82 1 94.56 94 LYS B CA 1
ATOM 2385 C C . LYS B 1 94 ? 1.715 -6.242 12.391 1 94.56 94 LYS B C 1
ATOM 2387 O O . LYS B 1 94 ? 2.166 -7.219 11.789 1 94.56 94 LYS B O 1
ATOM 2392 N N . SER B 1 95 ? 1.554 -5.055 11.781 1 92.75 95 SER B N 1
ATOM 2393 C CA . SER B 1 95 ? 2.006 -4.848 10.414 1 92.75 95 SER B CA 1
ATOM 2394 C C . SER B 1 95 ? 2.695 -3.498 10.25 1 92.75 95 SER B C 1
ATOM 2396 O O . SER B 1 95 ? 2.395 -2.551 10.984 1 92.75 95 SER B O 1
ATOM 2398 N N . ARG B 1 96 ? 3.555 -3.447 9.383 1 90.69 96 ARG B N 1
ATOM 2399 C CA . ARG B 1 96 ? 4.121 -2.148 9.047 1 90.69 96 ARG B CA 1
ATOM 2400 C C . ARG B 1 96 ? 3.166 -1.346 8.172 1 90.69 96 ARG B C 1
ATOM 2402 O O . ARG B 1 96 ? 2.887 -0.178 8.453 1 90.69 96 ARG B O 1
ATOM 2409 N N . MET B 1 97 ? 2.625 -1.931 7.199 1 92 97 MET B N 1
ATOM 2410 C CA . MET B 1 97 ? 1.732 -1.231 6.281 1 92 97 MET B CA 1
ATOM 2411 C C . MET B 1 97 ? 0.528 -2.098 5.93 1 92 97 MET B C 1
ATOM 2413 O O . MET B 1 97 ? 0.679 -3.279 5.617 1 92 97 MET B O 1
ATOM 2417 N N . ILE B 1 98 ? -0.676 -1.555 5.965 1 94.12 98 ILE B N 1
ATOM 2418 C CA . ILE B 1 98 ? -1.906 -2.195 5.512 1 94.12 98 ILE B CA 1
ATOM 2419 C C . ILE B 1 98 ? -2.58 -1.327 4.453 1 94.12 98 ILE B C 1
ATOM 2421 O O . ILE B 1 98 ? -2.766 -0.124 4.652 1 94.12 98 ILE B O 1
ATOM 2425 N N . ILE B 1 99 ? -2.922 -1.856 3.42 1 93.62 99 ILE B N 1
ATOM 2426 C CA . ILE B 1 99 ? -3.68 -1.186 2.369 1 93.62 99 ILE B CA 1
ATOM 2427 C C . ILE B 1 99 ? -5.031 -1.872 2.189 1 93.62 99 ILE B C 1
ATOM 2429 O O . ILE B 1 99 ? -5.094 -3.076 1.927 1 93.62 99 ILE B O 1
ATOM 2433 N N . LEU B 1 100 ? -6.09 -1.15 2.391 1 93.25 100 LEU B N 1
ATOM 2434 C CA . LEU B 1 100 ? -7.449 -1.658 2.23 1 93.25 100 LEU B CA 1
ATOM 2435 C C . LEU B 1 100 ? -8.109 -1.058 0.995 1 93.25 100 LEU B C 1
ATOM 2437 O O . LEU B 1 100 ? -8.172 0.166 0.852 1 93.25 100 LEU B O 1
ATOM 2441 N N . ASP B 1 101 ? -8.602 -1.958 0.178 1 87.69 101 ASP B N 1
ATOM 2442 C CA . ASP B 1 101 ? -9.352 -1.55 -1.005 1 87.69 101 ASP B CA 1
ATOM 2443 C C . ASP B 1 101 ? -10.547 -2.473 -1.241 1 87.69 101 ASP B C 1
ATOM 2445 O O . ASP B 1 101 ? -10.602 -3.578 -0.701 1 87.69 101 ASP B O 1
ATOM 2449 N N . GLU B 1 102 ? -11.516 -1.989 -2.148 1 87.12 102 GLU B N 1
ATOM 2450 C CA . GLU B 1 102 ? -12.672 -2.77 -2.578 1 87.12 102 GLU B CA 1
ATOM 2451 C C . GLU B 1 102 ? -13.297 -3.523 -1.405 1 87.12 102 GLU B C 1
ATOM 2453 O O . GLU B 1 102 ? -13.461 -4.746 -1.462 1 87.12 102 GLU B O 1
ATOM 2458 N N . ARG B 1 103 ? -13.531 -2.809 -0.233 1 89 103 ARG B N 1
ATOM 2459 C CA . ARG B 1 103 ? -14.312 -3.225 0.93 1 89 103 ARG B CA 1
ATOM 2460 C C . ARG B 1 103 ? -13.508 -4.164 1.821 1 89 103 ARG B C 1
ATOM 2462 O O . ARG B 1 103 ? -14.07 -5 2.525 1 89 103 ARG B O 1
ATOM 2469 N N . GLY B 1 104 ? -12.18 -4.141 1.692 1 90.62 104 GLY B N 1
ATOM 2470 C CA . GLY B 1 104 ? -11.375 -4.828 2.691 1 90.62 104 GLY B CA 1
ATOM 2471 C C . GLY B 1 104 ? -11.625 -4.328 4.102 1 90.62 104 GLY B C 1
ATOM 2472 O O . GLY B 1 104 ? -11.977 -3.164 4.301 1 90.62 104 GLY B O 1
ATOM 2473 N N . V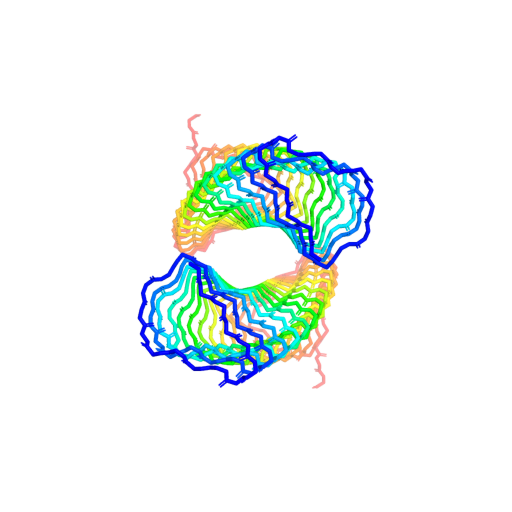AL B 1 105 ? -11.359 -5.176 5.117 1 95 105 VAL B N 1
ATOM 2474 C CA . VAL B 1 105 ? -11.664 -4.809 6.496 1 95 105 VAL B CA 1
ATOM 2475 C C . VAL B 1 105 ? -10.484 -5.172 7.398 1 95 105 VAL B C 1
ATOM 2477 O O . VAL B 1 105 ? -9.922 -6.266 7.289 1 95 105 VAL B O 1
ATOM 2480 N N . CYS B 1 106 ? -10.039 -4.277 8.148 1 94.81 106 CYS B N 1
ATOM 2481 C CA . CYS B 1 106 ? -9.031 -4.523 9.172 1 94.81 106 CYS B CA 1
ATOM 2482 C C . CYS B 1 106 ? -9.586 -4.242 10.562 1 94.81 106 CYS B C 1
ATOM 2484 O O . CYS B 1 106 ? -10.062 -3.143 10.836 1 94.81 106 CYS B O 1
ATOM 2486 N N . GLU B 1 107 ? -9.453 -5.297 11.508 1 94.81 107 GLU B N 1
ATOM 2487 C CA . GLU B 1 107 ? -10 -5.164 12.852 1 94.81 107 GLU B CA 1
ATOM 2488 C C . GLU B 1 107 ? -8.906 -5.332 13.906 1 94.81 107 GLU B C 1
ATOM 2490 O O . GLU B 1 107 ? -8.281 -6.391 14.008 1 94.81 107 GLU B O 1
ATOM 2495 N N . GLY B 1 108 ? -8.805 -4.289 14.602 1 94 108 GLY B N 1
ATOM 2496 C CA . GLY B 1 108 ? -7.812 -4.336 15.664 1 94 108 GLY B CA 1
ATOM 2497 C C . GLY B 1 108 ? -6.387 -4.301 15.141 1 94 108 GLY B C 1
ATOM 2498 O O . GLY B 1 108 ? -6.102 -3.654 14.133 1 94 108 GLY B O 1
ATOM 2499 N N . GLY B 1 109 ? -5.375 -4.797 15.93 1 92.25 109 GLY B N 1
ATOM 2500 C CA . GLY B 1 109 ? -3.975 -4.922 15.562 1 92.25 109 GLY B CA 1
ATOM 2501 C C . GLY B 1 109 ? -3.203 -3.623 15.695 1 92.25 109 GLY B C 1
ATOM 2502 O O . GLY B 1 109 ? -3.75 -2.613 16.141 1 92.25 109 GLY B O 1
ATOM 2503 N N . LYS B 1 110 ? -1.991 -3.682 15.508 1 95.06 110 LYS B N 1
ATOM 2504 C CA . LYS B 1 110 ? -1.081 -2.539 15.516 1 95.06 110 LYS B CA 1
ATOM 2505 C C . LYS B 1 110 ? -0.387 -2.371 14.172 1 95.06 110 LYS B C 1
ATOM 2507 O O . LYS B 1 110 ? 0.124 -3.34 13.602 1 95.06 110 LYS B O 1
ATOM 2512 N N . SER B 1 111 ? -0.44 -1.147 13.57 1 93 111 SER B N 1
ATOM 2513 C CA . SER B 1 111 ? 0.182 -0.914 12.273 1 93 111 SER B CA 1
ATOM 2514 C C . SER B 1 111 ? 0.922 0.419 12.242 1 93 111 SER B C 1
ATOM 2516 O O . SER B 1 111 ? 0.55 1.356 12.953 1 93 111 SER B O 1
ATOM 2518 N N . ARG B 1 112 ? 1.893 0.496 11.516 1 90.5 112 ARG B N 1
ATOM 2519 C CA . ARG B 1 112 ? 2.547 1.784 11.312 1 90.5 112 ARG B CA 1
ATOM 2520 C C . ARG B 1 112 ? 1.751 2.652 10.336 1 90.5 112 ARG B C 1
ATOM 2522 O O . ARG B 1 112 ? 1.484 3.822 10.625 1 90.5 112 ARG B O 1
ATOM 2529 N N . MET B 1 113 ? 1.311 2.119 9.281 1 91.38 113 MET B N 1
ATOM 2530 C CA . MET B 1 113 ? 0.58 2.883 8.273 1 91.38 113 MET B CA 1
ATOM 2531 C C . MET B 1 113 ? -0.603 2.086 7.734 1 91.38 113 MET B C 1
ATOM 2533 O O . MET B 1 113 ? -0.468 0.9 7.422 1 91.38 113 MET B O 1
ATOM 2537 N N . ILE B 1 114 ? -1.781 2.66 7.648 1 93.81 114 ILE B N 1
ATOM 2538 C CA . ILE B 1 114 ? -2.969 2.084 7.027 1 93.81 114 ILE B CA 1
ATOM 2539 C C . ILE B 1 114 ? -3.473 3.012 5.922 1 93.81 114 ILE B C 1
ATOM 2541 O O . ILE B 1 114 ? -3.652 4.211 6.145 1 93.81 114 ILE B O 1
ATOM 2545 N N . ILE B 1 115 ? -3.658 2.561 4.82 1 93.12 115 ILE B N 1
ATOM 2546 C CA . ILE B 1 115 ? -4.246 3.291 3.703 1 93.12 115 ILE B CA 1
ATOM 2547 C C . ILE B 1 115 ? -5.59 2.668 3.328 1 93.12 115 ILE B C 1
ATOM 2549 O O . ILE B 1 115 ? -5.664 1.474 3.029 1 93.12 115 ILE B O 1
ATOM 2553 N N . LEU B 1 116 ? -6.637 3.387 3.416 1 93 116 LEU B N 1
ATOM 2554 C CA . LEU B 1 116 ? -7.984 2.943 3.08 1 93 116 LEU B CA 1
ATOM 2555 C C . LEU B 1 116 ? -8.477 3.605 1.797 1 93 116 LEU B C 1
ATOM 2557 O O . LEU B 1 116 ? -8.523 4.836 1.708 1 93 116 LEU B O 1
ATOM 2561 N N . ASP B 1 117 ? -8.883 2.748 0.882 1 86.88 117 ASP B N 1
ATOM 2562 C CA . ASP B 1 117 ? -9.453 3.221 -0.375 1 86.88 117 ASP B CA 1
ATOM 2563 C C . ASP B 1 117 ? -10.633 2.352 -0.803 1 86.88 117 ASP B C 1
ATOM 2565 O O . ASP B 1 117 ? -10.781 1.222 -0.331 1 86.88 117 ASP B O 1
ATOM 2569 N N . GLU B 1 118 ? -11.484 2.887 -1.786 1 87.69 118 GLU B N 1
ATOM 2570 C CA . GLU B 1 118 ? -12.602 2.172 -2.398 1 87.69 118 GLU B CA 1
ATOM 2571 C C . GLU B 1 118 ? -13.398 1.396 -1.355 1 87.69 118 GLU B C 1
ATOM 2573 O O . GLU B 1 118 ? -13.586 0.185 -1.486 1 87.69 118 GLU B O 1
ATOM 2578 N N . ARG B 1 119 ? -13.742 2.082 -0.191 1 89.19 119 ARG B N 1
ATOM 2579 C CA . ARG B 1 119 ? -14.68 1.656 0.843 1 89.19 119 ARG B CA 1
ATOM 2580 C C . ARG B 1 119 ? -14.031 0.659 1.796 1 89.19 119 ARG B C 1
ATOM 2582 O O . ARG B 1 119 ? -14.711 -0.177 2.391 1 89.19 119 ARG B O 1
ATOM 2589 N N . GLY B 1 120 ? -12.688 0.618 1.836 1 91 120 GLY B N 1
ATOM 2590 C CA . GLY B 1 120 ? -12.047 -0.131 2.904 1 91 120 GLY B CA 1
ATOM 2591 C C . GLY B 1 120 ? -12.453 0.337 4.289 1 91 120 GLY B C 1
ATOM 2592 O O . GLY B 1 120 ? -12.773 1.512 4.484 1 91 120 GLY B O 1
ATOM 2593 N N . VAL B 1 121 ? -12.383 -0.536 5.297 1 95.31 121 VAL B N 1
ATOM 2594 C CA . VAL B 1 121 ? -12.852 -0.202 6.641 1 95.31 121 VAL B CA 1
ATOM 2595 C C . VAL B 1 121 ? -11.812 -0.637 7.672 1 95.31 121 VAL B C 1
ATOM 2597 O O . VAL B 1 121 ? -11.297 -1.758 7.609 1 95.31 121 VAL B O 1
ATOM 2600 N N . CYS B 1 122 ? -11.422 0.205 8.477 1 94.75 122 CYS B N 1
ATOM 2601 C CA . CYS B 1 122 ? -10.562 -0.107 9.617 1 94.75 122 CYS B CA 1
ATOM 2602 C C . CYS B 1 122 ? -11.289 0.153 10.93 1 94.75 122 CYS B C 1
ATOM 2604 O O . CYS B 1 122 ? -11.766 1.262 11.172 1 94.75 122 CYS B O 1
ATOM 2606 N N . GLU B 1 123 ? -11.312 -0.931 11.836 1 94.75 123 GLU B N 1
ATOM 2607 C CA . GLU B 1 123 ? -12.023 -0.821 13.102 1 94.75 123 GLU B CA 1
ATOM 2608 C C . GLU B 1 123 ? -11.094 -1.069 14.289 1 94.75 123 GLU B C 1
ATOM 2610 O O . GLU B 1 123 ? -10.531 -2.16 14.43 1 94.75 123 GLU B O 1
ATOM 2615 N N . GLY B 1 124 ? -11.055 -0.073 15.047 1 93.75 124 GLY B N 1
ATOM 2616 C CA . GLY B 1 124 ? -10.203 -0.195 16.219 1 93.75 124 GLY B CA 1
ATOM 2617 C C . GLY B 1 124 ? -8.727 -0.206 15.898 1 93.75 124 GLY B C 1
ATOM 2618 O O . GLY B 1 124 ? -8.289 0.457 14.953 1 93.75 124 GLY B O 1
ATOM 2619 N N . GLY B 1 125 ? -7.844 -0.732 16.797 1 91.69 125 GLY B N 1
ATOM 2620 C CA . GLY B 1 125 ? -6.41 -0.904 16.609 1 91.69 125 GLY B CA 1
ATOM 2621 C C . GLY B 1 125 ? -5.617 0.358 16.891 1 91.69 125 GLY B C 1
ATOM 2622 O O . GLY B 1 125 ? -6.18 1.376 17.297 1 91.69 125 GLY B O 1
ATOM 2623 N N . LYS B 1 126 ? -4.391 0.261 16.828 1 94.75 126 LYS B N 1
ATOM 2624 C CA . LYS B 1 126 ? -3.453 1.364 17 1 94.75 126 LYS B CA 1
ATOM 2625 C C . LYS B 1 126 ? -2.576 1.549 15.766 1 94.75 126 LYS B C 1
ATOM 2627 O O . LYS B 1 126 ? -2.016 0.582 15.25 1 94.75 126 LYS B O 1
ATOM 2632 N N . SER B 1 127 ? -2.496 2.793 15.203 1 92.56 127 SER B N 1
ATOM 2633 C CA . SER B 1 127 ? -1.689 3.045 14.016 1 92.56 127 SER B CA 1
ATOM 2634 C C . SER B 1 127 ? -0.906 4.348 14.141 1 92.56 127 SER B C 1
ATOM 2636 O O . SER B 1 127 ? -1.317 5.254 14.867 1 92.56 127 SER B O 1
ATOM 2638 N N . ARG B 1 128 ? 0.146 4.445 13.539 1 89.62 128 ARG B N 1
ATOM 2639 C CA . ARG B 1 128 ? 0.862 5.715 13.477 1 89.62 128 ARG B CA 1
ATOM 2640 C C . ARG B 1 128 ? 0.226 6.652 12.453 1 89.62 128 ARG B C 1
ATOM 2642 O O . ARG B 1 128 ? -0.019 7.824 12.742 1 89.62 128 ARG B O 1
ATOM 2649 N N . MET B 1 129 ? -0.104 6.168 11.305 1 90 129 MET B N 1
ATOM 2650 C CA . MET B 1 129 ? -0.672 6.996 10.242 1 90 129 MET B CA 1
ATOM 2651 C C . MET B 1 129 ? -1.801 6.266 9.523 1 90 129 MET B C 1
ATOM 2653 O O . MET B 1 129 ? -1.662 5.094 9.172 1 90 129 MET B O 1
ATOM 2657 N N . ILE B 1 130 ? -2.922 6.871 9.32 1 93.06 130 ILE B N 1
ATOM 2658 C CA . ILE B 1 130 ? -4.039 6.375 8.523 1 93.06 130 ILE B CA 1
ATOM 2659 C C . ILE B 1 130 ? -4.352 7.359 7.402 1 93.06 130 ILE B C 1
ATOM 2661 O O . ILE B 1 130 ? -4.492 8.562 7.641 1 93.06 130 ILE B O 1
ATOM 2665 N N . ILE B 1 131 ? -4.406 6.973 6.25 1 92.25 131 ILE B N 1
ATOM 2666 C CA . ILE B 1 131 ? -4.805 7.762 5.09 1 92.25 131 ILE B CA 1
ATOM 2667 C C . ILE B 1 131 ? -6.105 7.207 4.512 1 92.25 131 ILE B C 1
ATOM 2669 O O . ILE B 1 131 ? -6.176 6.027 4.148 1 92.25 131 ILE B O 1
ATOM 2673 N N . LEU B 1 132 ? -7.141 7.926 4.5 1 92.44 132 LEU B N 1
ATOM 2674 C CA . LEU B 1 132 ? -8.445 7.543 3.967 1 92.44 132 LEU B CA 1
ATOM 2675 C C . LEU B 1 132 ? -8.734 8.273 2.66 1 92.44 132 LEU B C 1
ATOM 2677 O O . LEU B 1 132 ? -8.734 9.508 2.621 1 92.44 132 LEU B O 1
ATOM 2681 N N . ASP B 1 133 ? -9.062 7.469 1.665 1 85.5 133 ASP B N 1
ATOM 2682 C CA . ASP B 1 133 ? -9.469 8.016 0.372 1 85.5 133 ASP B CA 1
ATOM 2683 C C . ASP B 1 133 ? -10.602 7.191 -0.242 1 85.5 133 ASP B C 1
ATOM 2685 O O . ASP B 1 133 ? -10.859 6.066 0.19 1 85.5 133 ASP B O 1
ATOM 2689 N N . GLU B 1 134 ? -11.297 7.805 -1.332 1 86.94 134 GLU B N 1
ATOM 2690 C CA . GLU B 1 134 ? -12.336 7.141 -2.113 1 86.94 134 GLU B CA 1
ATOM 2691 C C . GLU B 1 134 ? -13.297 6.363 -1.212 1 86.94 134 GLU B C 1
ATOM 2693 O O . GLU B 1 134 ? -13.5 5.16 -1.406 1 86.94 134 GLU B O 1
ATOM 2698 N N . ARG B 1 135 ? -13.773 7.008 -0.07 1 89.44 135 ARG B N 1
ATOM 2699 C CA . ARG B 1 135 ? -14.852 6.582 0.808 1 89.44 135 ARG B CA 1
ATOM 2700 C C . ARG B 1 135 ? -14.375 5.531 1.801 1 89.44 135 ARG B C 1
ATOM 2702 O O . ARG B 1 135 ? -15.164 4.707 2.271 1 89.44 135 ARG B O 1
ATOM 2709 N N . GLY B 1 136 ? -13.047 5.434 2.055 1 90.62 136 GLY B N 1
ATOM 2710 C CA . GLY B 1 136 ? -12.57 4.617 3.164 1 90.62 136 GLY B CA 1
ATOM 2711 C C . GLY B 1 136 ? -13.141 5.047 4.504 1 90.62 136 GLY B C 1
ATOM 2712 O O . GLY B 1 136 ? -13.461 6.219 4.703 1 90.62 136 GLY B O 1
ATOM 2713 N N . VAL B 1 137 ? -13.242 4.148 5.484 1 94.75 137 VAL B N 1
ATOM 2714 C CA . VAL B 1 137 ? -13.867 4.441 6.77 1 94.75 137 VAL B CA 1
ATOM 2715 C C . VAL B 1 137 ? -12.984 3.939 7.906 1 94.75 137 VAL B C 1
ATOM 2717 O O . VAL B 1 137 ? -12.508 2.801 7.875 1 94.75 137 VAL B O 1
ATOM 2720 N N . CYS B 1 138 ? -12.656 4.754 8.789 1 93.88 138 CYS B N 1
ATOM 2721 C CA . CYS B 1 138 ? -11.969 4.367 10.016 1 93.88 138 CYS B CA 1
ATOM 2722 C C . CYS B 1 138 ? -12.852 4.613 11.234 1 93.88 138 CYS B C 1
ATOM 2724 O O . CYS B 1 138 ? -13.312 5.734 11.461 1 93.88 138 CYS B O 1
ATOM 2726 N N . GLU B 1 139 ? -13.047 3.484 12.062 1 94.19 139 GLU B N 1
ATOM 2727 C CA . GLU B 1 139 ? -13.922 3.58 13.234 1 94.19 139 GLU B CA 1
ATOM 2728 C C . GLU B 1 139 ? -13.164 3.252 14.516 1 94.19 139 GLU B C 1
ATOM 2730 O O . GLU B 1 139 ? -12.656 2.139 14.68 1 94.19 139 GLU B O 1
ATOM 2735 N N . GLY B 1 140 ? -13.195 4.203 15.32 1 93 140 GLY B N 1
ATOM 2736 C CA . GLY B 1 140 ? -12.516 4.004 16.594 1 93 140 GLY B CA 1
ATOM 2737 C C . GLY B 1 140 ? -11.008 3.934 16.453 1 93 140 GLY B C 1
ATOM 2738 O O . GLY B 1 140 ? -10.43 4.586 15.578 1 93 140 GLY B O 1
ATOM 2739 N N . GLY B 1 141 ? -10.25 3.43 17.391 1 91 141 GLY B N 1
ATOM 2740 C CA . GLY B 1 141 ? -8.812 3.195 17.375 1 91 141 GLY B CA 1
ATOM 2741 C C . GLY B 1 141 ? -8.008 4.41 17.812 1 91 141 GLY B C 1
ATOM 2742 O O . GLY B 1 141 ? -8.578 5.445 18.156 1 91 141 GLY B O 1
ATOM 2743 N N . LYS B 1 142 ? -6.812 4.246 17.922 1 94 142 LYS B N 1
ATOM 2744 C CA . LYS B 1 142 ? -5.863 5.297 18.281 1 94 142 LYS B CA 1
ATOM 2745 C C . LYS B 1 142 ? -4.812 5.48 17.188 1 94 142 LYS B C 1
ATOM 2747 O O . LYS B 1 142 ? -4.234 4.504 16.703 1 94 142 LYS B O 1
ATOM 2752 N N . SER B 1 143 ? -4.594 6.762 16.672 1 91.5 143 SER B N 1
ATOM 2753 C CA . SER B 1 143 ? -3.619 7.016 15.625 1 91.5 143 SER B CA 1
ATOM 2754 C C . SER B 1 143 ? -2.818 8.281 15.906 1 91.5 143 SER B C 1
ATOM 2756 O O . SER B 1 143 ? -3.299 9.188 16.594 1 91.5 143 SER B O 1
ATOM 2758 N N . ARG B 1 144 ? -1.674 8.367 15.453 1 88.38 144 ARG B N 1
ATOM 2759 C CA . ARG B 1 144 ? -0.918 9.609 15.531 1 88.38 144 ARG B CA 1
ATOM 2760 C C . ARG B 1 144 ? -1.394 10.609 14.484 1 88.38 144 ARG B C 1
ATOM 2762 O O . ARG B 1 144 ? -1.639 11.781 14.797 1 88.38 144 ARG B O 1
ATOM 2769 N N . MET B 1 145 ? -1.596 10.164 13.281 1 87.75 145 MET B N 1
ATOM 2770 C CA . MET B 1 145 ? -2.023 11.055 12.203 1 87.75 145 MET B CA 1
ATOM 2771 C C . MET B 1 145 ? -3.086 10.383 11.336 1 87.75 145 MET B C 1
ATOM 2773 O O . MET B 1 145 ? -2.945 9.219 10.961 1 87.75 145 MET B O 1
ATOM 2777 N N . VAL B 1 146 ? -4.164 11.047 10.977 1 91.25 146 VAL B N 1
ATOM 2778 C CA . VAL B 1 146 ? -5.199 10.617 10.047 1 91.25 146 VAL B CA 1
ATOM 2779 C C . VAL B 1 146 ? -5.367 11.664 8.945 1 91.25 146 VAL B C 1
ATOM 2781 O O . VAL B 1 146 ? -5.551 12.844 9.227 1 91.25 146 VAL B O 1
ATOM 2784 N N . MET B 1 147 ? -5.285 11.289 7.754 1 90.75 147 MET B N 1
ATOM 2785 C CA . MET B 1 147 ? -5.516 12.141 6.594 1 90.75 147 MET B CA 1
ATOM 2786 C C . MET B 1 147 ? -6.734 11.672 5.809 1 90.75 147 MET B C 1
ATOM 2788 O O . MET B 1 147 ? -6.801 10.516 5.387 1 90.75 147 MET B O 1
ATOM 2792 N N . LEU B 1 148 ? -7.68 12.43 5.652 1 91.12 148 LEU B N 1
ATOM 2793 C CA . LEU B 1 148 ? -8.914 12.109 4.941 1 91.12 148 LEU B CA 1
ATOM 2794 C C . LEU B 1 148 ? -9.016 12.922 3.652 1 91.12 148 LEU B C 1
ATOM 2796 O O . LEU B 1 148 ? -8.969 14.156 3.682 1 91.12 148 LEU B O 1
ATOM 2800 N N . ASP B 1 149 ? -9.219 12.211 2.59 1 84.31 149 ASP B N 1
ATOM 2801 C CA . ASP B 1 149 ? -9.453 12.828 1.29 1 84.31 149 ASP B CA 1
ATOM 2802 C C . ASP B 1 149 ? -10.516 12.07 0.501 1 84.31 149 ASP B C 1
ATOM 2804 O O . ASP B 1 149 ? -10.859 10.938 0.845 1 84.31 149 ASP B O 1
ATOM 2808 N N . GLU B 1 150 ? -11.07 12.758 -0.63 1 83.56 150 GLU B N 1
ATOM 2809 C CA . GLU B 1 150 ? -12.023 12.164 -1.57 1 83.56 150 GLU B CA 1
ATOM 2810 C C . GLU B 1 150 ? -13.117 11.391 -0.839 1 83.56 150 GLU B C 1
ATOM 2812 O O . GLU B 1 150 ? -13.312 10.195 -1.09 1 83.56 150 GLU B O 1
ATOM 2817 N N . LYS B 1 151 ? -13.727 12 0.227 1 87.31 151 LYS B N 1
ATOM 2818 C CA . LYS B 1 151 ? -14.922 11.57 0.941 1 87.31 151 LYS B CA 1
ATOM 2819 C C . LYS B 1 151 ? -14.594 10.477 1.956 1 87.31 151 LYS B C 1
ATOM 2821 O O . LYS B 1 151 ? -15.422 9.617 2.246 1 87.31 151 LYS B O 1
ATOM 2826 N N . GLY B 1 152 ? -13.312 10.328 2.375 1 89.5 152 GLY B N 1
ATOM 2827 C CA . GLY B 1 152 ? -12.992 9.469 3.504 1 89.5 152 GLY B CA 1
ATOM 2828 C C . GLY B 1 152 ? -13.75 9.844 4.766 1 89.5 152 GLY B C 1
ATOM 2829 O O . GLY B 1 152 ? -14.094 11.008 4.965 1 89.5 152 GLY B O 1
ATOM 2830 N N . LEU B 1 153 ? -13.961 8.844 5.688 1 94.38 153 LEU B N 1
ATOM 2831 C CA . LEU B 1 153 ? -14.734 9.086 6.898 1 94.38 153 LEU B CA 1
ATOM 2832 C C . LEU B 1 153 ? -14.016 8.531 8.125 1 94.38 153 LEU B C 1
ATOM 2834 O O . LEU B 1 153 ? -13.586 7.375 8.125 1 94.38 153 LEU B O 1
ATOM 2838 N N . CYS B 1 154 ? -13.781 9.297 9.078 1 92.62 154 CYS B N 1
ATOM 2839 C CA . CYS B 1 154 ? -13.266 8.859 10.367 1 92.62 154 CYS B CA 1
ATOM 2840 C C . CYS B 1 154 ? -14.289 9.086 11.469 1 92.62 154 CYS B C 1
ATOM 2842 O O . CYS B 1 154 ? -14.727 10.219 11.703 1 92.62 154 CYS B O 1
ATOM 2844 N N . GLU B 1 155 ? -14.664 7.945 12.188 1 93.31 155 GLU B N 1
ATOM 2845 C CA . GLU B 1 155 ? -15.68 8.023 13.234 1 93.31 155 GLU B CA 1
ATOM 2846 C C . GLU B 1 155 ? -15.109 7.613 14.586 1 93.31 155 GLU B C 1
ATOM 2848 O O . GLU B 1 155 ? -14.672 6.477 14.766 1 93.31 155 GLU B O 1
ATOM 2853 N N . GLY B 1 156 ? -15.25 8.523 15.453 1 90.94 156 GLY B N 1
ATOM 2854 C CA . GLY B 1 156 ? -14.734 8.25 16.781 1 90.94 156 GLY B CA 1
ATOM 2855 C C . GLY B 1 156 ? -13.227 8.117 16.812 1 90.94 156 GLY B C 1
ATOM 2856 O O . GLY B 1 156 ? -12.523 8.727 16 1 90.94 156 GLY B O 1
ATOM 2857 N N . GLY B 1 157 ? -12.562 7.633 17.828 1 89.31 157 GLY B N 1
ATOM 2858 C CA . GLY B 1 157 ? -11.141 7.355 17.984 1 89.31 157 GLY B CA 1
ATOM 2859 C C . GLY B 1 157 ? -10.367 8.508 18.594 1 89.31 157 GLY B C 1
ATOM 2860 O O . GLY B 1 157 ? -10.945 9.562 18.875 1 89.31 157 GLY B O 1
ATOM 2861 N N . LYS B 1 158 ? -9.203 8.273 18.828 1 92.62 158 LYS B N 1
ATOM 2862 C CA . LYS B 1 158 ? -8.281 9.273 19.359 1 92.62 158 LYS B CA 1
ATOM 2863 C C . LYS B 1 158 ? -7.07 9.445 18.438 1 92.62 158 LYS B C 1
ATOM 2865 O O . LYS B 1 158 ? -6.434 8.469 18.047 1 92.62 158 LYS B O 1
ATOM 2870 N N . SER B 1 159 ? -6.758 10.734 17.969 1 90.12 159 SER B N 1
ATOM 2871 C CA . SER B 1 159 ? -5.633 10.992 17.078 1 90.12 159 SER B CA 1
ATOM 2872 C C . SER B 1 159 ? -4.828 12.203 17.531 1 90.12 159 SER B C 1
ATOM 2874 O O . SER B 1 159 ? -5.367 13.102 18.188 1 90.12 159 SER B O 1
ATOM 2876 N N . ARG B 1 160 ? -3.637 12.234 17.266 1 85.94 160 ARG B N 1
ATOM 2877 C CA . ARG B 1 160 ? -2.857 13.438 17.531 1 85.94 160 ARG B CA 1
ATOM 2878 C C . ARG B 1 160 ? -3.145 14.508 16.469 1 85.94 160 ARG B C 1
ATOM 2880 O O . ARG B 1 160 ? -3.377 15.672 16.812 1 85.94 160 ARG B O 1
ATOM 2887 N N . MET B 1 161 ? -3.189 14.148 15.258 1 85.56 161 MET B N 1
ATOM 2888 C CA . MET B 1 161 ? -3.436 15.094 14.172 1 85.56 161 MET B CA 1
ATOM 2889 C C . MET B 1 161 ? -4.395 14.5 13.141 1 85.56 161 MET B C 1
ATOM 2891 O O . MET B 1 161 ? -4.25 13.344 12.742 1 85.56 161 MET B O 1
ATOM 2895 N N . VAL B 1 162 ? -5.406 15.242 12.664 1 88.94 162 VAL B N 1
ATOM 2896 C CA . VAL B 1 162 ? -6.328 14.891 11.594 1 88.94 162 VAL B CA 1
ATOM 2897 C C . VAL B 1 162 ? -6.289 15.969 10.508 1 88.94 162 VAL B C 1
ATOM 2899 O O . VAL B 1 162 ? -6.41 17.156 10.797 1 88.94 162 VAL B O 1
ATOM 2902 N N . MET B 1 163 ? -6.07 15.594 9.328 1 87.75 163 MET B N 1
ATOM 2903 C CA . MET B 1 163 ? -6.109 16.484 8.172 1 87.75 163 MET B CA 1
ATOM 2904 C C . MET B 1 163 ? -7.246 16.094 7.23 1 87.75 163 MET B C 1
ATOM 2906 O O . MET B 1 163 ? -7.332 14.945 6.793 1 87.75 163 MET B O 1
ATOM 2910 N N . LEU B 1 164 ? -8.125 16.953 6.953 1 89.56 164 LEU B N 1
ATOM 2911 C CA . LEU B 1 164 ? -9.273 16.719 6.082 1 89.56 164 LEU B CA 1
ATOM 2912 C C . LEU B 1 164 ? -9.172 17.578 4.82 1 89.56 164 LEU B C 1
ATOM 2914 O O . LEU B 1 164 ? -9.047 18.797 4.898 1 89.56 164 LEU B O 1
ATOM 2918 N N . ASP B 1 165 ? -9.281 16.906 3.703 1 83.31 165 ASP B N 1
ATOM 2919 C CA . ASP B 1 165 ? -9.297 17.578 2.408 1 83.31 165 ASP B CA 1
ATOM 2920 C C . ASP B 1 165 ? -10.266 16.906 1.447 1 83.31 165 ASP B C 1
ATOM 2922 O O . ASP B 1 165 ? -10.688 15.766 1.678 1 83.31 165 ASP B O 1
ATOM 2926 N N . GLU B 1 166 ? -10.672 17.672 0.275 1 80.81 166 GLU B N 1
ATOM 2927 C CA . GLU B 1 166 ? -11.516 17.156 -0.806 1 80.81 166 GLU B CA 1
ATOM 2928 C C . GLU B 1 166 ? -12.719 16.406 -0.26 1 80.81 166 GLU B C 1
ATOM 2930 O O . GLU B 1 166 ? -12.945 15.242 -0.611 1 80.81 166 GLU B O 1
ATOM 2935 N N . LYS B 1 167 ? -13.43 17.016 0.725 1 85.5 167 LYS B N 1
ATOM 2936 C CA . LYS B 1 167 ? -14.719 16.609 1.262 1 85.5 167 LYS B CA 1
ATOM 2937 C C . LYS B 1 167 ? -14.562 15.453 2.256 1 85.5 167 LYS B C 1
ATOM 2939 O O . LYS B 1 167 ? -15.469 14.641 2.418 1 85.5 167 LYS B O 1
ATOM 2944 N N . GLY B 1 168 ? -13.344 15.211 2.824 1 88.06 168 GLY B N 1
ATOM 2945 C CA . GLY B 1 168 ? -13.211 14.297 3.947 1 88.06 168 GLY B CA 1
ATOM 2946 C C . GLY B 1 168 ? -14.086 14.672 5.129 1 88.06 168 GLY B C 1
ATOM 2947 O O . GLY B 1 168 ? -14.359 15.852 5.359 1 88.06 168 GLY B O 1
ATOM 2948 N N . LEU B 1 169 ? -14.469 13.633 5.941 1 92.56 169 LEU B N 1
ATOM 2949 C CA . LEU B 1 169 ? -15.383 13.883 7.047 1 92.56 169 LEU B CA 1
ATOM 2950 C C . LEU B 1 169 ? -14.883 13.227 8.328 1 92.56 169 LEU B C 1
ATOM 2952 O O . LEU B 1 169 ? -14.492 12.055 8.32 1 92.56 169 LEU B O 1
ATOM 2956 N N . CYS B 1 170 ? -14.773 13.914 9.375 1 91.31 170 CYS B N 1
ATOM 2957 C CA . CYS B 1 170 ? -14.469 13.375 10.695 1 91.31 170 CYS B CA 1
ATOM 2958 C C . CYS B 1 170 ? -15.625 13.617 11.664 1 91.31 170 CYS B C 1
ATOM 2960 O O . CYS B 1 170 ? -16.016 14.766 11.891 1 91.31 170 CYS B O 1
ATOM 2962 N N . GLU B 1 171 ? -16.156 12.461 12.281 1 91.81 171 GLU B N 1
ATOM 2963 C CA . GLU B 1 171 ? -17.281 12.547 13.195 1 91.81 171 GLU B CA 1
ATOM 2964 C C . GLU B 1 171 ? -16.906 12.062 14.594 1 91.81 171 GLU B C 1
ATOM 2966 O O . GLU B 1 171 ? -16.516 10.906 14.766 1 91.81 171 GLU B O 1
ATOM 2971 N N . GLY B 1 172 ? -17.141 12.906 15.516 1 89.25 172 GLY B N 1
ATOM 2972 C CA . GLY B 1 172 ? -16.797 12.562 16.875 1 89.25 172 GLY B CA 1
ATOM 2973 C C . GLY B 1 172 ? -15.297 12.398 17.094 1 89.25 172 GLY B C 1
ATOM 2974 O O . GLY B 1 172 ? -14.492 13.023 16.391 1 89.25 172 GLY B O 1
ATOM 2975 N N . GLY B 1 173 ? -14.781 11.852 18.156 1 87.5 173 GLY B N 1
ATOM 2976 C CA . GLY B 1 173 ? -13.398 11.539 18.453 1 87.5 173 GLY B CA 1
ATOM 2977 C C . GLY B 1 173 ? -12.68 12.656 19.188 1 87.5 173 GLY B C 1
ATOM 2978 O O . GLY B 1 173 ? -13.258 13.719 19.453 1 87.5 173 GLY B O 1
ATOM 2979 N N . LYS B 1 174 ? -11.539 12.383 19.594 1 90.5 174 LYS B N 1
ATOM 2980 C CA . LYS B 1 174 ? -10.664 13.344 20.266 1 90.5 174 LYS B CA 1
ATOM 2981 C C . LYS B 1 174 ? -9.336 13.492 19.531 1 90.5 174 LYS B C 1
ATOM 2983 O O . LYS B 1 174 ? -8.711 12.5 19.172 1 90.5 174 LYS B O 1
ATOM 2988 N N . SER B 1 175 ? -8.945 14.797 19.188 1 87.94 175 SER B N 1
ATOM 2989 C CA . SER B 1 175 ? -7.691 15.039 18.484 1 87.94 175 SER B CA 1
ATOM 2990 C C . SER B 1 175 ? -6.918 16.203 19.109 1 87.94 175 SER B C 1
ATOM 2992 O O . SER B 1 175 ? -7.512 17.094 19.703 1 87.94 175 SER B O 1
ATOM 2994 N N . ARG B 1 176 ? -5.699 16.219 19.031 1 83.38 176 ARG B N 1
ATOM 2995 C CA . ARG B 1 176 ? -4.922 17.375 19.469 1 83.38 176 ARG B CA 1
ATOM 2996 C C . ARG B 1 176 ? -5.004 18.5 18.438 1 83.38 176 ARG B C 1
ATOM 2998 O O . ARG B 1 176 ? -5.203 19.672 18.797 1 83.38 176 ARG B O 1
ATOM 3005 N N . MET B 1 177 ? -4.859 18.156 17.203 1 82.31 177 MET B N 1
ATOM 3006 C CA . MET B 1 177 ? -4.906 19.156 16.141 1 82.31 177 MET B CA 1
ATOM 3007 C C . MET B 1 177 ? -5.746 18.672 14.961 1 82.31 177 MET B C 1
ATOM 3009 O O . MET B 1 177 ? -5.605 17.516 14.531 1 82.31 177 MET B O 1
ATOM 3013 N N . VAL B 1 178 ? -6.625 19.531 14.367 1 85.56 178 VAL B N 1
ATOM 3014 C CA . VAL B 1 178 ? -7.418 19.266 13.172 1 85.56 178 VAL B CA 1
ATOM 3015 C C . VAL B 1 178 ? -7.164 20.344 12.125 1 85.56 178 VAL B C 1
ATOM 3017 O O . VAL B 1 178 ? -7.195 21.547 12.438 1 85.56 178 VAL B O 1
ATOM 3020 N N . MET B 1 179 ? -6.863 19.984 10.977 1 83.56 179 MET B N 1
ATOM 3021 C CA . MET B 1 179 ? -6.691 20.891 9.852 1 83.56 179 MET B CA 1
ATOM 3022 C C . MET B 1 179 ? -7.707 20.594 8.75 1 83.56 179 MET B C 1
ATOM 3024 O O . MET B 1 179 ? -7.758 19.469 8.234 1 83.56 179 MET B O 1
ATOM 3028 N N . LEU B 1 180 ? -8.508 21.5 8.414 1 86.5 180 LEU B N 1
ATOM 3029 C CA . LEU B 1 180 ? -9.531 21.375 7.379 1 86.5 180 LEU B CA 1
ATOM 3030 C C . LEU B 1 180 ? -9.195 22.234 6.168 1 86.5 180 LEU B C 1
ATOM 3032 O O . LEU B 1 180 ? -8.969 23.438 6.301 1 86.5 180 LEU B O 1
ATOM 3036 N N . ASP B 1 181 ? -9.164 21.562 5.012 1 80.94 181 ASP B N 1
ATOM 3037 C CA . ASP B 1 181 ? -8.945 22.266 3.75 1 80.94 181 ASP B CA 1
ATOM 3038 C C . ASP B 1 181 ? -9.852 21.703 2.65 1 80.94 181 ASP B C 1
ATOM 3040 O O . ASP B 1 181 ? -10.312 20.562 2.74 1 80.94 181 ASP B O 1
ATOM 3044 N N . GLU B 1 182 ? -10.07 22.578 1.494 1 78 182 GLU B N 1
ATOM 3045 C CA . GLU B 1 182 ? -10.805 22.188 0.29 1 78 182 GLU B CA 1
ATOM 3046 C C . GLU B 1 182 ? -12.094 21.453 0.636 1 78 182 GLU B C 1
ATOM 3048 O O . GLU B 1 182 ? -12.297 20.328 0.201 1 78 182 GLU B O 1
ATOM 3053 N N . LYS B 1 183 ? -12.938 22.062 1.525 1 81.75 183 LYS B N 1
ATOM 3054 C CA . LYS B 1 183 ? -14.297 21.656 1.862 1 81.75 183 LYS B CA 1
ATOM 3055 C C . LYS B 1 183 ? -14.297 20.484 2.828 1 81.75 183 LYS B C 1
ATOM 3057 O O . LYS B 1 183 ? -15.234 19.672 2.844 1 81.75 183 LYS B O 1
ATOM 3062 N N . GLY B 1 184 ? -13.195 20.156 3.533 1 83.94 184 GLY B N 1
ATOM 3063 C CA . GLY B 1 184 ? -13.227 19.219 4.637 1 83.94 184 GLY B CA 1
ATOM 3064 C C . GLY B 1 184 ? -14.25 19.562 5.703 1 83.94 184 GLY B C 1
ATOM 3065 O O . GLY B 1 184 ? -14.5 20.75 5.957 1 83.94 184 GLY B O 1
ATOM 3066 N N . LEU B 1 185 ? -14.789 18.469 6.391 1 89.06 185 LEU B N 1
ATOM 3067 C CA . LEU B 1 185 ? -15.852 18.703 7.359 1 89.06 185 LEU B CA 1
ATOM 3068 C C . LEU B 1 185 ? -15.57 17.984 8.672 1 89.06 185 LEU B C 1
ATOM 3070 O O . LEU B 1 185 ? -15.234 16.797 8.664 1 89.06 185 LEU B O 1
ATOM 3074 N N . CYS B 1 186 ? -15.664 18.578 9.812 1 88.88 186 CYS B N 1
ATOM 3075 C CA . CYS B 1 186 ? -15.586 17.984 11.148 1 88.88 186 CYS B CA 1
ATOM 3076 C C . CYS B 1 186 ? -16.891 18.188 11.914 1 88.88 186 CYS B C 1
ATOM 3078 O O . CYS B 1 186 ? -17.359 19.328 12.055 1 88.88 186 CYS B O 1
ATOM 3080 N N . GLU B 1 187 ? -17.484 17 12.406 1 88.19 187 GLU B N 1
ATOM 3081 C CA . GLU B 1 187 ? -18.734 17.062 13.164 1 88.19 187 GLU B CA 1
ATOM 3082 C C . GLU B 1 187 ? -18.562 16.469 14.555 1 88.19 187 GLU B C 1
ATOM 3084 O O . GLU B 1 187 ? -18.234 15.281 14.695 1 88.19 187 GLU B O 1
ATOM 3089 N N . GLY B 1 188 ? -18.984 17.203 15.438 1 81.44 188 GLY B N 1
ATOM 3090 C CA . GLY B 1 188 ? -18.797 16.703 16.797 1 81.44 188 GLY B CA 1
ATOM 3091 C C . GLY B 1 188 ? -17.344 16.422 17.141 1 81.44 188 GLY B C 1
ATOM 3092 O O . GLY B 1 188 ? -16.438 16.781 16.375 1 81.44 188 GLY B O 1
ATOM 3093 N N . GLY B 1 189 ? -16.797 16.312 18.172 1 82.69 189 GLY B N 1
ATOM 3094 C CA . GLY B 1 189 ? -15.469 15.953 18.625 1 82.69 189 GLY B CA 1
ATOM 3095 C C . GLY B 1 189 ? -14.828 17.016 19.5 1 82.69 189 GLY B C 1
ATOM 3096 O O . GLY B 1 189 ? -15.375 18.109 19.656 1 82.69 189 GLY B O 1
ATOM 3097 N N . LYS B 1 190 ? -13.82 16.609 20.031 1 87.19 190 LYS B N 1
ATOM 3098 C CA . LYS B 1 190 ? -13.039 17.516 20.859 1 87.19 190 LYS B CA 1
ATOM 3099 C C . LYS B 1 190 ? -11.609 17.641 20.344 1 87.19 190 LYS B C 1
ATOM 3101 O O . LYS B 1 190 ? -10.977 16.656 20 1 87.19 190 LYS B O 1
ATOM 3106 N N . SER B 1 191 ? -11.117 18.953 20.125 1 83.06 191 SER B N 1
ATOM 3107 C CA . SER B 1 191 ? -9.742 19.156 19.688 1 83.06 191 SER B CA 1
ATOM 3108 C C . SER B 1 191 ? -9.055 20.25 20.516 1 83.06 191 SER B C 1
ATOM 3110 O O . SER B 1 191 ? -9.719 21.062 21.156 1 83.06 191 SER B O 1
ATOM 3112 N N . ARG B 1 192 ? -7.801 20.25 20.578 1 79.56 192 ARG B N 1
ATOM 3113 C CA . ARG B 1 192 ? -7.07 21.344 21.219 1 79.56 192 ARG B CA 1
ATOM 3114 C C . ARG B 1 192 ? -6.918 22.531 20.266 1 79.56 192 ARG B C 1
ATOM 3116 O O . ARG B 1 192 ? -7.082 23.672 20.672 1 79.56 192 ARG B O 1
ATOM 3123 N N . LYS B 1 193 ? -6.566 22.203 19.047 1 76.5 193 LYS B N 1
ATOM 3124 C CA . LYS B 1 193 ? -6.434 23.234 18.031 1 76.5 193 LYS B CA 1
ATOM 3125 C C . LYS B 1 193 ? -7.082 22.812 16.719 1 76.5 193 LYS B C 1
ATOM 3127 O O . LYS B 1 193 ? -6.895 21.688 16.266 1 76.5 193 LYS B O 1
ATOM 3132 N N . SER B 1 194 ? -7.801 23.75 16 1 81.5 194 SER B N 1
ATOM 3133 C CA . SER B 1 194 ? -8.398 23.516 14.695 1 81.5 194 SER B CA 1
ATOM 3134 C C . SER B 1 194 ? -8.055 24.625 13.719 1 81.5 194 SER B C 1
ATOM 3136 O O . SER B 1 194 ? -8.273 25.812 14.016 1 81.5 194 SER B O 1
ATOM 3138 N N . LEU B 1 195 ? -7.469 24.297 12.609 1 78.31 195 LEU B N 1
ATOM 3139 C CA . LEU B 1 195 ? -7.164 25.219 11.523 1 78.31 195 LEU B CA 1
ATOM 3140 C C . LEU B 1 195 ? -8.117 25.016 10.352 1 78.31 195 LEU B C 1
ATOM 3142 O O . LEU B 1 195 ? -8.148 23.953 9.742 1 78.31 195 LEU B O 1
ATOM 3146 N N . LEU B 1 196 ? -8.906 26 10.008 1 82.69 196 LEU B N 1
ATOM 3147 C CA . LEU B 1 196 ? -9.898 25.906 8.945 1 82.69 196 LEU B CA 1
ATOM 3148 C C . LEU B 1 196 ? -9.516 26.797 7.762 1 82.69 196 LEU B C 1
ATOM 3150 O O . LEU B 1 196 ? -9.453 28.016 7.887 1 82.69 196 LEU B O 1
ATOM 3154 N N . ASN B 1 197 ? -9.172 26.125 6.613 1 77.19 197 ASN B N 1
ATOM 3155 C CA . ASN B 1 197 ? -8.789 26.828 5.395 1 77.19 197 ASN B CA 1
ATOM 3156 C C . ASN B 1 197 ? -9.602 26.359 4.195 1 77.19 197 ASN B C 1
ATOM 3158 O O . ASN B 1 197 ? -10.148 25.25 4.207 1 77.19 197 ASN B O 1
ATOM 3162 N N . GLU B 1 198 ? -9.664 27.25 3.062 1 76.81 198 GLU B N 1
ATOM 3163 C CA . GLU B 1 198 ? -10.227 26.938 1.75 1 76.81 198 GLU B CA 1
ATOM 3164 C C . GLU B 1 198 ? -11.57 26.234 1.876 1 76.81 198 GLU B C 1
ATOM 3166 O O . GLU B 1 198 ? -11.773 25.172 1.293 1 76.81 198 GLU B O 1
ATOM 3171 N N . SER B 1 199 ? -12.531 26.812 2.787 1 78.25 199 SER B N 1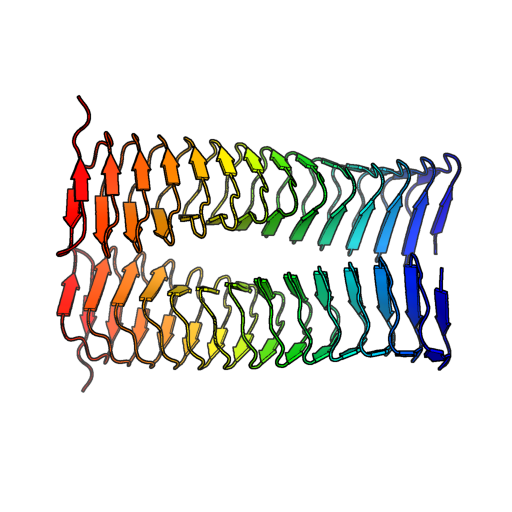
ATOM 3172 C CA . SER B 1 199 ? -13.938 26.438 2.938 1 78.25 199 SER B CA 1
ATOM 3173 C C . SER B 1 199 ? -14.094 25.219 3.838 1 78.25 199 SER B C 1
ATOM 3175 O O . SER B 1 199 ? -15.055 24.469 3.703 1 78.25 199 SER B O 1
ATOM 3177 N N . GLY B 1 200 ? -13.086 24.875 4.578 1 79.62 200 GLY B N 1
ATOM 3178 C CA . GLY B 1 200 ? -13.281 23.891 5.633 1 79.62 200 GLY B CA 1
ATOM 3179 C C . GLY B 1 200 ? -14.352 24.281 6.629 1 79.62 200 GLY B C 1
ATOM 3180 O O . GLY B 1 200 ? -14.469 25.453 6.984 1 79.62 200 GLY B O 1
ATOM 3181 N N . VAL B 1 201 ? -15.148 23.25 7.09 1 83.38 201 VAL B N 1
ATOM 3182 C CA . VAL B 1 201 ? -16.281 23.547 7.957 1 83.38 201 VAL B CA 1
ATOM 3183 C C . VAL B 1 201 ? -16.203 22.688 9.219 1 83.38 201 VAL B C 1
ATOM 3185 O O . VAL B 1 201 ? -15.953 21.484 9.141 1 83.38 201 VAL B O 1
ATOM 3188 N N . CYS B 1 202 ? -16.375 23.203 10.422 1 84.94 202 CYS B N 1
ATOM 3189 C CA . CYS B 1 202 ? -16.516 22.469 11.68 1 84.94 202 CYS B CA 1
ATOM 3190 C C . CYS B 1 202 ? -17.875 22.75 12.32 1 84.94 202 CYS B C 1
ATOM 3192 O O . CYS B 1 202 ? -18.219 23.906 12.57 1 84.94 202 CYS B O 1
ATOM 3194 N N . GLU B 1 203 ? -18.656 21.578 12.711 1 82.25 203 GLU B N 1
ATOM 3195 C CA . GLU B 1 203 ? -19.969 21.703 13.328 1 82.25 203 GLU B CA 1
ATOM 3196 C C . GLU B 1 203 ? -20.031 20.984 14.672 1 82.25 203 GLU B C 1
ATOM 3198 O O . GLU B 1 203 ? -19.797 19.766 14.734 1 82.25 203 GLU B O 1
ATOM 3203 N N . GLY B 1 204 ? -20.438 21.672 15.758 1 78 204 GLY B N 1
ATOM 3204 C CA . GLY B 1 204 ? -20.703 21.078 17.062 1 78 204 GLY B CA 1
ATOM 3205 C C . GLY B 1 204 ? -19.453 20.625 17.781 1 78 204 GLY B C 1
ATOM 3206 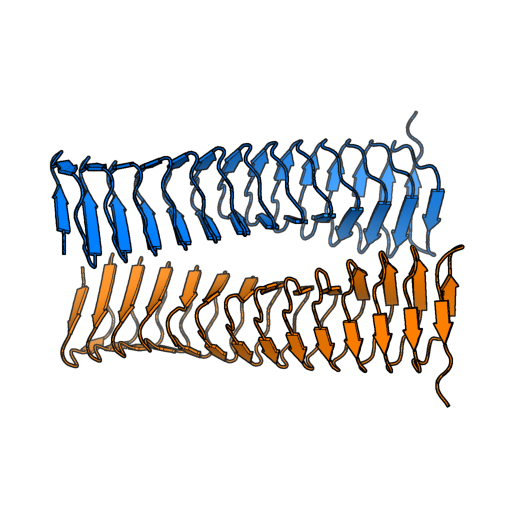O O . GLY B 1 204 ? -19.516 20.062 18.875 1 78 204 GLY B O 1
ATOM 3207 N N . GLY B 1 205 ? -18.391 20.75 17.281 1 73.12 205 GLY B N 1
ATOM 3208 C CA . GLY B 1 205 ? -17.156 20.312 17.906 1 73.12 205 GLY B CA 1
ATOM 3209 C C . GLY B 1 205 ? -16.625 21.312 18.922 1 73.12 205 GLY B C 1
ATOM 3210 O O . GLY B 1 205 ? -17 22.484 18.906 1 73.12 205 GLY B O 1
ATOM 3211 N N . LYS B 1 206 ? -16 20.812 19.984 1 78.62 206 LYS B N 1
ATOM 3212 C CA . LYS B 1 206 ? -15.336 21.672 20.953 1 78.62 206 LYS B CA 1
ATOM 3213 C C . LYS B 1 206 ? -13.836 21.75 20.672 1 78.62 206 LYS B C 1
ATOM 3215 O O . LYS B 1 206 ? -13.188 20.734 20.438 1 78.62 206 LYS B O 1
ATOM 3220 N N . SER B 1 207 ? -13.227 23.094 20.469 1 79.38 207 SER B N 1
ATOM 3221 C CA . SER B 1 207 ? -11.797 23.297 20.281 1 79.38 207 SER B CA 1
ATOM 3222 C C . SER B 1 207 ? -11.258 24.359 21.25 1 79.38 207 SER B C 1
ATOM 3224 O O . SER B 1 207 ? -11.945 25.328 21.547 1 79.38 207 SER B O 1
ATOM 3226 N N . ARG B 1 208 ? -10.109 24.203 21.719 1 76.19 208 ARG B N 1
ATOM 3227 C CA . ARG B 1 208 ? -9.5 25.203 22.578 1 76.19 208 ARG B CA 1
ATOM 3228 C C . ARG B 1 208 ? -9.078 26.438 21.766 1 76.19 208 ARG B C 1
ATOM 3230 O O . ARG B 1 208 ? -9.148 27.562 22.266 1 76.19 208 ARG B O 1
ATOM 3237 N N . MET B 1 209 ? -8.656 26.172 20.547 1 77.81 209 MET B N 1
ATOM 3238 C CA . MET B 1 209 ? -8.195 27.234 19.672 1 77.81 209 MET B CA 1
ATOM 3239 C C . MET B 1 209 ? -8.609 26.953 18.219 1 77.81 209 MET B C 1
ATOM 3241 O O . MET B 1 209 ? -8.422 25.844 17.734 1 77.81 209 MET B O 1
ATOM 3245 N N . PHE B 1 210 ? -9.234 28.047 17.531 1 79.44 210 PHE B N 1
ATOM 3246 C CA . PHE B 1 210 ? -9.57 27.984 16.109 1 79.44 210 PHE B CA 1
ATOM 3247 C C . PHE B 1 210 ? -8.781 29.016 15.32 1 79.44 210 PHE B C 1
ATOM 3249 O O . PHE B 1 210 ? -8.656 30.156 15.742 1 79.44 210 PHE B O 1
ATOM 3256 N N . VAL B 1 211 ? -8.141 28.562 14.258 1 73.94 211 VAL B N 1
ATOM 3257 C CA . VAL B 1 211 ? -7.496 29.453 13.297 1 73.94 211 VAL B CA 1
ATOM 3258 C C . VAL B 1 211 ? -8.203 29.359 11.945 1 73.94 211 VAL B C 1
ATOM 3260 O O . VAL B 1 211 ? -8.242 28.281 11.336 1 73.94 211 VAL B O 1
ATOM 3263 N N . LEU B 1 212 ? -8.844 30.422 11.492 1 77.19 212 LEU B N 1
ATOM 3264 C CA . LEU B 1 212 ? -9.609 30.422 10.25 1 77.19 212 LEU B CA 1
ATOM 3265 C C . LEU B 1 212 ? -9 31.375 9.234 1 77.19 212 LEU B C 1
ATOM 3267 O O . LEU B 1 212 ? -8.461 32.438 9.609 1 77.19 212 LEU B O 1
ATOM 3271 N N . ASP B 1 213 ? -8.891 30.922 8.023 1 74.19 213 ASP B N 1
ATOM 3272 C CA . ASP B 1 213 ? -8.609 31.891 6.973 1 74.19 213 ASP B CA 1
ATOM 3273 C C . ASP B 1 213 ? -9.898 32.5 6.414 1 74.19 213 ASP B C 1
ATOM 3275 O O . ASP B 1 213 ? -10.961 32.344 7.02 1 74.19 213 ASP B O 1
ATOM 3279 N N . GLU B 1 214 ? -9.805 33.281 5.145 1 67.25 214 GLU B N 1
ATOM 3280 C CA . GLU B 1 214 ? -10.945 34.062 4.668 1 67.25 214 GLU B CA 1
ATOM 3281 C C . GLU B 1 214 ? -12.102 33.125 4.25 1 67.25 214 GLU B C 1
ATOM 3283 O O . GLU B 1 214 ? -13.25 33.562 4.176 1 67.25 214 GLU B O 1
ATOM 3288 N N . ARG B 1 215 ? -11.969 31.891 4.09 1 75 215 ARG B N 1
ATOM 3289 C CA . ARG B 1 215 ? -13.023 31.047 3.553 1 75 215 ARG B CA 1
ATOM 3290 C C . ARG B 1 215 ? -13.43 29.969 4.559 1 75 215 ARG B C 1
ATOM 3292 O O . ARG B 1 215 ? -14.383 29.219 4.324 1 75 215 ARG B O 1
ATOM 3299 N N . GLY B 1 216 ? -12.727 29.828 5.758 1 70.81 216 GLY B N 1
ATOM 3300 C CA . GLY B 1 216 ? -13.062 28.859 6.789 1 70.81 216 GLY B CA 1
ATOM 3301 C C . GLY B 1 216 ? -14.32 29.219 7.551 1 70.81 216 GLY B C 1
ATOM 3302 O O . GLY B 1 216 ? -14.578 30.391 7.828 1 70.81 216 GLY B O 1
ATOM 3303 N N . VAL B 1 217 ? -15.164 28.125 7.945 1 75.94 217 VAL B N 1
ATOM 3304 C CA . VAL B 1 217 ? -16.438 28.359 8.617 1 75.94 217 VAL B CA 1
ATOM 3305 C C . VAL B 1 217 ? -16.516 27.5 9.875 1 75.94 217 VAL B C 1
ATOM 3307 O O . VAL B 1 217 ? -16.203 26.297 9.836 1 75.94 217 VAL B O 1
ATOM 3310 N N . TYR B 1 218 ? -16.953 27.969 11.031 1 79.69 218 TYR B N 1
ATOM 3311 C CA . TYR B 1 218 ? -17.234 27.234 12.258 1 79.69 218 TYR B CA 1
ATOM 3312 C C . TYR B 1 218 ? -18.672 27.484 12.727 1 79.69 218 TYR B C 1
ATOM 3314 O O . TYR B 1 218 ? -19.094 28.641 12.859 1 79.69 218 TYR B O 1
ATOM 3322 N N . GLU B 1 219 ? -19.344 26.391 12.977 1 75.56 219 GLU B N 1
ATOM 3323 C CA . GLU B 1 219 ? -20.703 26.484 13.508 1 75.56 219 GLU B CA 1
ATOM 3324 C C . GLU B 1 219 ? -20.812 25.797 14.867 1 75.56 219 GLU B C 1
ATOM 3326 O O . GLU B 1 219 ? -20.625 24.578 14.969 1 75.56 219 GLU B O 1
ATOM 3331 N N . ARG B 1 220 ? -21.078 26.547 16.078 1 71.56 220 ARG B N 1
ATOM 3332 C CA . ARG B 1 220 ? -21.188 26.016 17.438 1 71.56 220 ARG B CA 1
ATOM 3333 C C . ARG B 1 220 ? -22.453 25.172 17.609 1 71.56 220 ARG B C 1
ATOM 3335 O O . ARG B 1 220 ? -23.5 25.5 17.031 1 71.56 220 ARG B O 1
ATOM 3342 N N . GLY B 1 221 ? -22.312 23.859 17.953 1 57.16 221 GLY B N 1
ATOM 3343 C CA . GLY B 1 221 ? -23.5 23.078 18.25 1 57.16 221 GLY B CA 1
ATOM 3344 C C . GLY B 1 221 ? -24.297 23.625 19.422 1 57.16 221 GLY B C 1
ATOM 3345 O O . GLY B 1 221 ? -23.781 24.406 20.219 1 57.16 221 GLY B O 1
ATOM 3346 N N . GLU B 1 222 ? -25.5 23.234 19.547 1 47.97 222 GLU B N 1
ATOM 3347 C CA . GLU B 1 222 ? -26.375 23.609 20.656 1 47.97 222 GLU B CA 1
ATOM 3348 C C . GLU B 1 222 ? -25.906 22.984 21.953 1 47.97 222 GLU B C 1
ATOM 3350 O O . GLU B 1 222 ? -25.312 21.906 21.953 1 47.97 222 GLU B O 1
#

Radius of gyration: 22.54 Å; Cα contacts (8 Å, |Δi|>4): 1728; chains: 2; bounding box: 50×67×51 Å

Organism: NCBI:txid231223

Solvent-accessible surface area (backbone atoms only — not comparable to full-atom values): 17092 Å² total; per-residue (Å²): 112,44,76,29,47,78,54,32,74,44,78,47,58,80,36,59,34,35,38,22,26,52,41,2,35,35,40,40,30,36,27,46,31,37,38,21,29,51,41,3,36,38,39,38,29,49,33,42,32,38,38,23,26,52,41,4,38,39,35,61,23,39,31,46,32,38,38,22,25,52,45,4,38,36,39,44,28,40,30,45,32,37,38,24,24,52,43,3,37,38,38,44,28,38,30,45,33,37,38,23,24,51,43,4,37,38,38,44,29,38,31,44,32,37,38,22,25,52,42,4,36,36,37,44,28,39,31,44,33,36,38,24,24,52,42,4,35,36,36,44,28,38,30,44,31,37,36,22,25,51,42,3,37,37,36,44,29,39,30,45,30,38,37,22,25,51,43,3,37,36,36,44,29,38,30,46,31,37,38,23,26,52,42,3,37,35,36,38,28,40,31,46,30,34,38,23,28,63,41,3,37,38,37,41,44,48,58,77,37,80,46,64,48,99,48,28,47,78,46,83,52,134,111,45,79,29,49,79,56,32,73,44,79,47,58,80,36,60,35,35,39,22,28,50,41,2,36,36,40,41,31,36,29,48,31,37,39,22,29,51,42,3,37,39,37,39,31,48,32,40,34,37,39,24,26,52,42,3,38,39,35,61,22,39,32,46,34,38,38,23,25,50,44,4,39,36,38,44,27,40,29,46,32,38,39,24,23,51,44,4,38,36,38,43,30,39,32,45,31,38,39,23,24,52,42,3,37,37,37,44,29,40,32,46,31,36,38,23,25,51,43,3,36,37,37,44,30,39,30,45,32,37,39,23,24,52,43,4,36,37,38,43,29,39,30,45,31,38,38,23,25,51,44,4,36,36,35,44,28,39,30,44,31,38,38,24,26,53,43,3,38,36,36,44,29,40,29,46,30,37,38,23,27,53,42,3,37,37,35,39,28,40,31,48,30,36,38,23,29,62,41,4,38,39,36,41,43,47,60,77,37,79,47,64,48,99,49,29,47,78,44,84,50,133